Protein AF-0000000073337814 (afdb_homodimer)

Nearest PDB structures (foldseek):
  2okv-assembly1_A  TM=9.736E-01  e=5.238E-22  Homo sapiens
  3ko4-assembly2_C  TM=9.633E-01  e=5.560E-20  Plasmodium falciparum 3D7
  3kod-assembly3_F  TM=9.647E-01  e=2.688E-19  Plasmodium falciparum 3D7
  3lmu-assembly3_E  TM=9.860E-01  e=2.949E-18  Plasmodium falciparum 3D7
  1jke-assembly1_A  TM=9.524E-01  e=3.130E-16  Escherichia coli

InterPro domains:
  IPR003732 D-aminoacyl-tRNA deacylase DTD [MF_00518] (38-185)
  IPR003732 D-aminoacyl-tRNA deacylase DTD [PF02580] (39-184)
  IPR003732 D-aminoacyl-tRNA deacylase DTD [PTHR10472] (38-195)
  IPR003732 D-aminoacyl-tRNA deacylase DTD [TIGR00256] (38-185)
  IPR003732 D-aminoacyl-tRNA deacylase DTD [cd00563] (38-185)
  IPR023509 D-aminoacyl-tRNA deacylase-like superfamily [G3DSA:3.50.80.10] (38-191)
  IPR023509 D-aminoacyl-tRNA deacylase-like superfamily [SSF69500] (37-185)

Organism: Populus trichocarpa (NCBI:txid3694)

Radius of gyration: 31.3 Å; Cα contacts (8 Å, |Δi|>4): 762; chains: 2; bounding box: 116×81×103 Å

Structure (mmCIF, N/CA/C/O backbone):
data_AF-0000000073337814-model_v1
#
loop_
_entity.id
_entity.type
_entity.pdbx_description
1 polymer 'D-aminoacyl-tRNA deacylase'
#
loop_
_atom_site.group_PDB
_atom_site.id
_atom_site.type_symbol
_atom_site.label_atom_id
_atom_site.label_alt_id
_atom_site.label_comp_id
_atom_site.label_asym_id
_atom_site.label_entity_id
_atom_site.label_seq_id
_atom_site.pdbx_PDB_ins_code
_atom_site.Cartn_x
_atom_site.Cartn_y
_atom_site.Cartn_z
_atom_site.occupancy
_atom_site.B_iso_or_equiv
_atom_site.auth_seq_id
_atom_site.auth_comp_id
_atom_site.auth_asym_id
_atom_site.auth_atom_id
_atom_site.pdbx_PDB_model_num
ATOM 1 N N . MET A 1 1 ? -95 40.219 -31.812 1 26.3 1 MET A N 1
ATOM 2 C CA . MET A 1 1 ? -93.75 40.875 -32.062 1 26.3 1 MET A CA 1
ATOM 3 C C . MET A 1 1 ? -92.812 40.781 -30.859 1 26.3 1 MET A C 1
ATOM 5 O O . MET A 1 1 ? -91.812 41.5 -30.781 1 26.3 1 MET A O 1
ATOM 9 N N . HIS A 1 2 ? -93.438 40.344 -29.719 1 26.69 2 HIS A N 1
ATOM 10 C CA . HIS A 1 2 ? -92.688 40.531 -28.484 1 26.69 2 HIS A CA 1
ATOM 11 C C . HIS A 1 2 ? -91.312 39.938 -28.594 1 26.69 2 HIS A C 1
ATOM 13 O O . HIS A 1 2 ? -91.125 38.781 -29.062 1 26.69 2 HIS A O 1
ATOM 19 N N . CYS A 1 3 ? -90.375 40.688 -28.203 1 23.88 3 CYS A N 1
ATOM 20 C CA . CYS A 1 3 ? -88.938 41 -28.141 1 23.88 3 CYS A CA 1
ATOM 21 C C . CYS A 1 3 ? -88.188 39.812 -27.547 1 23.88 3 CYS A C 1
ATOM 23 O O . CYS A 1 3 ? -88.75 38.969 -26.859 1 23.88 3 CYS A O 1
ATOM 25 N N . LEU A 1 4 ? -86.75 40.062 -27.078 1 23.41 4 LEU A N 1
ATOM 26 C CA . LEU A 1 4 ? -85.312 39.938 -27.281 1 23.41 4 LEU A CA 1
ATOM 27 C C . LEU A 1 4 ? -84.688 39.125 -26.172 1 23.41 4 LEU A C 1
ATOM 29 O O . LEU A 1 4 ? -83.938 38.156 -26.438 1 23.41 4 LEU A O 1
ATOM 33 N N . HIS A 1 5 ? -84.062 39.844 -25.047 1 26.45 5 HIS A N 1
ATOM 34 C CA . HIS A 1 5 ? -82.625 39.938 -24.781 1 26.45 5 HIS A CA 1
ATOM 35 C C . HIS A 1 5 ? -82.188 38.781 -23.891 1 26.45 5 HIS A C 1
ATOM 37 O O . HIS A 1 5 ? -82.938 38.281 -23.078 1 26.45 5 HIS A O 1
ATOM 43 N N . HIS A 1 6 ? -80.875 38.281 -24.141 1 27.2 6 HIS A N 1
ATOM 44 C CA . HIS A 1 6 ? -79.75 37.281 -24.078 1 27.2 6 HIS A CA 1
ATOM 45 C C . HIS A 1 6 ? -79.062 37.344 -22.734 1 27.2 6 HIS A C 1
ATOM 47 O O . HIS A 1 6 ? -78.188 38.219 -22.516 1 27.2 6 HIS A O 1
ATOM 53 N N . SER A 1 7 ? -79.75 37.344 -21.531 1 26.16 7 SER A N 1
ATOM 54 C CA . SER A 1 7 ? -78.938 37.594 -20.328 1 26.16 7 SER A CA 1
ATOM 55 C C . SER A 1 7 ? -77.875 36.562 -20.156 1 26.16 7 SER A C 1
ATOM 57 O O . SER A 1 7 ? -78.125 35.375 -19.953 1 26.16 7 SER A O 1
ATOM 59 N N . LEU A 1 8 ? -76.625 36.625 -20.938 1 29.17 8 LEU A N 1
ATOM 60 C CA . LEU A 1 8 ? -75.5 35.719 -20.984 1 29.17 8 LEU A CA 1
ATOM 61 C C . LEU A 1 8 ? -74.812 35.688 -19.641 1 29.17 8 LEU A C 1
ATOM 63 O O . LEU A 1 8 ? -74.062 36.625 -19.281 1 29.17 8 LEU A O 1
ATOM 67 N N . SER A 1 9 ? -75.5 35.531 -18.484 1 27.28 9 SER A N 1
ATOM 68 C CA . SER A 1 9 ? -74.688 35.625 -17.234 1 27.28 9 SER A CA 1
ATOM 69 C C . SER A 1 9 ? -73.5 34.656 -17.266 1 27.28 9 SER A C 1
ATOM 71 O O . SER A 1 9 ? -73.625 33.562 -17.797 1 27.28 9 SER A O 1
ATOM 73 N N . THR A 1 10 ? -72.25 35.219 -17.125 1 29.7 10 THR A N 1
ATOM 74 C CA . THR A 1 10 ? -70.812 34.938 -17.094 1 29.7 10 THR A CA 1
ATOM 75 C C . THR A 1 10 ? -70.5 33.938 -16 1 29.7 10 THR A C 1
ATOM 77 O O . THR A 1 10 ? -70.875 34.094 -14.852 1 29.7 10 THR A O 1
ATOM 80 N N . LEU A 1 11 ? -70.438 32.594 -16.266 1 31.34 11 LEU A N 1
ATOM 81 C CA . LEU A 1 11 ? -70.062 31.484 -15.406 1 31.34 11 LEU A CA 1
ATOM 82 C C . LEU A 1 11 ? -68.688 31.719 -14.797 1 31.34 11 LEU A C 1
ATOM 84 O O . LEU A 1 11 ? -67.812 32.312 -15.422 1 31.34 11 LEU A O 1
ATOM 88 N N . PRO A 1 12 ? -68.562 31.672 -13.414 1 30.05 12 PRO A N 1
ATOM 89 C CA . PRO A 1 12 ? -67.375 31.859 -12.516 1 30.05 12 PRO A CA 1
ATOM 90 C C . PRO A 1 12 ? -66.25 30.953 -12.859 1 30.05 12 PRO A C 1
ATOM 92 O O . PRO A 1 12 ? -66.375 29.922 -13.492 1 30.05 12 PRO A O 1
ATOM 95 N N . SER A 1 13 ? -64.938 31.516 -12.875 1 27.58 13 SER A N 1
ATOM 96 C CA . SER A 1 13 ? -63.531 31.266 -13.125 1 27.58 13 SER A CA 1
ATOM 97 C C . SER A 1 13 ? -62.969 30.203 -12.164 1 27.58 13 SER A C 1
ATOM 99 O O . SER A 1 13 ? -62.969 30.422 -10.953 1 27.58 13 SER A O 1
ATOM 101 N N . PHE A 1 14 ? -63.25 28.812 -12.32 1 26.02 14 PHE A N 1
ATOM 102 C CA . PHE A 1 14 ? -62.812 27.719 -11.453 1 26.02 14 PHE A CA 1
ATOM 103 C C . PHE A 1 14 ? -61.281 27.719 -11.312 1 26.02 14 PHE A C 1
ATOM 105 O O . PHE A 1 14 ? -60.75 27.219 -10.32 1 26.02 14 PHE A O 1
ATOM 112 N N . ALA A 1 15 ? -60.344 27.953 -12.297 1 25.64 15 ALA A N 1
ATOM 113 C CA . ALA A 1 15 ? -59.312 26.938 -12.406 1 25.64 15 ALA A CA 1
ATOM 114 C C . ALA A 1 15 ? -58.188 27.188 -11.398 1 25.64 15 ALA A C 1
ATOM 116 O O . ALA A 1 15 ? -57.375 28.094 -11.578 1 25.64 15 ALA A O 1
ATOM 117 N N . LYS A 1 16 ? -58.375 27.328 -10.039 1 28.52 16 LYS A N 1
ATOM 118 C CA . LYS A 1 16 ? -57.156 27.531 -9.25 1 28.52 16 LYS A CA 1
ATOM 119 C C . LYS A 1 16 ? -56.188 26.375 -9.43 1 28.52 16 LYS A C 1
ATOM 121 O O . LYS A 1 16 ? -56.5 25.219 -9.125 1 28.52 16 LYS A O 1
ATOM 126 N N . SER A 1 17 ? -55.312 26.297 -10.523 1 25.05 17 SER A N 1
ATOM 127 C CA . SER A 1 17 ? -54.219 25.344 -10.711 1 25.05 17 SER A CA 1
ATOM 128 C C . SER A 1 17 ? -53.25 25.344 -9.516 1 25.05 17 SER A C 1
ATOM 130 O O . SER A 1 17 ? -52.75 26.391 -9.117 1 25.05 17 SER A O 1
ATOM 132 N N . ALA A 1 18 ? -53.5 24.469 -8.453 1 28.58 18 ALA A N 1
ATOM 133 C CA . ALA A 1 18 ? -52.625 24.141 -7.324 1 28.58 18 ALA A CA 1
ATOM 134 C C . ALA A 1 18 ? -51.188 23.906 -7.785 1 28.58 18 ALA A C 1
ATOM 136 O O . ALA A 1 18 ? -50.938 23.031 -8.617 1 28.58 18 ALA A O 1
ATOM 137 N N . ASP A 1 19 ? -50.312 24.953 -7.93 1 26.77 19 ASP A N 1
ATOM 138 C CA . ASP A 1 19 ? -48.875 24.891 -8.156 1 26.77 19 ASP A CA 1
ATOM 139 C C . ASP A 1 19 ? -48.188 23.984 -7.137 1 26.77 19 ASP A C 1
ATOM 141 O O . ASP A 1 19 ? -48.25 24.234 -5.93 1 26.77 19 ASP A O 1
ATOM 145 N N . LYS A 1 20 ? -48.312 22.594 -7.277 1 28.75 20 LYS A N 1
ATOM 146 C CA . LYS A 1 20 ? -47.5 21.656 -6.508 1 28.75 20 LYS A CA 1
ATOM 147 C C . LYS A 1 20 ? -46.031 22.078 -6.52 1 28.75 20 LYS A C 1
ATOM 149 O O . LYS A 1 20 ? -45.406 22.094 -7.574 1 28.75 20 LYS A O 1
ATOM 154 N N . THR A 1 21 ? -45.625 23.094 -5.742 1 26.83 21 THR A N 1
ATOM 155 C CA . THR A 1 21 ? -44.188 23.359 -5.5 1 26.83 21 THR A CA 1
ATOM 156 C C . THR A 1 21 ? -43.469 22.094 -5.062 1 26.83 21 THR A C 1
ATOM 158 O O . THR A 1 21 ? -43.781 21.531 -4 1 26.83 21 THR A O 1
ATOM 161 N N . ALA A 1 22 ? -43.188 21.125 -5.965 1 28.58 22 ALA A N 1
ATOM 162 C CA . ALA A 1 22 ? -42.281 20.031 -5.645 1 28.58 22 ALA A CA 1
ATOM 163 C C . ALA A 1 22 ? -41.031 20.547 -4.984 1 28.58 22 ALA A C 1
ATOM 165 O O . ALA A 1 22 ? -40.312 21.406 -5.535 1 28.58 22 ALA A O 1
ATOM 166 N N . LYS A 1 23 ? -41.031 20.609 -3.648 1 30.64 23 LYS A N 1
ATOM 167 C CA . LYS A 1 23 ? -39.812 20.828 -2.898 1 30.64 23 LYS A CA 1
ATOM 168 C C . LYS A 1 23 ? -38.688 19.938 -3.434 1 30.64 23 LYS A C 1
ATOM 170 O O . LYS A 1 23 ? -38.844 18.719 -3.562 1 30.64 23 LYS A O 1
ATOM 175 N N . LYS A 1 24 ? -37.812 20.453 -4.301 1 30.62 24 LYS A N 1
ATOM 176 C CA . LYS A 1 24 ? -36.5 19.922 -4.691 1 30.62 24 LYS A CA 1
ATOM 177 C C . LYS A 1 24 ? -35.719 19.406 -3.477 1 30.62 24 LYS A C 1
ATOM 179 O O . LYS A 1 24 ? -35.469 20.156 -2.541 1 30.62 24 LYS A O 1
ATOM 184 N N . SER A 1 25 ? -36.031 18.203 -3.068 1 27.44 25 SER A N 1
ATOM 185 C CA . SER A 1 25 ? -35.125 17.531 -2.115 1 27.44 25 SER A CA 1
ATOM 186 C C . SER A 1 25 ? -33.656 17.797 -2.459 1 27.44 25 SER A C 1
ATOM 188 O O . SER A 1 25 ? -33.25 17.641 -3.613 1 27.44 25 SER A O 1
ATOM 190 N N . THR A 1 26 ? -33.094 18.828 -1.901 1 28.41 26 THR A N 1
ATOM 191 C CA . THR A 1 26 ? -31.641 19.062 -1.911 1 28.41 26 THR A CA 1
ATOM 192 C C . THR A 1 26 ? -30.875 17.75 -1.703 1 28.41 26 THR A C 1
ATOM 194 O O . THR A 1 26 ? -31.047 17.094 -0.676 1 28.41 26 THR A O 1
ATOM 197 N N . PHE A 1 27 ? -30.844 17 -2.709 1 27.88 27 PHE A N 1
ATOM 198 C CA . PHE A 1 27 ? -29.875 15.906 -2.664 1 27.88 27 PHE A CA 1
ATOM 199 C C . PHE A 1 27 ? -28.578 16.344 -1.999 1 27.88 27 PHE A C 1
ATOM 201 O O . PHE A 1 27 ? -27.969 17.328 -2.422 1 27.88 27 PHE A O 1
ATOM 208 N N . ALA A 1 28 ? -28.578 16.281 -0.718 1 29.09 28 ALA A N 1
ATOM 209 C CA . ALA A 1 28 ? -27.297 16.422 -0.032 1 29.09 28 ALA A CA 1
ATOM 210 C C . ALA A 1 28 ? -26.172 15.812 -0.85 1 29.09 28 ALA A C 1
ATOM 212 O O . ALA A 1 28 ? -26.266 14.672 -1.307 1 29.09 28 ALA A O 1
ATOM 213 N N . SER A 1 29 ? -25.5 16.594 -1.713 1 28.95 29 SER A N 1
ATOM 214 C CA . SER A 1 29 ? -24.25 16.234 -2.379 1 28.95 29 SER A CA 1
ATOM 215 C C . SER A 1 29 ? -23.406 15.312 -1.501 1 28.95 29 SER A C 1
ATOM 217 O O . SER A 1 29 ? -23.156 15.625 -0.336 1 28.95 29 SER A O 1
ATOM 219 N N . CYS A 1 30 ? -23.75 14.133 -1.379 1 30.23 30 CYS A N 1
ATOM 220 C CA . CYS A 1 30 ? -22.766 13.188 -0.85 1 30.23 30 CYS A CA 1
ATOM 221 C C . CYS A 1 30 ? -21.344 13.695 -1.072 1 30.23 30 CYS A C 1
ATOM 223 O O . CYS A 1 30 ? -20.906 13.812 -2.213 1 30.23 30 CYS A O 1
ATOM 225 N N . LYS A 1 31 ? -20.969 14.766 -0.409 1 31.97 31 LYS A N 1
ATOM 226 C CA . LYS A 1 31 ? -19.594 15.25 -0.485 1 31.97 31 LYS A CA 1
ATOM 227 C C . LYS A 1 31 ? -18.609 14.094 -0.613 1 31.97 31 LYS A C 1
ATOM 229 O O . LYS A 1 31 ? -18.609 13.18 0.214 1 31.97 31 LYS A O 1
ATOM 234 N N . THR A 1 32 ? -18.344 13.602 -1.795 1 35.84 32 THR A N 1
ATOM 235 C CA . THR A 1 32 ? -17.188 12.773 -2.078 1 35.84 32 THR A CA 1
ATOM 236 C C . THR A 1 32 ? -16.078 13.031 -1.061 1 35.84 32 THR A C 1
ATOM 238 O O . THR A 1 32 ? -15.719 14.18 -0.807 1 35.84 32 THR A O 1
ATOM 241 N N . LEU A 1 33 ? -15.984 12.289 -0.097 1 42.69 33 LEU A N 1
ATOM 242 C CA . LEU A 1 33 ? -14.875 12.344 0.844 1 42.69 33 LEU A CA 1
ATOM 243 C C . LEU A 1 33 ? -13.609 12.867 0.168 1 42.69 33 LEU A C 1
ATOM 245 O O . LEU A 1 33 ? -13.086 12.242 -0.751 1 42.69 33 LEU A O 1
ATOM 249 N N . GLN A 1 34 ? -13.562 14.125 -0.104 1 45.75 34 GLN A N 1
ATOM 250 C CA . GLN A 1 34 ? -12.375 14.766 -0.666 1 45.75 34 GLN A CA 1
ATOM 251 C C . GLN A 1 34 ? -11.109 14.289 0.027 1 45.75 34 GLN A C 1
ATOM 253 O O . GLN A 1 34 ? -11.031 14.266 1.258 1 45.75 34 GLN A O 1
ATOM 258 N N . ILE A 1 35 ? -10.438 13.438 -0.577 1 55.22 35 ILE A N 1
ATOM 259 C CA . ILE A 1 35 ? -9.055 13.18 -0.171 1 55.22 35 ILE A CA 1
ATOM 260 C C . ILE A 1 35 ? -8.367 14.5 0.162 1 55.22 35 ILE A C 1
ATOM 262 O O . ILE A 1 35 ? -8.148 15.336 -0.72 1 55.22 35 ILE A O 1
ATOM 266 N N . ARG A 1 36 ? -8.398 14.938 1.506 1 61.84 36 ARG A N 1
ATOM 267 C CA . ARG A 1 36 ? -7.891 16.281 1.792 1 61.84 36 ARG A CA 1
ATOM 268 C C . ARG A 1 36 ? -6.586 16.219 2.58 1 61.84 36 ARG A C 1
ATOM 270 O O . ARG A 1 36 ? -6.156 17.219 3.158 1 61.84 36 ARG A O 1
ATOM 277 N N . ALA A 1 37 ? -5.945 14.953 2.5 1 82.31 37 ALA A N 1
ATOM 278 C CA . ALA A 1 37 ? -4.754 15.047 3.34 1 82.31 37 ALA A CA 1
ATOM 279 C C . ALA A 1 37 ? -3.695 14.039 2.908 1 82.31 37 ALA A C 1
ATOM 281 O O . ALA A 1 37 ? -3.967 13.156 2.088 1 82.31 37 ALA A O 1
ATOM 282 N N . MET A 1 38 ? -2.473 14.266 3.385 1 93.19 38 MET A N 1
ATOM 283 C CA . MET A 1 38 ? -1.314 13.422 3.1 1 93.19 38 MET A CA 1
ATOM 284 C C . MET A 1 38 ? -1.628 11.953 3.369 1 93.19 38 MET A C 1
ATOM 286 O O . MET A 1 38 ? -2.273 11.625 4.367 1 93.19 38 MET A O 1
ATOM 290 N N . ARG A 1 39 ? -1.185 11.086 2.412 1 94.69 39 ARG A N 1
ATOM 291 C CA . ARG A 1 39 ? -1.421 9.648 2.516 1 94.69 39 ARG A CA 1
ATOM 292 C C . ARG A 1 39 ? -0.106 8.875 2.541 1 94.69 39 ARG A C 1
ATOM 294 O O . ARG A 1 39 ? 0.839 9.227 1.832 1 94.69 39 ARG A O 1
ATOM 301 N N . ALA A 1 40 ? -0.1 7.852 3.365 1 97.12 40 ALA A N 1
ATOM 302 C CA . ALA A 1 40 ? 1.074 6.98 3.406 1 97.12 40 ALA A CA 1
ATOM 303 C C . ALA A 1 40 ? 0.667 5.512 3.443 1 97.12 40 ALA A C 1
ATOM 305 O O . ALA A 1 40 ? -0.293 5.145 4.125 1 97.12 40 ALA A O 1
ATOM 306 N N . VAL A 1 41 ? 1.255 4.715 2.643 1 98.06 41 VAL A N 1
ATOM 307 C CA . VAL A 1 41 ? 1.204 3.258 2.738 1 98.06 41 VAL A CA 1
ATOM 308 C C . VAL A 1 41 ? 2.479 2.738 3.398 1 98.06 41 VAL A C 1
ATOM 310 O O . VAL A 1 41 ? 3.584 2.979 2.902 1 98.06 41 VAL A O 1
ATOM 313 N N . VAL A 1 42 ? 2.303 2.059 4.516 1 98.69 42 VAL A N 1
ATOM 314 C CA . VAL A 1 42 ? 3.43 1.597 5.32 1 98.69 42 VAL A CA 1
ATOM 315 C C . VAL A 1 42 ? 3.502 0.072 5.281 1 98.69 42 VAL A C 1
ATOM 317 O O . VAL A 1 42 ? 2.545 -0.611 5.652 1 98.69 42 VAL A O 1
ATOM 320 N N . GLN A 1 43 ? 4.652 -0.443 4.891 1 98.88 43 GLN A N 1
ATOM 321 C CA . GLN A 1 43 ? 4.836 -1.888 4.805 1 98.88 43 GLN A CA 1
ATOM 322 C C . GLN A 1 43 ? 5.98 -2.352 5.699 1 98.88 43 GLN A C 1
ATOM 324 O O . GLN A 1 43 ? 7.098 -1.839 5.605 1 98.88 43 GLN A O 1
ATOM 329 N N . ARG A 1 44 ? 5.688 -3.266 6.57 1 98.88 44 ARG A N 1
ATOM 330 C CA . ARG A 1 44 ? 6.734 -3.912 7.355 1 98.88 44 ARG A CA 1
ATOM 331 C C . ARG A 1 44 ? 7.586 -4.828 6.484 1 98.88 44 ARG A C 1
ATOM 333 O O . ARG A 1 44 ? 7.059 -5.695 5.785 1 98.88 44 ARG A O 1
ATOM 340 N N . VAL A 1 45 ? 8.961 -4.652 6.59 1 98.88 45 VAL A N 1
ATOM 341 C CA . VAL A 1 45 ? 9.797 -5.371 5.633 1 98.88 45 VAL A CA 1
ATOM 342 C C . VAL A 1 45 ? 10.953 -6.043 6.363 1 98.88 45 VAL A C 1
ATOM 344 O O . VAL A 1 45 ? 11.414 -5.551 7.395 1 98.88 45 VAL A O 1
ATOM 347 N N . THR A 1 46 ? 11.383 -7.152 5.777 1 98.69 46 THR A N 1
ATOM 348 C CA . THR A 1 46 ? 12.664 -7.707 6.188 1 98.69 46 THR A CA 1
ATOM 349 C C . THR A 1 46 ? 13.812 -6.992 5.48 1 98.69 46 THR A C 1
ATOM 351 O O . THR A 1 46 ? 14.938 -6.949 5.988 1 98.69 46 THR A O 1
ATOM 354 N N . SER A 1 47 ? 13.492 -6.516 4.328 1 98.81 47 SER A N 1
ATOM 355 C CA . SER A 1 47 ? 14.414 -5.676 3.574 1 98.81 47 SER A CA 1
ATOM 356 C C . SER A 1 47 ? 13.695 -4.918 2.463 1 98.81 47 SER A C 1
ATOM 358 O O . SER A 1 47 ? 12.609 -5.32 2.031 1 98.81 47 SER A O 1
ATOM 360 N N . ALA A 1 48 ? 14.258 -3.809 2.027 1 98.81 48 ALA A N 1
ATOM 361 C CA . ALA A 1 48 ? 13.789 -3.021 0.89 1 98.81 48 ALA A CA 1
ATOM 362 C C . ALA A 1 48 ? 14.938 -2.252 0.243 1 98.81 48 ALA A C 1
ATOM 364 O O . ALA A 1 48 ? 15.922 -1.925 0.904 1 98.81 48 ALA A O 1
ATOM 365 N N . SER A 1 49 ? 14.789 -2.006 -1.05 1 98.81 49 SER A N 1
ATOM 366 C CA . SER A 1 49 ? 15.828 -1.24 -1.737 1 98.81 49 SER A CA 1
ATOM 367 C C . SER A 1 49 ? 15.258 -0.517 -2.955 1 98.81 49 SER A C 1
ATOM 369 O O . SER A 1 49 ? 14.203 -0.885 -3.467 1 98.81 49 SER A O 1
ATOM 371 N N . VAL A 1 50 ? 15.945 0.464 -3.371 1 98.75 50 VAL A N 1
ATOM 372 C CA . VAL A 1 50 ? 15.578 1.261 -4.539 1 98.75 50 VAL A CA 1
ATOM 373 C C . VAL A 1 50 ? 16.719 1.225 -5.562 1 98.75 50 VAL A C 1
ATOM 375 O O . VAL A 1 50 ? 17.875 1.469 -5.219 1 98.75 50 VAL A O 1
ATOM 378 N N . GLU A 1 51 ? 16.328 0.895 -6.742 1 98.44 51 GLU A N 1
ATOM 379 C CA . GLU A 1 51 ? 17.266 0.927 -7.867 1 98.44 51 GLU A CA 1
ATOM 380 C C . GLU A 1 51 ? 16.781 1.9 -8.945 1 98.44 51 GLU A C 1
ATOM 382 O O . GLU A 1 51 ? 15.602 1.95 -9.266 1 98.44 51 GLU A O 1
ATOM 387 N N . VAL A 1 52 ? 17.734 2.652 -9.477 1 97.19 52 VAL A N 1
ATOM 388 C CA . VAL A 1 52 ? 17.484 3.537 -10.609 1 97.19 52 VAL A CA 1
ATOM 389 C C . VAL A 1 52 ? 18.5 3.25 -11.719 1 97.19 52 VAL A C 1
ATOM 391 O O . VAL A 1 52 ? 19.703 3.256 -11.484 1 97.19 52 VAL A O 1
ATOM 394 N N . ASP A 1 53 ? 18.016 2.967 -12.875 1 94.5 53 ASP A N 1
ATOM 395 C CA . ASP A 1 53 ? 18.859 2.66 -14.023 1 94.5 53 ASP A CA 1
ATOM 396 C C . ASP A 1 53 ? 19.859 1.559 -13.688 1 94.5 53 ASP A C 1
ATOM 398 O O . ASP A 1 53 ? 21.047 1.676 -14 1 94.5 53 ASP A O 1
ATOM 402 N N . GLY A 1 54 ? 19.406 0.682 -12.93 1 93.62 54 GLY A N 1
ATOM 403 C CA . GLY A 1 54 ? 20.219 -0.481 -12.609 1 93.62 54 GLY A CA 1
ATOM 404 C C . GLY A 1 54 ? 21.203 -0.233 -11.477 1 93.62 54 GLY A C 1
ATOM 405 O O . GLY A 1 54 ? 21.953 -1.129 -11.094 1 93.62 54 GLY A O 1
ATOM 406 N N . HIS A 1 55 ? 21.141 0.921 -10.852 1 96.62 55 HIS A N 1
ATOM 407 C CA . HIS A 1 55 ? 22.047 1.257 -9.758 1 96.62 55 HIS A CA 1
ATOM 408 C C . HIS A 1 55 ? 21.297 1.338 -8.43 1 96.62 55 HIS A C 1
ATOM 410 O O . HIS A 1 55 ? 20.203 1.896 -8.367 1 96.62 55 HIS A O 1
ATOM 416 N N . MET A 1 56 ? 22 0.82 -7.441 1 97.06 56 MET A N 1
ATOM 417 C CA . MET A 1 56 ? 21.438 0.868 -6.094 1 97.06 56 MET A CA 1
ATOM 418 C C . MET A 1 56 ? 21.5 2.281 -5.527 1 97.06 56 MET A C 1
ATOM 420 O O . MET A 1 56 ? 22.562 2.883 -5.465 1 97.06 56 MET A O 1
ATOM 424 N N . VAL A 1 57 ? 20.391 2.793 -5.156 1 97.75 57 VAL A N 1
ATOM 425 C CA . VAL A 1 57 ? 20.297 4.133 -4.586 1 97.75 57 VAL A CA 1
ATOM 426 C C . VAL A 1 57 ? 20.281 4.047 -3.062 1 97.75 57 VAL A C 1
ATOM 428 O O . VAL A 1 57 ? 21 4.789 -2.387 1 97.75 57 VAL A O 1
ATOM 431 N N . SER A 1 58 ? 19.453 3.186 -2.525 1 98.25 58 SER A N 1
ATOM 432 C CA . SER A 1 58 ? 19.359 2.986 -1.083 1 98.25 58 SER A CA 1
ATOM 433 C C . SER A 1 58 ? 18.781 1.615 -0.753 1 98.25 58 SER A C 1
ATOM 435 O O . SER A 1 58 ? 18.188 0.96 -1.615 1 98.25 58 SER A O 1
ATOM 437 N N . GLU A 1 59 ? 19.078 1.213 0.46 1 98.62 59 GLU A N 1
ATOM 438 C CA . GLU A 1 59 ? 18.609 -0.077 0.949 1 98.62 59 GLU A CA 1
ATOM 439 C C . GLU A 1 59 ? 18.469 -0.073 2.469 1 98.62 59 GLU A C 1
ATOM 441 O O . GLU A 1 59 ? 19.188 0.633 3.164 1 98.62 59 GLU A O 1
ATOM 446 N N . ILE A 1 60 ? 17.531 -0.875 2.904 1 98.88 60 ILE A N 1
ATOM 447 C CA . ILE A 1 60 ? 17.391 -1.059 4.344 1 98.88 60 ILE A CA 1
ATOM 448 C C . ILE A 1 60 ? 17.219 -2.543 4.66 1 98.88 60 ILE A C 1
ATOM 450 O O . ILE A 1 60 ? 16.766 -3.316 3.809 1 98.88 60 ILE A O 1
ATOM 454 N N . GLY A 1 61 ? 17.688 -2.893 5.871 1 98.56 61 GLY A N 1
ATOM 455 C CA . GLY A 1 61 ? 17.281 -4.168 6.441 1 98.56 61 GLY A CA 1
ATOM 456 C C . GLY A 1 61 ? 15.867 -4.145 7.012 1 98.56 61 GLY A C 1
ATOM 457 O O . GLY A 1 61 ? 14.977 -3.514 6.449 1 98.56 61 GLY A O 1
ATOM 458 N N . PRO A 1 62 ? 15.68 -4.887 8.148 1 98.81 62 PRO A N 1
ATOM 459 C CA . PRO A 1 62 ? 14.336 -4.902 8.727 1 98.81 62 PRO A CA 1
ATOM 460 C C . PRO A 1 62 ? 13.844 -3.506 9.102 1 98.81 62 PRO A C 1
ATOM 462 O O . PRO A 1 62 ? 14.625 -2.676 9.57 1 98.81 62 PRO A O 1
ATOM 465 N N . GLY A 1 63 ? 12.656 -3.188 8.781 1 98.88 63 GLY A N 1
ATOM 466 C CA . GLY A 1 63 ? 12.086 -1.883 9.078 1 98.88 63 GLY A CA 1
ATOM 467 C C . GLY A 1 63 ? 10.805 -1.604 8.312 1 98.88 63 GLY A C 1
ATOM 468 O O . GLY A 1 63 ? 9.938 -2.471 8.211 1 98.88 63 GLY A O 1
ATOM 469 N N . LEU A 1 64 ? 10.68 -0.353 7.879 1 98.94 64 LEU A N 1
ATOM 470 C CA . LEU A 1 64 ? 9.453 0.077 7.211 1 98.94 64 LEU A CA 1
ATOM 471 C C . LEU A 1 64 ? 9.766 0.701 5.855 1 98.94 64 LEU A C 1
ATOM 473 O O . LEU A 1 64 ? 10.641 1.564 5.75 1 98.94 64 LEU A O 1
ATOM 477 N N . LEU A 1 65 ? 9.125 0.207 4.84 1 98.94 65 LEU A N 1
ATOM 478 C CA . LEU A 1 65 ? 9.008 0.946 3.586 1 98.94 65 LEU A CA 1
ATOM 479 C C . LEU A 1 65 ? 7.75 1.809 3.584 1 98.94 65 LEU A C 1
ATOM 481 O O . LEU A 1 65 ? 6.645 1.307 3.811 1 98.94 65 LEU A O 1
ATOM 485 N N . VAL A 1 66 ? 7.914 3.102 3.348 1 98.88 66 VAL A N 1
ATOM 486 C CA . VAL A 1 66 ? 6.797 4.035 3.412 1 98.88 66 VAL A CA 1
ATOM 487 C C . VAL A 1 66 ? 6.625 4.734 2.064 1 98.88 66 VAL A C 1
ATOM 489 O O . VAL A 1 66 ? 7.508 5.477 1.628 1 98.88 66 VAL A O 1
ATOM 492 N N . LEU A 1 67 ? 5.535 4.438 1.387 1 98.56 67 LEU A N 1
ATOM 493 C CA . LEU A 1 67 ? 5.121 5.188 0.206 1 98.56 67 LEU A CA 1
ATOM 494 C C . LEU A 1 67 ? 4.293 6.406 0.599 1 98.56 67 LEU A C 1
ATOM 496 O O . LEU A 1 67 ? 3.252 6.273 1.243 1 98.56 67 LEU A O 1
ATOM 500 N N . VAL A 1 68 ? 4.727 7.586 0.167 1 97.94 68 VAL A N 1
ATOM 501 C CA . VAL A 1 68 ? 4.09 8.812 0.631 1 97.94 68 VAL A CA 1
ATOM 502 C C . VAL A 1 68 ? 3.482 9.562 -0.555 1 97.94 68 VAL A C 1
ATOM 504 O O . VAL A 1 68 ? 4.184 9.883 -1.517 1 97.94 68 VAL A O 1
ATOM 507 N N . GLY A 1 69 ? 2.199 9.789 -0.435 1 97.12 69 GLY A N 1
ATOM 508 C CA . GLY A 1 69 ? 1.504 10.648 -1.378 1 97.12 69 GLY A CA 1
ATOM 509 C C . GLY A 1 69 ? 1.203 12.031 -0.817 1 97.12 69 GLY A C 1
ATOM 510 O O . GLY A 1 69 ? 0.607 12.148 0.255 1 97.12 69 GLY A O 1
ATOM 511 N N . LEU A 1 70 ? 1.596 13.062 -1.562 1 96.81 70 LEU A N 1
ATOM 512 C CA . LEU A 1 70 ? 1.367 14.438 -1.141 1 96.81 70 LEU A CA 1
ATOM 513 C C . LEU A 1 70 ? 0.178 15.039 -1.88 1 96.81 70 LEU A C 1
ATOM 515 O O . LEU A 1 70 ? 0.098 14.961 -3.107 1 96.81 70 LEU A O 1
ATOM 519 N N . HIS A 1 71 ? -0.67 15.547 -1.12 1 94.19 71 HIS A N 1
ATOM 520 C CA . HIS A 1 71 ? -1.81 16.281 -1.658 1 94.19 71 HIS A CA 1
ATOM 521 C C . HIS A 1 71 ? -1.492 17.766 -1.799 1 94.19 71 HIS A C 1
ATOM 523 O O . HIS A 1 71 ? -0.685 18.312 -1.039 1 94.19 71 HIS A O 1
ATOM 529 N N . GLU A 1 72 ? -2.246 18.391 -2.652 1 91.5 72 GLU A N 1
ATOM 530 C CA . GLU A 1 72 ? -2.004 19.812 -2.916 1 91.5 72 GLU A CA 1
ATOM 531 C C . GLU A 1 72 ? -2.246 20.641 -1.667 1 91.5 72 GLU A C 1
ATOM 533 O O . GLU A 1 72 ? -1.592 21.672 -1.469 1 91.5 72 GLU A O 1
ATOM 538 N N . SER A 1 73 ? -3.057 20.203 -0.757 1 91.19 73 SER A N 1
ATOM 539 C CA . SER A 1 73 ? -3.438 20.984 0.415 1 91.19 73 SER A CA 1
ATOM 540 C C . SER A 1 73 ? -2.605 20.594 1.633 1 91.19 73 SER A C 1
ATOM 542 O O . SER A 1 73 ? -2.822 21.125 2.73 1 91.19 73 SER A O 1
ATOM 544 N N . ASP A 1 74 ? -1.671 19.781 1.439 1 93.94 74 ASP A N 1
ATOM 545 C CA . ASP A 1 74 ? -0.903 19.297 2.58 1 93.94 74 ASP A CA 1
ATOM 546 C C . ASP A 1 74 ? -0.142 20.438 3.256 1 93.94 74 ASP A C 1
ATOM 548 O O . ASP A 1 74 ? 0.368 21.328 2.584 1 93.94 74 ASP A O 1
ATOM 552 N N . THR A 1 75 ? -0.066 20.344 4.559 1 92.94 75 THR A N 1
ATOM 553 C CA . THR A 1 75 ? 0.645 21.312 5.395 1 92.94 75 THR A CA 1
ATOM 554 C C . THR A 1 75 ? 1.727 20.609 6.215 1 92.94 75 THR A C 1
ATOM 556 O O . THR A 1 75 ? 1.841 19.391 6.195 1 92.94 75 THR A O 1
ATOM 559 N N . ASP A 1 76 ? 2.41 21.438 6.945 1 93.81 76 ASP A N 1
ATOM 560 C CA . ASP A 1 76 ? 3.447 20.906 7.828 1 93.81 76 ASP A CA 1
ATOM 561 C C . ASP A 1 76 ? 2.844 20.031 8.922 1 93.81 76 ASP A C 1
ATOM 563 O O . ASP A 1 76 ? 3.465 19.062 9.359 1 93.81 76 ASP A O 1
ATOM 567 N N . SER A 1 77 ? 1.708 20.438 9.312 1 94 77 SER A N 1
ATOM 568 C CA . SER A 1 77 ? 1.038 19.656 10.344 1 94 77 SER A CA 1
ATOM 569 C C . SER A 1 77 ? 0.742 18.234 9.852 1 94 77 SER A C 1
ATOM 571 O O . SER A 1 77 ? 0.855 17.266 10.617 1 94 77 SER A O 1
ATOM 573 N N . ASN A 1 78 ? 0.357 18.094 8.602 1 94.19 78 ASN A N 1
ATOM 574 C CA . ASN A 1 78 ? 0.147 16.766 8.016 1 94.19 78 ASN A CA 1
ATOM 575 C C . ASN A 1 78 ? 1.431 15.945 8.023 1 94.19 78 ASN A C 1
ATOM 577 O O . ASN A 1 78 ? 1.411 14.766 8.375 1 94.19 78 ASN A O 1
ATOM 581 N N . ALA A 1 79 ? 2.482 16.609 7.684 1 96 79 ALA A N 1
ATOM 582 C CA . ALA A 1 79 ? 3.785 15.945 7.648 1 96 79 ALA A CA 1
ATOM 583 C C . ALA A 1 79 ? 4.199 15.469 9.039 1 96 79 ALA A C 1
ATOM 585 O O . ALA A 1 79 ? 4.691 14.352 9.195 1 96 79 ALA A O 1
ATOM 586 N N . ASP A 1 80 ? 3.943 16.359 10 1 96.19 80 ASP A N 1
ATOM 587 C CA . ASP A 1 80 ? 4.27 16 11.383 1 96.19 80 ASP A CA 1
ATOM 588 C C . ASP A 1 80 ? 3.471 14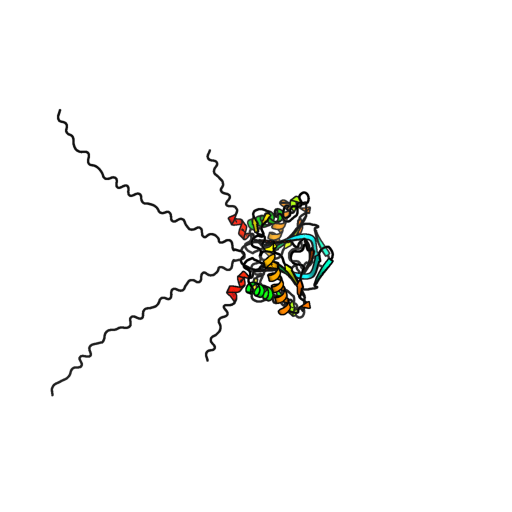.781 11.844 1 96.19 80 ASP A C 1
ATOM 590 O O . ASP A 1 80 ? 4.008 13.898 12.516 1 96.19 80 ASP A O 1
ATOM 594 N N . TYR A 1 81 ? 2.256 14.789 11.492 1 94.25 81 TYR A N 1
ATOM 595 C CA . TYR A 1 81 ? 1.38 13.688 11.875 1 94.25 81 TYR A CA 1
ATOM 596 C C . TYR A 1 81 ? 1.874 12.375 11.289 1 94.25 81 TYR A C 1
ATOM 598 O O . TYR A 1 81 ? 2.027 11.383 12.016 1 94.25 81 TYR A O 1
ATOM 606 N N . ILE A 1 82 ? 2.137 12.32 9.992 1 96.69 82 ILE A N 1
ATOM 607 C CA . ILE A 1 82 ? 2.578 11.109 9.312 1 96.69 82 ILE A CA 1
ATOM 608 C C . ILE A 1 82 ? 3.902 10.641 9.906 1 96.69 82 ILE A C 1
ATOM 610 O O . ILE A 1 82 ? 4.078 9.445 10.188 1 96.69 82 ILE A O 1
ATOM 614 N N . CYS A 1 83 ? 4.812 11.586 10.109 1 98 83 CYS A N 1
ATOM 615 C CA . CYS A 1 83 ? 6.109 11.258 10.688 1 98 83 CYS A CA 1
ATOM 616 C C . CYS A 1 83 ? 5.953 10.594 12.047 1 98 83 CYS A C 1
ATOM 618 O O . CYS A 1 83 ? 6.5 9.516 12.289 1 98 83 CYS A O 1
ATOM 620 N N . ARG A 1 84 ? 5.191 11.219 12.859 1 97.12 84 ARG A N 1
ATOM 621 C CA . ARG A 1 84 ? 4.973 10.711 14.211 1 97.12 84 ARG A CA 1
ATOM 622 C C . ARG A 1 84 ? 4.328 9.328 14.18 1 97.12 84 ARG A C 1
ATOM 624 O O . ARG A 1 84 ? 4.773 8.414 14.867 1 97.12 84 ARG A O 1
ATOM 631 N N . LYS A 1 85 ? 3.328 9.164 13.406 1 96.94 85 LYS A N 1
ATOM 632 C CA . LYS A 1 85 ? 2.594 7.906 13.359 1 96.94 85 LYS A CA 1
ATOM 633 C C . LYS A 1 85 ? 3.465 6.781 12.805 1 96.94 85 LYS A C 1
ATOM 635 O O . LYS A 1 85 ? 3.482 5.68 13.352 1 96.94 85 LYS A O 1
ATOM 640 N N . VAL A 1 86 ? 4.168 7.043 11.773 1 98.31 86 VAL A N 1
ATOM 641 C CA . VAL A 1 86 ? 4.996 6.02 11.141 1 98.31 86 VAL A CA 1
ATOM 642 C C . VAL A 1 86 ? 6.062 5.539 12.125 1 98.31 86 VAL A C 1
ATOM 644 O O . VAL A 1 86 ? 6.277 4.336 12.273 1 98.31 86 VAL A O 1
ATOM 647 N N . LEU A 1 87 ? 6.664 6.441 12.82 1 98.69 87 LEU A N 1
ATOM 648 C CA . LEU A 1 87 ? 7.793 6.098 13.68 1 98.69 87 LEU A CA 1
ATOM 649 C C . LEU A 1 87 ? 7.309 5.418 14.961 1 98.69 87 LEU A C 1
ATOM 651 O O . LEU A 1 87 ? 8.031 4.602 15.539 1 98.69 87 LEU A O 1
ATOM 655 N N . ASN A 1 88 ? 6.07 5.711 15.352 1 98.19 88 ASN A N 1
ATOM 656 C CA . ASN A 1 88 ? 5.633 5.258 16.672 1 98.19 88 ASN A CA 1
ATOM 657 C C . ASN A 1 88 ? 4.695 4.059 16.562 1 98.19 88 ASN A C 1
ATOM 659 O O . ASN A 1 88 ? 4.43 3.389 17.562 1 98.19 88 ASN A O 1
ATOM 663 N N . MET A 1 89 ? 4.148 3.764 15.43 1 97.81 89 MET A N 1
ATOM 664 C CA . MET A 1 89 ? 3.219 2.648 15.281 1 97.81 89 MET A CA 1
ATOM 665 C C . MET A 1 89 ? 3.885 1.331 15.664 1 97.81 89 MET A C 1
ATOM 667 O O . MET A 1 89 ? 5.02 1.065 15.266 1 97.81 89 MET A O 1
ATOM 671 N N . ARG A 1 90 ? 3.146 0.515 16.406 1 98.31 90 ARG A N 1
ATOM 672 C CA . ARG A 1 90 ? 3.686 -0.733 16.938 1 98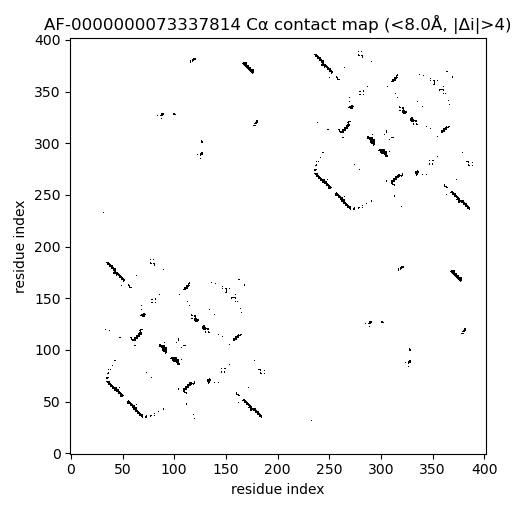.31 90 ARG A CA 1
ATOM 673 C C . ARG A 1 90 ? 3.371 -1.903 16.016 1 98.31 90 ARG A C 1
ATOM 675 O O . ARG A 1 90 ? 2.379 -2.607 16.203 1 98.31 90 ARG A O 1
ATOM 682 N N . LEU A 1 91 ? 4.305 -2.141 15.141 1 98.19 91 LEU A N 1
ATOM 683 C CA . LEU A 1 91 ? 4.047 -3.145 14.117 1 98.19 91 LEU A CA 1
ATOM 684 C C . LEU A 1 91 ? 4.938 -4.367 14.312 1 98.19 91 LEU A C 1
ATOM 686 O O . LEU A 1 91 ? 4.867 -5.324 13.531 1 98.19 91 LEU A O 1
ATOM 690 N N . PHE A 1 92 ? 5.742 -4.391 15.336 1 98.38 92 PHE A N 1
ATOM 691 C CA . PHE A 1 92 ? 6.727 -5.457 15.484 1 98.38 92 PHE A CA 1
ATOM 692 C C . PHE A 1 92 ? 6.477 -6.246 16.766 1 98.38 92 PHE A C 1
ATOM 694 O O . PHE A 1 92 ? 5.934 -5.715 17.734 1 98.38 92 PHE A O 1
ATOM 701 N N . THR A 1 93 ? 6.898 -7.457 16.672 1 96.88 93 THR A N 1
ATOM 702 C CA . THR A 1 93 ? 6.816 -8.344 17.828 1 96.88 93 THR A CA 1
ATOM 703 C C . THR A 1 93 ? 7.891 -7.992 18.859 1 96.88 93 THR A C 1
ATOM 705 O O . THR A 1 93 ? 9.031 -7.703 18.484 1 96.88 93 THR A O 1
ATOM 708 N N . ASN A 1 94 ? 7.426 -7.977 20.109 1 96.75 94 ASN A N 1
ATOM 709 C CA . ASN A 1 94 ? 8.391 -7.91 21.203 1 96.75 94 ASN A CA 1
ATOM 710 C C . ASN A 1 94 ? 9.133 -9.234 21.375 1 96.75 94 ASN A C 1
ATOM 712 O O . ASN A 1 94 ? 8.547 -10.219 21.828 1 96.75 94 ASN A O 1
ATOM 716 N N . GLU A 1 95 ? 10.344 -9.211 21.094 1 92.62 95 GLU A N 1
ATOM 717 C CA . GLU A 1 95 ? 11.109 -10.445 21.078 1 92.62 95 GLU A CA 1
ATOM 718 C C . GLU A 1 95 ? 11.25 -11.016 22.5 1 92.62 95 GLU A C 1
ATOM 720 O O . GLU A 1 95 ? 11.391 -12.227 22.672 1 92.62 95 GLU A O 1
ATOM 725 N N . SER A 1 96 ? 11.25 -10.148 23.484 1 94.69 96 SER A N 1
ATOM 726 C CA . SER A 1 96 ? 11.414 -10.594 24.875 1 94.69 96 SER A CA 1
ATOM 727 C C . SER A 1 96 ? 10.141 -11.258 25.391 1 94.69 96 SER A C 1
ATOM 729 O O . SER A 1 96 ? 10.203 -12.258 26.094 1 94.69 96 SER A O 1
ATOM 731 N N . THR A 1 97 ? 8.969 -10.844 25 1 95 97 THR A N 1
ATOM 732 C CA . THR A 1 97 ? 7.711 -11.336 25.531 1 95 97 THR A CA 1
ATOM 733 C C . THR A 1 97 ? 6.969 -12.18 24.5 1 95 97 THR A C 1
ATOM 735 O O . THR A 1 97 ? 6.051 -12.93 24.844 1 95 97 THR A O 1
ATOM 738 N N . GLY A 1 98 ? 7.289 -12 23.281 1 94.06 98 GLY A N 1
ATOM 739 C CA . GLY A 1 98 ? 6.594 -12.703 22.203 1 94.06 98 GLY A CA 1
ATOM 740 C C . GLY A 1 98 ? 5.312 -12.023 21.781 1 94.06 98 GLY A C 1
ATOM 741 O O . GLY A 1 98 ? 4.633 -12.484 20.859 1 94.06 98 GLY A O 1
ATOM 742 N N . ARG A 1 99 ? 5.008 -10.891 22.375 1 95.12 99 ARG A N 1
ATOM 743 C CA . ARG A 1 99 ? 3.77 -10.18 22.094 1 95.12 99 ARG A CA 1
ATOM 744 C C . ARG A 1 99 ? 3.852 -9.461 20.75 1 95.12 99 ARG A C 1
ATOM 746 O O . ARG A 1 99 ? 4.793 -8.711 20.5 1 95.12 99 ARG A O 1
ATOM 753 N N . GLY A 1 100 ? 2.867 -9.75 19.891 1 95.31 100 GLY A N 1
ATOM 754 C CA . GLY A 1 100 ? 2.787 -9.055 18.625 1 95.31 100 GLY A CA 1
ATOM 755 C C . GLY A 1 100 ? 2.262 -7.637 18.75 1 95.31 100 GLY A C 1
ATOM 756 O O . GLY A 1 100 ? 1.677 -7.273 19.766 1 95.31 100 GLY A O 1
ATOM 757 N N . TRP A 1 101 ? 2.586 -6.832 17.703 1 96.62 101 TRP A N 1
ATOM 758 C CA . TRP A 1 101 ? 2.104 -5.457 17.672 1 96.62 101 TRP A CA 1
ATOM 759 C C . TRP A 1 101 ? 2.51 -4.715 18.938 1 96.62 101 TRP A C 1
ATOM 761 O O . TRP A 1 101 ? 1.678 -4.062 19.578 1 96.62 101 TRP A O 1
ATOM 771 N N . ASP A 1 102 ? 3.719 -4.82 19.266 1 97.44 102 ASP A N 1
ATOM 772 C CA . ASP A 1 102 ? 4.121 -4.332 20.578 1 97.44 102 ASP A CA 1
ATOM 773 C C . ASP A 1 102 ? 5.234 -3.293 20.469 1 97.44 102 ASP A C 1
ATOM 775 O O . ASP A 1 102 ? 5.355 -2.41 21.312 1 97.44 102 ASP A O 1
ATOM 779 N N . GLN A 1 103 ? 6.027 -3.375 19.484 1 98.31 103 GLN A N 1
ATOM 780 C CA . GLN A 1 103 ? 7.16 -2.465 19.359 1 98.31 103 GLN A CA 1
ATOM 781 C C . GLN A 1 103 ? 7.102 -1.688 18.047 1 98.31 103 GLN A C 1
ATOM 783 O O . GLN A 1 103 ? 6.539 -2.166 17.062 1 98.31 103 GLN A O 1
ATOM 788 N N . ASN A 1 104 ? 7.66 -0.496 18.141 1 98.5 104 ASN A N 1
ATOM 789 C CA . ASN A 1 104 ? 7.773 0.311 16.938 1 98.5 104 ASN A CA 1
ATOM 790 C C . ASN A 1 104 ? 9.172 0.227 16.328 1 98.5 104 ASN A C 1
ATOM 792 O O . ASN A 1 104 ? 10.031 -0.499 16.844 1 98.5 104 ASN A O 1
ATOM 796 N N . VAL A 1 105 ? 9.367 0.9 15.234 1 98.81 105 VAL A N 1
ATOM 797 C CA . VAL A 1 105 ? 10.594 0.78 14.453 1 98.81 105 VAL A CA 1
ATOM 798 C C . VAL A 1 105 ? 11.773 1.32 15.258 1 98.81 105 VAL A C 1
ATOM 800 O O . VAL A 1 105 ? 12.883 0.8 15.156 1 98.81 105 VAL A O 1
ATOM 803 N N . MET A 1 106 ? 11.547 2.342 16.031 1 98.62 106 MET A N 1
ATOM 804 C CA . MET A 1 106 ? 12.617 2.951 16.828 1 98.62 106 MET A CA 1
ATOM 805 C C . MET A 1 106 ? 13.023 2.041 17.984 1 98.62 106 MET A C 1
ATOM 807 O O . MET A 1 106 ? 14.211 1.854 18.234 1 98.62 106 MET A O 1
ATOM 811 N N . GLN A 1 107 ? 12.086 1.466 18.641 1 97.69 107 GLN A N 1
ATOM 812 C CA . GLN A 1 107 ? 12.367 0.553 19.75 1 97.69 107 GLN A CA 1
ATOM 813 C C . GLN A 1 107 ? 13.141 -0.669 19.266 1 97.69 107 GLN A C 1
ATOM 815 O O . GLN A 1 107 ? 13.953 -1.226 20.016 1 97.69 107 GLN A O 1
ATOM 820 N N . ARG A 1 108 ? 12.953 -1.075 18.016 1 98.06 108 ARG A N 1
ATOM 821 C CA . ARG A 1 108 ? 13.648 -2.219 17.422 1 98.06 108 ARG A CA 1
ATOM 822 C C . ARG A 1 108 ? 14.984 -1.799 16.828 1 98.06 108 ARG A C 1
ATOM 824 O O . ARG A 1 108 ? 15.781 -2.646 16.422 1 98.06 108 ARG A O 1
ATOM 831 N N . ASN A 1 109 ? 15.242 -0.526 16.75 1 98.31 109 ASN A N 1
ATOM 832 C CA . ASN A 1 109 ? 16.422 0.035 16.094 1 98.31 109 ASN A CA 1
ATOM 833 C C . ASN A 1 109 ? 16.484 -0.389 14.625 1 98.31 109 ASN A C 1
ATOM 835 O O . ASN A 1 109 ? 17.547 -0.792 14.141 1 98.31 109 ASN A O 1
ATOM 839 N N . TYR A 1 110 ? 15.367 -0.404 13.984 1 98.75 110 TYR A N 1
ATOM 840 C CA . TYR A 1 110 ? 15.25 -0.742 12.57 1 98.75 110 TYR A CA 1
ATOM 841 C C . TYR A 1 110 ? 15.289 0.512 11.703 1 98.75 110 TYR A C 1
ATOM 843 O O . TYR A 1 110 ? 15.508 1.615 12.211 1 98.75 110 TYR A O 1
ATOM 851 N N . GLU A 1 111 ? 15.203 0.322 10.375 1 98.88 111 GLU A N 1
ATOM 852 C CA . GLU A 1 111 ? 15.383 1.434 9.453 1 98.88 111 GLU A CA 1
ATOM 853 C C . GLU A 1 111 ? 14.086 1.753 8.711 1 98.88 111 GLU A C 1
ATOM 855 O O . GLU A 1 111 ? 13.141 0.961 8.734 1 98.88 111 GLU A O 1
ATOM 860 N N . VAL A 1 112 ? 14.008 2.973 8.102 1 98.94 112 VAL A N 1
ATOM 861 C CA . VAL A 1 112 ? 12.852 3.428 7.34 1 98.94 112 VAL A CA 1
ATOM 862 C C . VAL A 1 112 ? 13.297 3.877 5.949 1 98.94 112 VAL A C 1
ATOM 864 O O . VAL A 1 112 ? 14.25 4.641 5.812 1 98.94 112 VAL A O 1
ATOM 867 N N . LEU A 1 113 ? 12.703 3.35 4.965 1 98.94 113 LEU A N 1
ATOM 868 C CA . LEU A 1 113 ? 12.883 3.801 3.59 1 98.94 113 LEU A CA 1
ATOM 869 C C . LEU A 1 113 ? 11.656 4.57 3.102 1 98.94 113 LEU A C 1
ATOM 871 O O . LEU A 1 113 ? 10.57 4.004 2.998 1 98.94 113 LEU A O 1
ATOM 875 N N . LEU A 1 114 ? 11.805 5.863 2.816 1 98.81 114 LEU A N 1
ATOM 876 C CA . LEU A 1 114 ? 10.742 6.723 2.307 1 98.81 114 LEU A CA 1
ATOM 877 C C . LEU A 1 114 ? 10.805 6.82 0.787 1 98.81 114 LEU A C 1
ATOM 879 O O . LEU A 1 114 ? 11.883 7.008 0.216 1 98.81 114 LEU A O 1
ATOM 883 N N . VAL A 1 115 ? 9.68 6.676 0.174 1 98.5 115 VAL A N 1
ATOM 884 C CA . VAL A 1 115 ? 9.586 6.824 -1.274 1 98.5 115 VAL A CA 1
ATOM 885 C C . VAL A 1 115 ? 8.383 7.703 -1.623 1 98.5 115 VAL A C 1
ATOM 887 O O . VAL A 1 115 ? 7.258 7.414 -1.211 1 98.5 115 VAL A O 1
ATOM 890 N N . SER A 1 116 ? 8.617 8.797 -2.373 1 97.75 116 SER A N 1
ATOM 891 C CA . SER A 1 116 ? 7.52 9.625 -2.859 1 97.75 116 SER A CA 1
ATOM 892 C C . SER A 1 116 ? 6.637 8.859 -3.84 1 97.75 116 SER A C 1
ATOM 894 O O . SER A 1 116 ? 7.141 8.18 -4.738 1 97.75 116 SER A O 1
ATOM 896 N N . GLN A 1 117 ? 5.336 8.977 -3.645 1 97.38 117 GLN A N 1
ATOM 897 C CA . GLN A 1 117 ? 4.402 8.195 -4.453 1 97.38 117 GLN A CA 1
ATOM 898 C C . GLN A 1 117 ? 3.129 8.992 -4.738 1 97.38 117 GLN A C 1
ATOM 900 O O . GLN A 1 117 ? 2.107 8.789 -4.078 1 97.38 117 GLN A O 1
ATOM 905 N N . PHE A 1 118 ? 3.08 9.727 -5.812 1 96.25 118 PHE A N 1
ATOM 906 C CA . PHE A 1 118 ? 1.942 10.578 -6.145 1 96.25 118 PHE A CA 1
ATOM 907 C C . PHE A 1 118 ? 0.769 9.734 -6.637 1 96.25 118 PHE A C 1
ATOM 909 O O . PHE A 1 118 ? -0.384 10.164 -6.559 1 96.25 118 PHE A O 1
ATOM 916 N N . THR A 1 119 ? 1.092 8.5 -7.07 1 96.81 119 THR A N 1
ATOM 917 C CA . THR A 1 119 ? 0.027 7.676 -7.633 1 96.81 119 THR A CA 1
ATOM 918 C C . THR A 1 119 ? -0.957 7.246 -6.547 1 96.81 119 THR A C 1
ATOM 920 O O . THR A 1 119 ? -2.055 6.773 -6.848 1 96.81 119 THR A O 1
ATOM 923 N N . LEU A 1 120 ? -0.613 7.422 -5.289 1 95.94 120 LEU A N 1
ATOM 924 C CA . LEU A 1 120 ? -1.552 7.16 -4.203 1 95.94 120 LEU A CA 1
ATOM 925 C C . LEU A 1 120 ? -2.768 8.07 -4.301 1 95.94 120 LEU A C 1
ATOM 927 O O . LEU A 1 120 ? -3.805 7.801 -3.691 1 95.94 120 LEU A O 1
ATOM 931 N N . TYR A 1 121 ? -2.691 9.125 -5.098 1 92.25 121 TYR A N 1
ATOM 932 C CA . TYR A 1 121 ? -3.805 10.047 -5.293 1 92.25 121 TYR A CA 1
ATOM 933 C C . TYR A 1 121 ? -4.422 9.875 -6.676 1 92.25 121 TYR A C 1
ATOM 935 O O . TYR A 1 121 ? -5.062 10.789 -7.195 1 92.25 121 TYR A O 1
ATOM 943 N N . GLY A 1 122 ? -4.16 8.781 -7.195 1 90.94 122 GLY A N 1
ATOM 944 C CA . GLY A 1 122 ? -4.82 8.5 -8.461 1 90.94 122 GLY A CA 1
ATOM 945 C C . GLY A 1 122 ? -6.32 8.328 -8.328 1 90.94 122 GLY A C 1
ATOM 946 O O . GLY A 1 122 ? -6.789 7.469 -7.578 1 90.94 122 GLY A O 1
ATOM 947 N N . VAL A 1 123 ? -7.035 9.195 -8.977 1 85.81 123 VAL A N 1
ATOM 948 C CA . VAL A 1 123 ? -8.484 9.07 -9.07 1 85.81 123 VAL A CA 1
ATOM 949 C C . VAL A 1 123 ? -8.859 8.414 -10.391 1 85.81 123 VAL A C 1
ATOM 951 O O . VAL A 1 123 ? -8.328 8.781 -11.445 1 85.81 123 VAL A O 1
ATOM 954 N N . LEU A 1 124 ? -9.734 7.473 -10.266 1 85.75 124 LEU A N 1
ATOM 955 C CA . LEU A 1 124 ? -10.07 6.75 -11.484 1 85.75 124 LEU A CA 1
ATOM 956 C C . LEU A 1 124 ? -11.266 7.391 -12.188 1 85.75 124 LEU A C 1
ATOM 958 O O . LEU A 1 124 ? -12.375 7.395 -11.648 1 85.75 124 LEU A O 1
ATOM 962 N N . LYS A 1 125 ? -11.008 8.172 -13.188 1 80.12 125 LYS A N 1
ATOM 963 C CA . LYS A 1 125 ? -12.008 8.586 -14.156 1 80.12 125 LYS A CA 1
ATOM 964 C C . LYS A 1 125 ? -12.188 7.535 -15.25 1 80.12 125 LYS A C 1
ATOM 966 O O . LYS A 1 125 ? -11.414 7.496 -16.219 1 80.12 125 LYS A O 1
ATOM 971 N N . GLY A 1 126 ? -13.188 6.59 -15 1 89.19 126 GLY A N 1
ATOM 972 C CA . GLY A 1 126 ? -13.188 5.406 -15.844 1 89.19 126 GLY A CA 1
ATOM 973 C C . GLY A 1 126 ? -12.086 4.422 -15.492 1 89.19 126 GLY A C 1
ATOM 974 O O . GLY A 1 126 ? -11.992 3.977 -14.352 1 89.19 126 GLY A O 1
ATOM 975 N N . ASN A 1 127 ? -11.211 4.156 -16.594 1 94.5 127 ASN A N 1
ATOM 976 C CA . ASN A 1 127 ? -10.148 3.18 -16.359 1 94.5 127 ASN A CA 1
ATOM 977 C C . ASN A 1 127 ? -8.781 3.848 -16.297 1 94.5 127 ASN A C 1
ATOM 979 O O . ASN A 1 127 ? -7.801 3.223 -15.891 1 94.5 127 ASN A O 1
ATOM 983 N N . LYS A 1 128 ? -8.711 5.051 -16.672 1 95.06 128 LYS A N 1
ATOM 984 C CA . LYS A 1 128 ? -7.449 5.781 -16.641 1 95.06 128 LYS A CA 1
ATOM 985 C C . LYS A 1 128 ? -7.301 6.562 -15.336 1 95.06 128 LYS A C 1
ATOM 987 O O . LYS A 1 128 ? -8.203 7.312 -14.953 1 95.06 128 LYS A O 1
ATOM 992 N N . PRO A 1 129 ? -6.191 6.398 -14.727 1 95.56 129 PRO A N 1
ATOM 993 C CA . PRO A 1 129 ? -6.012 7.195 -13.508 1 95.56 129 PRO A CA 1
ATOM 994 C C . PRO A 1 129 ? -5.73 8.664 -13.797 1 95.56 129 PRO A C 1
ATOM 996 O O . PRO A 1 129 ? -5.102 8.992 -14.812 1 95.56 129 PRO A O 1
ATOM 999 N N . ASP A 1 130 ? -6.254 9.492 -12.961 1 93.5 130 ASP A N 1
ATOM 1000 C CA . ASP A 1 130 ? -5.996 10.93 -12.93 1 93.5 130 ASP A CA 1
ATOM 1001 C C . ASP A 1 130 ? -5.293 11.336 -11.641 1 93.5 130 ASP A C 1
ATOM 1003 O O . ASP A 1 130 ? -5.688 10.906 -10.547 1 93.5 130 ASP A O 1
ATOM 1007 N N . PHE A 1 131 ? -4.23 12.195 -11.773 1 94.12 131 PHE A N 1
ATOM 1008 C CA . PHE A 1 131 ? -3.42 12.523 -10.602 1 94.12 131 PHE A CA 1
ATOM 1009 C C . PHE A 1 131 ? -3.496 14.008 -10.289 1 94.12 131 PHE A C 1
ATOM 1011 O O . PHE A 1 131 ? -2.572 14.57 -9.695 1 94.12 131 PHE A O 1
ATOM 1018 N N . HIS A 1 132 ? -4.523 14.633 -10.602 1 91.88 132 HIS A N 1
ATOM 1019 C CA . HIS A 1 132 ? -4.613 16.094 -10.531 1 91.88 132 HIS A CA 1
ATOM 1020 C C . HIS A 1 132 ? -4.668 16.562 -9.086 1 91.88 132 HIS A C 1
ATOM 1022 O O . HIS A 1 132 ? -4.391 17.734 -8.805 1 91.88 132 HIS A O 1
ATOM 1028 N N . VAL A 1 133 ? -5.027 15.742 -8.195 1 91.38 133 VAL A N 1
ATOM 1029 C CA . VAL A 1 133 ? -5.18 16.172 -6.809 1 91.38 133 VAL A CA 1
ATOM 1030 C C . VAL A 1 133 ? -3.832 16.078 -6.094 1 91.38 133 VAL A C 1
ATOM 1032 O O . VAL A 1 133 ? -3.674 16.609 -4.992 1 91.38 133 VAL A O 1
ATOM 1035 N N . ALA A 1 134 ? -2.902 15.398 -6.656 1 94.88 134 ALA A N 1
ATOM 1036 C CA . ALA A 1 134 ? -1.559 15.328 -6.09 1 94.88 134 ALA A CA 1
ATOM 1037 C C . ALA A 1 134 ? -0.863 16.688 -6.141 1 94.88 134 ALA A C 1
ATOM 1039 O O . ALA A 1 134 ? -1.104 17.469 -7.055 1 94.88 134 ALA A O 1
ATOM 1040 N N . MET A 1 135 ? -0.078 16.922 -5.203 1 95.88 135 MET A N 1
ATOM 1041 C CA . MET A 1 135 ? 0.737 18.141 -5.215 1 95.88 135 MET A CA 1
ATOM 1042 C C . MET A 1 135 ? 1.631 18.188 -6.449 1 95.88 135 MET A C 1
ATOM 1044 O O . MET A 1 135 ? 2.293 17.203 -6.777 1 95.88 135 MET A O 1
ATOM 1048 N N . PRO A 1 136 ? 1.68 19.281 -7.094 1 96.06 136 PRO A N 1
ATOM 1049 C CA . PRO A 1 136 ? 2.52 19.375 -8.289 1 96.06 136 PRO A CA 1
ATOM 1050 C C . PRO A 1 136 ? 4.004 19.203 -7.984 1 96.06 136 PRO A C 1
ATOM 1052 O O . PRO A 1 136 ? 4.473 19.625 -6.918 1 96.06 136 PRO A O 1
ATOM 1055 N N . PRO A 1 137 ? 4.742 18.719 -8.914 1 95.25 137 PRO A N 1
ATOM 1056 C CA . PRO A 1 137 ? 6.137 18.344 -8.688 1 95.25 137 PRO A CA 1
ATOM 1057 C C . PRO A 1 137 ? 6.996 19.5 -8.188 1 95.25 137 PRO A C 1
ATOM 1059 O O . PRO A 1 137 ? 7.844 19.312 -7.309 1 95.25 137 PRO A O 1
ATOM 1062 N N . GLN A 1 138 ? 6.809 20.641 -8.695 1 95.62 138 GLN A N 1
ATOM 1063 C CA . GLN A 1 138 ? 7.633 21.781 -8.305 1 95.62 138 GLN A CA 1
ATOM 1064 C C . GLN A 1 138 ? 7.48 22.094 -6.824 1 95.62 138 GLN A C 1
ATOM 1066 O O . GLN A 1 138 ? 8.445 22.469 -6.156 1 95.62 138 GLN A O 1
ATOM 1071 N N . LYS A 1 139 ? 6.285 21.906 -6.367 1 96.5 139 LYS A N 1
ATOM 1072 C CA . LYS A 1 139 ? 6.02 22.125 -4.949 1 96.5 139 LYS A CA 1
ATOM 1073 C C . LYS A 1 139 ? 6.258 20.859 -4.137 1 96.5 139 LYS A C 1
ATOM 1075 O O . LYS A 1 139 ? 6.652 20.938 -2.971 1 96.5 139 LYS A O 1
ATOM 1080 N N . ALA A 1 140 ? 6.047 19.797 -4.758 1 97.62 140 ALA A N 1
ATOM 1081 C CA . ALA A 1 140 ? 6.098 18.516 -4.07 1 97.62 140 ALA A CA 1
ATOM 1082 C C . ALA A 1 140 ? 7.527 18.156 -3.668 1 97.62 140 ALA A C 1
ATOM 1084 O O . ALA A 1 140 ? 7.758 17.609 -2.59 1 97.62 140 ALA A O 1
ATOM 1085 N N . LYS A 1 141 ? 8.453 18.438 -4.496 1 97.44 141 LYS A N 1
ATOM 1086 C CA . LYS A 1 141 ? 9.836 18.047 -4.238 1 97.44 141 LYS A CA 1
ATOM 1087 C C . LYS A 1 141 ? 10.359 18.672 -2.947 1 97.44 141 LYS A C 1
ATOM 1089 O O . LYS A 1 141 ? 10.773 17.953 -2.031 1 97.44 141 LYS A O 1
ATOM 1094 N N . PRO A 1 142 ? 10.289 20.016 -2.846 1 97.81 142 PRO A N 1
ATOM 1095 C CA . PRO A 1 142 ? 10.781 20.594 -1.589 1 97.81 142 PRO A CA 1
ATOM 1096 C C . PRO A 1 142 ? 9.961 20.141 -0.379 1 97.81 142 PRO A C 1
ATOM 1098 O O . PRO A 1 142 ? 10.508 20 0.717 1 97.81 142 PRO A O 1
ATOM 1101 N N . PHE A 1 143 ? 8.672 20 -0.521 1 97.69 143 PHE A N 1
ATOM 1102 C CA . PHE A 1 143 ? 7.84 19.516 0.577 1 97.69 143 PHE A CA 1
ATOM 1103 C C . PHE A 1 143 ? 8.266 18.125 1.013 1 97.69 143 PHE A C 1
ATOM 1105 O O . PHE A 1 143 ? 8.383 17.844 2.209 1 97.69 143 PHE A O 1
ATOM 1112 N N . TYR A 1 144 ? 8.523 17.312 0.081 1 98.19 144 TYR A N 1
ATOM 1113 C CA . TYR A 1 144 ? 8.969 15.953 0.356 1 98.19 144 TYR A CA 1
ATOM 1114 C C . TYR A 1 144 ? 10.312 15.953 1.068 1 98.19 144 TYR A C 1
ATOM 1116 O O . TYR A 1 144 ? 10.516 15.188 2.016 1 98.19 144 TYR A O 1
ATOM 1124 N N . GLU A 1 145 ? 11.133 16.719 0.614 1 98 145 GLU A N 1
ATOM 1125 C CA . GLU A 1 145 ? 12.438 16.844 1.259 1 98 145 GLU A CA 1
ATOM 1126 C C . GLU A 1 145 ? 12.297 17.25 2.723 1 98 145 GLU A C 1
ATOM 1128 O O . GLU A 1 145 ? 13 16.734 3.59 1 98 145 GLU A O 1
ATOM 1133 N N . SER A 1 146 ? 11.422 18.203 2.914 1 97.94 146 SER A N 1
ATOM 1134 C CA . SER A 1 146 ? 11.18 18.641 4.285 1 97.94 146 SER A CA 1
ATOM 1135 C C . SER A 1 146 ? 10.625 17.5 5.137 1 97.94 146 SER A C 1
ATOM 1137 O O . SER A 1 146 ? 10.938 17.391 6.32 1 97.94 146 SER A O 1
ATOM 1139 N N . LEU A 1 147 ? 9.781 16.688 4.598 1 98 147 LEU A N 1
ATOM 1140 C CA . LEU A 1 147 ? 9.25 15.516 5.293 1 98 147 LEU A CA 1
ATOM 1141 C C . LEU A 1 147 ? 10.375 14.547 5.668 1 98 147 LEU A C 1
ATOM 1143 O O . LEU A 1 147 ? 10.43 14.062 6.801 1 98 147 LEU A O 1
ATOM 1147 N N . VAL A 1 148 ? 11.242 14.297 4.723 1 98.5 148 VAL A N 1
ATOM 1148 C CA . VAL A 1 148 ? 12.375 13.406 4.973 1 98.5 148 VAL A CA 1
ATOM 1149 C C . VAL A 1 148 ? 13.219 13.953 6.121 1 98.5 148 VAL A C 1
ATOM 1151 O O . VAL A 1 148 ? 13.625 13.203 7.012 1 98.5 148 VAL A O 1
ATOM 1154 N N . ASP A 1 149 ? 13.445 15.234 6.109 1 98.31 149 ASP A N 1
ATOM 1155 C CA . ASP A 1 149 ? 14.219 15.875 7.172 1 98.31 149 ASP A CA 1
ATOM 1156 C C . ASP A 1 149 ? 13.531 15.711 8.523 1 98.31 149 ASP A C 1
ATOM 1158 O O . ASP A 1 149 ? 14.195 15.547 9.547 1 98.31 149 ASP A O 1
ATOM 1162 N N . LYS A 1 150 ? 12.227 15.828 8.523 1 98.31 150 LYS A N 1
ATOM 1163 C CA . LYS A 1 150 ? 11.469 15.625 9.758 1 98.31 150 LYS A CA 1
ATOM 1164 C C . LYS A 1 150 ? 11.719 14.227 10.328 1 98.31 150 LYS A C 1
ATOM 1166 O O . LYS A 1 150 ? 11.891 14.07 11.539 1 98.31 150 LYS A O 1
ATOM 1171 N N . PHE A 1 151 ? 11.711 13.242 9.484 1 98.75 151 PHE A N 1
ATOM 1172 C CA . PHE A 1 151 ? 12 11.883 9.914 1 98.75 151 PHE A CA 1
ATOM 1173 C C . PHE A 1 151 ? 13.406 11.781 10.484 1 98.75 151 PHE A C 1
ATOM 1175 O O . PHE A 1 151 ? 13.617 11.148 11.523 1 98.75 151 PHE A O 1
ATOM 1182 N N . ARG A 1 152 ? 14.359 12.359 9.797 1 98.69 152 ARG A N 1
ATOM 1183 C CA . ARG A 1 152 ? 15.758 12.297 10.219 1 98.69 152 ARG A CA 1
ATOM 1184 C C . ARG A 1 152 ? 15.945 12.953 11.586 1 98.69 152 ARG A C 1
ATOM 1186 O O . ARG A 1 152 ? 16.703 12.445 12.422 1 98.69 152 ARG A O 1
ATOM 1193 N N . LYS A 1 153 ? 15.289 14.016 11.82 1 98.31 153 LYS A N 1
ATOM 1194 C CA . LYS A 1 153 ? 15.391 14.734 13.086 1 98.31 153 LYS A CA 1
ATOM 1195 C C . LYS A 1 153 ? 14.695 13.969 14.211 1 98.31 153 LYS A C 1
ATOM 1197 O O . LYS A 1 153 ? 15.164 13.969 15.352 1 98.31 153 LYS A O 1
ATOM 1202 N N . ALA A 1 154 ? 13.602 13.352 13.883 1 98.5 154 ALA A N 1
ATOM 1203 C CA . ALA A 1 154 ? 12.781 12.688 14.891 1 98.5 154 ALA A CA 1
ATOM 1204 C C . ALA A 1 154 ? 13.367 11.336 15.281 1 98.5 154 ALA A C 1
ATOM 1206 O O . ALA A 1 154 ? 13.023 10.781 16.328 1 98.5 154 ALA A O 1
ATOM 1207 N N . TYR A 1 155 ? 14.195 10.773 14.461 1 98.25 155 TYR A N 1
ATOM 1208 C CA . TYR A 1 155 ? 14.812 9.477 14.688 1 98.25 155 TYR A CA 1
ATOM 1209 C C . TYR A 1 155 ? 16.328 9.562 14.57 1 98.25 155 TYR A C 1
ATOM 1211 O O . TYR A 1 155 ? 16.953 10.492 15.094 1 98.25 155 TYR A O 1
ATOM 1219 N N . ARG A 1 156 ? 17.078 8.695 14.031 1 96.56 156 ARG A N 1
ATOM 1220 C CA . ARG A 1 156 ? 18.5 8.758 13.688 1 96.56 156 ARG A CA 1
ATOM 1221 C C . ARG A 1 156 ? 18.688 8.922 12.18 1 96.56 156 ARG A C 1
ATOM 1223 O O . ARG A 1 156 ? 18.141 8.141 11.391 1 96.56 156 ARG A O 1
ATOM 1230 N N . PRO A 1 157 ? 19.391 9.883 11.828 1 97.5 157 PRO A N 1
ATOM 1231 C CA . PRO A 1 157 ? 19.516 10.219 10.406 1 97.5 157 PRO A CA 1
ATOM 1232 C C . PRO A 1 157 ? 19.984 9.047 9.555 1 97.5 157 PRO A C 1
ATOM 1234 O O . PRO A 1 157 ? 19.547 8.883 8.414 1 97.5 157 PRO A O 1
ATOM 1237 N N . ASP A 1 158 ? 20.844 8.211 10.07 1 97.62 158 ASP A N 1
ATOM 1238 C CA . ASP A 1 158 ? 21.438 7.129 9.289 1 97.62 158 ASP A CA 1
ATOM 1239 C C . ASP A 1 158 ? 20.438 5.996 9.086 1 97.62 158 ASP A C 1
ATOM 1241 O O . ASP A 1 158 ? 20.641 5.125 8.234 1 97.62 158 ASP A O 1
ATOM 1245 N N . ALA A 1 159 ? 19.328 6.004 9.82 1 98.56 159 ALA A N 1
ATOM 1246 C CA . ALA A 1 159 ? 18.297 4.969 9.727 1 98.56 159 ALA A CA 1
ATOM 1247 C C . ALA A 1 159 ? 17.219 5.359 8.727 1 98.56 159 ALA A C 1
ATOM 1249 O O . ALA A 1 159 ? 16.359 4.543 8.375 1 98.56 159 ALA A O 1
ATOM 1250 N N . ILE A 1 160 ? 17.25 6.609 8.273 1 98.88 160 ILE A N 1
ATOM 1251 C CA . ILE A 1 160 ? 16.266 7.113 7.32 1 98.88 160 ILE A CA 1
ATOM 1252 C C . ILE A 1 160 ? 16.875 7.152 5.922 1 98.88 160 ILE A C 1
ATOM 1254 O O . ILE A 1 160 ? 17.859 7.859 5.688 1 98.88 160 ILE A O 1
ATOM 1258 N N . LYS A 1 161 ? 16.344 6.305 5.07 1 98.75 161 LYS A N 1
ATOM 1259 C CA . LYS A 1 161 ? 16.75 6.266 3.672 1 98.75 161 LYS A CA 1
ATOM 1260 C C . LYS A 1 161 ? 15.641 6.758 2.754 1 98.75 161 LYS A C 1
ATOM 1262 O O . LYS A 1 161 ? 14.484 6.832 3.162 1 98.75 161 LYS A O 1
ATOM 1267 N N . ASP A 1 162 ? 15.961 7.152 1.571 1 97.38 162 ASP A N 1
ATOM 1268 C CA . ASP A 1 162 ? 14.945 7.602 0.625 1 97.38 162 ASP A CA 1
ATOM 1269 C C . ASP A 1 162 ? 15.336 7.25 -0.809 1 97.38 162 ASP A C 1
ATOM 1271 O O . ASP A 1 162 ? 16.438 6.738 -1.052 1 97.38 162 ASP A O 1
ATOM 1275 N N . GLY A 1 163 ? 14.422 7.348 -1.708 1 96.44 163 GLY A N 1
ATOM 1276 C CA . GLY A 1 163 ? 14.672 7.148 -3.127 1 96.44 163 GLY A CA 1
ATOM 1277 C C . GLY A 1 163 ? 15.109 8.414 -3.842 1 96.44 163 GLY A C 1
ATOM 1278 O O . GLY A 1 163 ? 15.875 9.211 -3.293 1 96.44 163 GLY A O 1
ATOM 1279 N N . VAL A 1 164 ? 14.758 8.445 -5.098 1 96.31 164 VAL A N 1
ATOM 1280 C CA . VAL A 1 164 ? 15.023 9.625 -5.914 1 96.31 164 VAL A CA 1
ATOM 1281 C C . VAL A 1 164 ? 13.703 10.219 -6.402 1 96.31 164 VAL A C 1
ATOM 1283 O O . VAL A 1 164 ? 12.992 9.602 -7.199 1 96.31 164 VAL A O 1
ATOM 1286 N N . PHE A 1 165 ? 13.422 11.438 -5.973 1 96.19 165 PHE A N 1
ATOM 1287 C CA . PHE A 1 165 ? 12.141 12.07 -6.273 1 96.19 165 PHE A CA 1
ATOM 1288 C C . PHE A 1 165 ? 11.953 12.211 -7.777 1 96.19 165 PHE A C 1
ATOM 1290 O O . PHE A 1 165 ? 12.836 12.711 -8.477 1 96.19 165 PHE A O 1
ATOM 1297 N N . GLY A 1 166 ? 10.828 11.711 -8.25 1 92.19 166 GLY A N 1
ATOM 1298 C CA . GLY A 1 166 ? 10.438 11.914 -9.633 1 92.19 166 GLY A CA 1
ATOM 1299 C C . GLY A 1 166 ? 11.086 10.922 -10.586 1 92.19 166 GLY A C 1
ATOM 1300 O O . GLY A 1 166 ? 10.773 10.906 -11.781 1 92.19 166 GLY A O 1
ATOM 1301 N N . ALA A 1 167 ? 11.938 10.055 -10.148 1 94.38 167 ALA A N 1
ATOM 1302 C CA . ALA A 1 167 ? 12.656 9.117 -11.008 1 94.38 167 ALA A CA 1
ATOM 1303 C C . ALA A 1 167 ? 11.875 7.82 -11.18 1 94.38 167 ALA A C 1
ATOM 1305 O O . ALA A 1 167 ? 11.078 7.449 -10.312 1 94.38 167 ALA A O 1
ATOM 1306 N N . MET A 1 168 ? 12.125 7.207 -12.328 1 95.25 168 MET A N 1
ATOM 1307 C CA . MET A 1 168 ? 11.695 5.82 -12.484 1 95.25 168 MET A CA 1
ATOM 1308 C C . MET A 1 168 ? 12.531 4.891 -11.617 1 95.25 168 MET A C 1
ATOM 1310 O O . MET A 1 168 ? 13.758 4.812 -11.773 1 95.25 168 MET A O 1
ATOM 1314 N N . MET A 1 169 ? 11.836 4.18 -10.742 1 97.56 169 MET A N 1
ATOM 1315 C CA . MET A 1 169 ? 12.539 3.359 -9.758 1 97.56 169 MET A CA 1
ATOM 1316 C C . MET A 1 169 ? 11.992 1.935 -9.75 1 97.56 169 MET A C 1
ATOM 1318 O O . MET A 1 169 ? 10.805 1.72 -9.961 1 97.56 169 MET A O 1
ATOM 1322 N N . LYS A 1 170 ? 12.891 1.088 -9.586 1 98.38 170 LYS A N 1
ATOM 1323 C CA . LYS A 1 170 ? 12.547 -0.261 -9.141 1 98.38 170 LYS A CA 1
ATOM 1324 C C . LYS A 1 170 ? 12.672 -0.391 -7.625 1 98.38 170 LYS A C 1
ATOM 1326 O O . LYS A 1 170 ? 13.758 -0.22 -7.07 1 98.38 170 LYS A O 1
ATOM 1331 N N . VAL A 1 171 ? 11.578 -0.622 -6.992 1 98.81 171 VAL A N 1
ATOM 1332 C CA . VAL A 1 171 ? 11.586 -0.74 -5.535 1 98.81 171 VAL A CA 1
ATOM 1333 C C . VAL A 1 171 ? 11.391 -2.201 -5.137 1 98.81 171 VAL A C 1
ATOM 1335 O O . VAL A 1 171 ? 10.312 -2.768 -5.336 1 98.81 171 VAL A O 1
ATOM 1338 N N . ASN A 1 172 ? 12.445 -2.795 -4.605 1 98.75 172 ASN A N 1
ATOM 1339 C CA . ASN A 1 172 ? 12.375 -4.156 -4.082 1 98.75 172 ASN A CA 1
ATOM 1340 C C . ASN A 1 172 ? 11.844 -4.184 -2.652 1 98.75 172 ASN A C 1
ATOM 1342 O O . ASN A 1 172 ? 12.391 -3.512 -1.771 1 98.75 172 ASN A O 1
ATOM 1346 N N . ILE A 1 173 ? 10.797 -4.898 -2.473 1 98.81 173 ILE A N 1
ATOM 1347 C CA . ILE A 1 173 ? 10.133 -4.965 -1.175 1 98.81 173 ILE A CA 1
ATOM 1348 C C . ILE A 1 173 ? 9.992 -6.422 -0.74 1 98.81 173 ILE A C 1
ATOM 1350 O O . ILE A 1 173 ? 9.43 -7.238 -1.468 1 98.81 173 ILE A O 1
ATOM 1354 N N . VAL A 1 174 ? 10.539 -6.766 0.361 1 98.75 174 VAL A N 1
ATOM 1355 C CA . VAL A 1 174 ? 10.219 -8.047 0.979 1 98.75 174 VAL A CA 1
ATOM 1356 C C . VAL A 1 174 ? 9.312 -7.832 2.186 1 98.75 174 VAL A C 1
ATOM 1358 O O . VAL A 1 174 ? 9.789 -7.633 3.305 1 98.75 174 VAL A O 1
ATOM 1361 N N . ASN A 1 175 ? 8.016 -7.875 1.93 1 98.88 175 ASN A N 1
ATOM 1362 C CA . ASN A 1 175 ? 6.988 -7.617 2.932 1 98.88 175 ASN A CA 1
ATOM 1363 C C . ASN A 1 175 ? 6.875 -8.766 3.928 1 98.88 175 ASN A C 1
ATOM 1365 O O . ASN A 1 175 ? 6.637 -9.914 3.537 1 98.88 175 ASN A O 1
ATOM 1369 N N . ASP A 1 176 ? 7.047 -8.422 5.211 1 98.38 176 ASP A N 1
ATOM 1370 C CA . ASP A 1 176 ? 7.062 -9.398 6.297 1 98.38 176 ASP A CA 1
ATOM 1371 C C . ASP A 1 176 ? 5.688 -9.516 6.949 1 98.38 176 ASP A C 1
ATOM 1373 O O . ASP A 1 176 ? 5.23 -8.586 7.617 1 98.38 176 ASP A O 1
ATOM 1377 N N . GLY A 1 177 ? 5.023 -10.734 6.672 1 96.38 177 GLY A N 1
ATOM 1378 C CA . GLY A 1 177 ? 3.688 -10.93 7.215 1 96.38 177 GLY A CA 1
ATOM 1379 C C . GLY A 1 177 ? 2.734 -11.578 6.23 1 96.38 177 GLY A C 1
ATOM 1380 O O . GLY A 1 177 ? 2.473 -12.781 6.312 1 96.38 177 GLY A O 1
ATOM 1381 N N . PRO A 1 178 ? 2.322 -10.672 5.285 1 97.81 178 PRO A N 1
ATOM 1382 C CA . PRO A 1 178 ? 2.646 -9.258 5.105 1 97.81 178 PRO A CA 1
ATOM 1383 C C . PRO A 1 178 ? 1.865 -8.352 6.055 1 97.81 178 PRO A C 1
ATOM 1385 O O . PRO A 1 178 ? 0.785 -8.719 6.52 1 97.81 178 PRO A O 1
ATOM 1388 N N . VAL A 1 179 ? 2.434 -7.281 6.418 1 98.38 179 VAL A N 1
ATOM 1389 C CA . VAL A 1 179 ? 1.802 -6.207 7.18 1 98.38 179 VAL A CA 1
ATOM 1390 C C . VAL A 1 179 ? 1.862 -4.902 6.391 1 98.38 179 VAL A C 1
ATOM 1392 O O . VAL A 1 179 ? 2.949 -4.406 6.086 1 98.38 179 VAL A O 1
ATOM 1395 N N . THR A 1 180 ? 0.746 -4.391 6 1 98.44 180 THR A N 1
ATOM 1396 C CA . THR A 1 180 ? 0.619 -3.119 5.293 1 98.44 180 THR A CA 1
ATOM 1397 C C . THR A 1 180 ? -0.456 -2.248 5.934 1 98.44 180 THR A C 1
ATOM 1399 O O . THR A 1 180 ? -1.593 -2.689 6.117 1 98.44 180 THR A O 1
ATOM 1402 N N . MET A 1 181 ? -0.071 -1.062 6.27 1 97.38 181 MET A N 1
ATOM 1403 C CA . MET A 1 181 ? -0.968 -0.088 6.883 1 97.38 181 MET A CA 1
ATOM 1404 C C . MET A 1 181 ? -1.218 1.089 5.949 1 97.38 181 MET A C 1
ATOM 1406 O O . MET A 1 181 ? -0.368 1.419 5.117 1 97.38 181 MET A O 1
ATOM 1410 N N . GLN A 1 182 ? -2.365 1.643 6.109 1 93.62 182 GLN A N 1
ATOM 1411 C CA . GLN A 1 182 ? -2.68 2.893 5.422 1 93.62 182 GLN A CA 1
ATOM 1412 C C . GLN A 1 182 ? -2.926 4.02 6.422 1 93.62 182 GLN A C 1
ATOM 1414 O O . GLN A 1 182 ? -3.688 3.855 7.379 1 93.62 182 GLN A O 1
ATOM 1419 N N . LEU A 1 183 ? -2.273 5.172 6.191 1 92.81 183 LEU A N 1
ATOM 1420 C CA . LEU A 1 183 ? -2.422 6.355 7.035 1 92.81 183 LEU A CA 1
ATOM 1421 C C . LEU A 1 183 ? -2.92 7.543 6.219 1 92.81 183 LEU A C 1
ATOM 1423 O O . LEU A 1 183 ? -2.484 7.75 5.082 1 92.81 183 LEU A O 1
ATOM 1427 N N . ASP A 1 184 ? -3.877 8.234 6.785 1 88 184 ASP A N 1
ATOM 1428 C CA . ASP A 1 184 ? -4.352 9.508 6.25 1 88 184 ASP A CA 1
ATOM 1429 C C . ASP A 1 184 ? -4.297 10.609 7.309 1 88 184 ASP A C 1
ATOM 1431 O O . ASP A 1 184 ? -4.824 10.445 8.406 1 88 184 ASP A O 1
ATOM 1435 N N . SER A 1 185 ? -3.65 11.656 7.031 1 83.06 185 SER A N 1
ATOM 1436 C CA . SER A 1 185 ? -3.422 12.695 8.031 1 83.06 185 SER A CA 1
ATOM 1437 C C . SER A 1 185 ? -4.688 13.516 8.273 1 83.06 185 SER A C 1
ATOM 1439 O O . SER A 1 185 ? -4.715 14.375 9.156 1 83.06 185 SER A O 1
ATOM 1441 N N . SER A 1 186 ? -5.75 13.422 7.449 1 67.75 186 SER A N 1
ATOM 1442 C CA . SER A 1 186 ? -6.973 14.156 7.758 1 67.75 186 SER A CA 1
ATOM 1443 C C . SER A 1 186 ? -7.512 13.781 9.133 1 67.75 186 SER A C 1
ATOM 1445 O O . SER A 1 186 ? -8.266 14.547 9.742 1 67.75 186 SER A O 1
ATOM 1447 N N . GLN A 1 187 ? -7.113 12.789 9.742 1 55.69 187 GLN A N 1
ATOM 1448 C CA . GLN A 1 187 ? -7.602 12.312 11.031 1 55.69 187 GLN A CA 1
ATOM 1449 C C . GLN A 1 187 ? -6.965 13.094 12.18 1 55.69 187 GLN A C 1
ATOM 1451 O O . GLN A 1 187 ? -7.406 12.992 13.32 1 55.69 187 GLN A O 1
ATOM 1456 N N . SER A 1 188 ? -5.793 13.805 12.039 1 52.09 188 SER A N 1
ATOM 1457 C CA . SER A 1 188 ? -5.086 14.523 13.094 1 52.09 188 SER A CA 1
ATOM 1458 C C . SER A 1 188 ? -6.027 15.453 13.852 1 52.09 188 SER A C 1
ATOM 1460 O O . SER A 1 188 ? -5.855 15.672 15.055 1 52.09 188 SER A O 1
ATOM 1462 N N . SER A 1 189 ? -6.926 16.172 13.266 1 44.56 189 SER A N 1
ATOM 1463 C CA . SER A 1 189 ? -7.621 17.234 13.969 1 44.56 189 SER A CA 1
ATOM 1464 C C . SER A 1 189 ? -8.383 16.703 15.18 1 44.56 189 SER A C 1
ATOM 1466 O O . SER A 1 189 ? -8.602 17.438 16.156 1 44.56 189 SER A O 1
ATOM 1468 N N . LYS A 1 190 ? -8.961 15.531 15.109 1 42.31 190 LYS A N 1
ATOM 1469 C CA . LYS A 1 190 ? -9.898 15.312 16.219 1 42.31 190 LYS A CA 1
ATOM 1470 C C . LYS A 1 190 ? -9.156 14.922 17.484 1 42.31 190 LYS A C 1
ATOM 1472 O O . LYS A 1 190 ? -9.727 14.969 18.578 1 42.31 190 LYS A O 1
ATOM 1477 N N . SER A 1 191 ? -7.996 14.289 17.391 1 39.88 191 SER A N 1
ATOM 1478 C CA . SER A 1 191 ? -7.566 13.703 18.656 1 39.88 191 SER A CA 1
ATOM 1479 C C . SER A 1 191 ? -6.973 14.766 19.578 1 39.88 191 SER A C 1
ATOM 1481 O O . SER A 1 191 ? -6.652 14.477 20.734 1 39.88 191 SER A O 1
ATOM 1483 N N . THR A 1 192 ? -6.508 15.875 19.109 1 34.97 192 THR A N 1
ATOM 1484 C CA . THR A 1 192 ? -5.848 16.734 20.094 1 34.97 192 THR A CA 1
ATOM 1485 C C . THR A 1 192 ? -6.867 17.391 21.016 1 34.97 192 THR A C 1
ATOM 1487 O O . THR A 1 192 ? -6.539 18.312 21.766 1 34.97 192 THR A O 1
ATOM 1490 N N . ASN A 1 193 ? -8.109 17.141 20.969 1 32.84 193 ASN A N 1
ATOM 1491 C CA . ASN A 1 193 ? -8.844 17.844 22.016 1 32.84 193 ASN A CA 1
ATOM 1492 C C . ASN A 1 193 ? -8.484 17.328 23.406 1 32.84 193 ASN A C 1
ATOM 1494 O O . ASN A 1 193 ? -9.102 16.375 23.891 1 32.84 193 ASN A O 1
ATOM 1498 N N . GLU A 1 194 ? -7.227 16.969 23.719 1 31.42 194 GLU A N 1
ATOM 1499 C CA . GLU A 1 194 ? -6.938 16.828 25.141 1 31.42 194 GLU A CA 1
ATOM 1500 C C . GLU A 1 194 ? -7.414 18.047 25.922 1 31.42 194 GLU A C 1
ATOM 1502 O O . GLU A 1 194 ? -7.09 19.188 25.562 1 31.42 194 GLU A O 1
ATOM 1507 N N . GLU A 1 195 ? -8.492 17.953 26.641 1 31.59 195 GLU A N 1
ATOM 1508 C CA . GLU A 1 195 ? -9.031 18.797 27.688 1 31.59 195 GLU A CA 1
ATOM 1509 C C . GLU A 1 195 ? -7.941 19.234 28.672 1 31.59 195 GLU A C 1
ATOM 1511 O O . GLU A 1 195 ? -7.234 18.406 29.234 1 31.59 195 GLU A O 1
ATOM 1516 N N . THR A 1 196 ? -7.133 20.266 28.5 1 28.73 196 THR A N 1
ATOM 1517 C CA . THR A 1 196 ? -6.359 21 29.5 1 28.73 196 THR A CA 1
ATOM 1518 C C . THR A 1 196 ? -7.152 21.156 30.797 1 28.73 196 THR A C 1
ATOM 1520 O O . THR A 1 196 ? -8.195 21.828 30.812 1 28.73 196 THR A O 1
ATOM 1523 N N . GLY A 1 197 ? -7.352 20.109 31.594 1 29.36 197 GLY A N 1
ATOM 1524 C CA . GLY A 1 197 ? -7.852 20.219 32.969 1 29.36 197 GLY A CA 1
ATOM 1525 C C . GLY A 1 197 ? -7.203 21.328 33.75 1 29.36 197 GLY A C 1
ATOM 1526 O O . GLY A 1 197 ? -5.977 21.453 33.781 1 29.36 197 GLY A O 1
ATOM 1527 N N . LYS A 1 198 ? -7.809 22.516 33.875 1 35.12 198 LYS A N 1
ATOM 1528 C CA . LYS A 1 198 ? -7.602 23.609 34.812 1 35.12 198 LYS A CA 1
ATOM 1529 C C . LYS A 1 198 ? -7.434 23.094 36.25 1 35.12 198 LYS A C 1
ATOM 1531 O O . LYS A 1 198 ? -8.305 22.375 36.75 1 35.12 198 LYS A O 1
ATOM 1536 N N . THR A 1 199 ? -6.156 22.859 36.688 1 26.38 199 THR A N 1
ATOM 1537 C CA . THR A 1 199 ? -5.801 22.781 38.094 1 26.38 199 THR A CA 1
ATOM 1538 C C . THR A 1 199 ? -6.43 23.922 38.875 1 26.38 199 THR A C 1
ATOM 1540 O O . THR A 1 199 ? -6.16 25.094 38.594 1 26.38 199 THR A O 1
ATOM 1543 N N . ILE A 1 200 ? -7.621 23.766 39.312 1 27.56 200 ILE A N 1
ATOM 1544 C CA . ILE A 1 200 ? -8.18 24.531 40.438 1 27.56 200 ILE A CA 1
ATOM 1545 C C . ILE A 1 200 ? -7.223 24.484 41.625 1 27.56 200 ILE A C 1
ATOM 1547 O O . ILE A 1 200 ? -6.898 23.406 42.125 1 27.56 200 ILE A O 1
ATOM 1551 N N . ASN A 1 201 ? -6.23 25.453 41.594 1 22.7 201 ASN A N 1
ATOM 1552 C CA . ASN A 1 201 ? -5.809 25.938 42.906 1 22.7 201 ASN A CA 1
ATOM 1553 C C . ASN A 1 201 ? -6.922 26.703 43.625 1 22.7 201 ASN A C 1
ATOM 1555 O O . ASN A 1 201 ? -7.609 27.516 43 1 22.7 201 ASN A O 1
ATOM 1559 N N . MET B 1 1 ? -49.562 59.531 71.312 1 25.91 1 MET B N 1
ATOM 1560 C CA . MET B 1 1 ? -49.312 58.125 71.25 1 25.91 1 MET B CA 1
ATOM 1561 C C . MET B 1 1 ? -49.812 57.562 69.875 1 25.91 1 MET B C 1
ATOM 1563 O O . MET B 1 1 ? -49.875 56.344 69.688 1 25.91 1 MET B O 1
ATOM 1567 N N . HIS B 1 2 ? -50.344 58.5 69 1 26.86 2 HIS B N 1
ATOM 1568 C CA . HIS B 1 2 ? -51.094 58.062 67.812 1 26.86 2 HIS B CA 1
ATOM 1569 C C . HIS B 1 2 ? -50.156 57.406 66.812 1 26.86 2 HIS B C 1
ATOM 1571 O O . HIS B 1 2 ? -49.125 57.969 66.5 1 26.86 2 HIS B O 1
ATOM 1577 N N . CYS B 1 3 ? -50.281 56.031 66.688 1 26.98 3 CYS B N 1
ATOM 1578 C CA . CYS B 1 3 ? -49.875 54.75 66.062 1 26.98 3 CYS B CA 1
ATOM 1579 C C . CYS B 1 3 ? -50.062 54.75 64.562 1 26.98 3 CYS B C 1
ATOM 1581 O O . CYS B 1 3 ? -51.125 54.344 64.125 1 26.98 3 CYS B O 1
ATOM 1583 N N . LEU B 1 4 ? -49.812 55.844 63.781 1 28.05 4 LEU B N 1
ATOM 1584 C CA . LEU B 1 4 ? -50.188 55.844 62.375 1 28.05 4 LEU B CA 1
ATOM 1585 C C . LEU B 1 4 ? -49.5 54.719 61.625 1 28.05 4 LEU B C 1
ATOM 1587 O O . LEU B 1 4 ? -48.281 54.688 61.5 1 28.05 4 LEU B O 1
ATOM 1591 N N . HIS B 1 5 ? -50.125 53.469 61.5 1 27.44 5 HIS B N 1
ATOM 1592 C CA . HIS B 1 5 ? -49.844 52.125 61.031 1 27.44 5 HIS B CA 1
ATOM 1593 C C . HIS B 1 5 ? -49.781 52.094 59.5 1 27.44 5 HIS B C 1
ATOM 1595 O O . HIS B 1 5 ? -49.781 51.031 58.906 1 27.44 5 HIS B O 1
ATOM 1601 N N . HIS B 1 6 ? -49.5 53.25 58.75 1 29.91 6 HIS B N 1
ATOM 1602 C CA . HIS B 1 6 ? -49.906 53.094 57.375 1 29.91 6 HIS B CA 1
ATOM 1603 C C . HIS B 1 6 ? -49.219 51.875 56.75 1 29.91 6 HIS B C 1
ATOM 1605 O O . HIS B 1 6 ? -48.125 51.5 57.125 1 29.91 6 HIS B O 1
ATOM 1611 N N . SER B 1 7 ? -50 50.969 56.062 1 29.12 7 SER B N 1
ATOM 1612 C CA . SER B 1 7 ? -50.094 49.688 55.375 1 29.12 7 SER B CA 1
ATOM 1613 C C . SER B 1 7 ? -49.156 49.656 54.188 1 29.12 7 SER B C 1
ATOM 1615 O O . SER B 1 7 ? -49.219 50.531 53.312 1 29.12 7 SER B O 1
ATOM 1617 N N . LEU B 1 8 ? -47.844 49.219 54.312 1 30.14 8 LEU B N 1
ATOM 1618 C CA . LEU B 1 8 ? -46.719 49 53.406 1 30.14 8 LEU B CA 1
ATOM 1619 C C . LEU B 1 8 ? -47.125 48.062 52.281 1 30.14 8 LEU B C 1
ATOM 1621 O O . LEU B 1 8 ? -47.5 46.906 52.531 1 30.14 8 LEU B O 1
ATOM 1625 N N . SER B 1 9 ? -47.719 48.656 51.156 1 27.88 9 SER B N 1
ATOM 1626 C CA . SER B 1 9 ? -48.188 48 49.938 1 27.88 9 SER B CA 1
ATOM 1627 C C . SER B 1 9 ? -47.094 47.094 49.344 1 27.88 9 SER B C 1
ATOM 1629 O O . SER B 1 9 ? -45.906 47.344 49.531 1 27.88 9 SER B O 1
ATOM 1631 N N . THR B 1 10 ? -47.406 45.812 49.062 1 29.64 10 THR B N 1
ATOM 1632 C CA . THR B 1 10 ? -46.938 44.5 48.625 1 29.64 10 THR B CA 1
ATOM 1633 C C . THR B 1 10 ? -46.438 44.562 47.188 1 29.64 10 THR B C 1
ATOM 1635 O O . THR B 1 10 ? -47.219 44.812 46.281 1 29.64 10 THR B O 1
ATOM 1638 N N . LEU B 1 11 ? -45.375 45.375 46.812 1 31.92 11 LEU B N 1
ATOM 1639 C CA . LEU B 1 11 ? -45 45.438 45.406 1 31.92 11 LEU B CA 1
ATOM 1640 C C . LEU B 1 11 ? -44.688 44.062 44.875 1 31.92 11 LEU B C 1
ATOM 1642 O O . LEU B 1 11 ? -44.062 43.25 45.562 1 31.92 11 LEU B O 1
ATOM 1646 N N . PRO B 1 12 ? -45.531 43.469 43.906 1 29.84 12 PRO B N 1
ATOM 1647 C CA . PRO B 1 12 ? -45.469 42.156 43.25 1 29.84 12 PRO B CA 1
ATOM 1648 C C . PRO B 1 12 ? -44.125 41.906 42.562 1 29.84 12 PRO B C 1
ATOM 1650 O O . PRO B 1 12 ? -43.438 42.875 42.156 1 29.84 12 PRO B O 1
ATOM 1653 N N . SER B 1 13 ? -43.344 40.781 42.844 1 27.3 13 SER B N 1
ATOM 1654 C CA . SER B 1 13 ? -42.094 40.094 42.531 1 27.3 13 SER B CA 1
ATOM 1655 C C . SER B 1 13 ? -42.094 39.625 41.062 1 27.3 13 SER B C 1
ATOM 1657 O O . SER B 1 13 ? -41.344 38.75 40.688 1 27.3 13 SER B O 1
ATOM 1659 N N . PHE B 1 14 ? -42.406 40.5 40 1 27.91 14 PHE B N 1
ATOM 1660 C CA . PHE B 1 14 ? -42.531 39.875 38.688 1 27.91 14 PHE B CA 1
ATOM 1661 C C . PHE B 1 14 ? -41.188 39.344 38.219 1 27.91 14 PHE B C 1
ATOM 1663 O O . PHE B 1 14 ? -40.344 40.094 37.688 1 27.91 14 PHE B O 1
ATOM 1670 N N . ALA B 1 15 ? -40.219 38.688 38.938 1 27.33 15 ALA B N 1
ATOM 1671 C CA . ALA B 1 15 ? -38.969 38.406 38.25 1 27.33 15 ALA B CA 1
ATOM 1672 C C . ALA B 1 15 ? -39.156 37.375 37.156 1 27.33 15 ALA B C 1
ATOM 1674 O O . ALA B 1 15 ? -39.469 36.188 37.438 1 27.33 15 ALA B O 1
ATOM 1675 N N . LYS B 1 16 ? -39.812 37.719 35.969 1 28.7 16 LYS B N 1
ATOM 1676 C CA . LYS B 1 16 ? -39.875 36.75 34.875 1 28.7 16 LYS B CA 1
ATOM 1677 C C . LYS B 1 16 ? -38.469 36.312 34.469 1 28.7 16 LYS B C 1
ATOM 1679 O O . LYS B 1 16 ? -37.625 37.125 34.156 1 28.7 16 LYS B O 1
ATOM 1684 N N . SER B 1 17 ? -37.906 35.125 35.031 1 26.98 17 SER B N 1
ATOM 1685 C CA . SER B 1 17 ? -36.719 34.375 34.719 1 26.98 17 SER B CA 1
ATOM 1686 C C . SER B 1 17 ? -36.656 34 33.25 1 26.98 17 SER B C 1
ATOM 1688 O O . SER B 1 17 ? -37.594 33.344 32.75 1 26.98 17 SER B O 1
ATOM 1690 N N . ALA B 1 18 ? -36.312 34.906 32.25 1 28.17 18 ALA B N 1
ATOM 1691 C CA . ALA B 1 18 ? -36.125 34.594 30.859 1 28.17 18 ALA B CA 1
ATOM 1692 C C . ALA B 1 18 ? -35.188 33.406 30.703 1 28.17 18 ALA B C 1
ATOM 1694 O O . ALA B 1 18 ? -34.062 33.375 31.25 1 28.17 18 ALA B O 1
ATOM 1695 N N . ASP B 1 19 ? -35.688 32.094 30.672 1 28.7 19 ASP B N 1
ATOM 1696 C CA . ASP B 1 19 ? -35.031 30.828 30.344 1 28.7 19 ASP B CA 1
ATOM 1697 C C . ASP B 1 19 ? -34.281 30.922 29 1 28.7 19 ASP B C 1
ATOM 1699 O O . ASP B 1 19 ? -34.906 31.109 27.953 1 28.7 19 ASP B O 1
ATOM 1703 N N . LYS B 1 20 ? -33.156 31.688 28.875 1 28.22 20 LYS B N 1
ATOM 1704 C CA . LYS B 1 20 ? -32.312 31.594 27.672 1 28.22 20 LYS B CA 1
ATOM 1705 C C . LYS B 1 20 ? -32.031 30.125 27.344 1 28.22 20 LYS B C 1
ATOM 1707 O O . LYS B 1 20 ? -31.359 29.438 28.109 1 28.22 20 LYS B O 1
ATOM 1712 N N . THR B 1 21 ? -32.969 29.312 26.734 1 28.59 21 THR B N 1
ATOM 1713 C CA . THR B 1 21 ? -32.656 28.016 26.125 1 28.59 21 THR B CA 1
ATOM 1714 C C . THR B 1 21 ? -31.484 28.141 25.156 1 28.59 21 THR B C 1
ATOM 1716 O O . THR B 1 21 ? -31.594 28.812 24.125 1 28.59 21 THR B O 1
ATOM 1719 N N . ALA B 1 22 ? -30.234 28.266 25.609 1 30.59 22 ALA B N 1
ATOM 1720 C CA . ALA B 1 22 ? -29.047 28.109 24.781 1 30.59 22 ALA B CA 1
ATOM 1721 C C . ALA B 1 22 ? -29.172 26.891 23.875 1 30.59 22 ALA B C 1
ATOM 1723 O O . ALA B 1 22 ? -29.359 25.766 24.344 1 30.59 22 ALA B O 1
ATOM 1724 N N . LYS B 1 23 ? -29.703 27.047 22.672 1 29.44 23 LYS B N 1
ATOM 1725 C CA . LYS B 1 23 ? -29.625 26 21.656 1 29.44 23 LYS B CA 1
ATOM 1726 C C . LYS B 1 23 ? -28.203 25.469 21.516 1 29.44 23 LYS B C 1
ATOM 1728 O O . LYS B 1 23 ? -27.266 26.219 21.25 1 29.44 23 LYS B O 1
ATOM 1733 N N . LYS B 1 24 ? -27.875 24.375 22.203 1 31.61 24 LYS B N 1
ATOM 1734 C CA . LYS B 1 24 ? -26.719 23.531 21.984 1 31.61 24 LYS B CA 1
ATOM 1735 C C . LYS B 1 24 ? -26.531 23.203 20.5 1 31.61 24 LYS B C 1
ATOM 1737 O O . LYS B 1 24 ? -27.438 22.672 19.859 1 31.61 24 LYS B O 1
ATOM 1742 N N . SER B 1 25 ? -25.781 24.047 19.797 1 27.64 25 SER B N 1
ATOM 1743 C CA . SER B 1 25 ? -25.359 23.688 18.453 1 27.64 25 SER B CA 1
ATOM 1744 C C . SER B 1 25 ? -24.891 22.234 18.391 1 27.64 25 SER B C 1
ATOM 1746 O O . SER B 1 25 ? -24.141 21.781 19.25 1 27.64 25 SER B O 1
ATOM 1748 N N . THR B 1 26 ? -25.75 21.297 17.969 1 29.38 26 THR B N 1
ATOM 1749 C CA . THR B 1 26 ? -25.406 19.938 17.578 1 29.38 26 THR B CA 1
ATOM 1750 C C . THR B 1 26 ? -24.094 19.906 16.797 1 29.38 26 THR B C 1
ATOM 1752 O O . THR B 1 26 ? -23.953 20.531 15.758 1 29.38 26 THR B O 1
ATOM 1755 N N . PHE B 1 27 ? -23.047 20 17.516 1 28.64 27 PHE B N 1
ATOM 1756 C CA . PHE B 1 27 ? -21.781 19.656 16.875 1 28.64 27 PHE B CA 1
ATOM 1757 C C . PHE B 1 27 ? -21.969 18.484 15.914 1 28.64 27 PHE B C 1
ATOM 1759 O O . PHE B 1 27 ? -22.5 17.438 16.281 1 28.64 27 PHE B O 1
ATOM 1766 N N . ALA B 1 28 ? -22.312 18.766 14.734 1 29.88 28 ALA B N 1
ATOM 1767 C CA . ALA B 1 28 ? -22.266 17.766 13.68 1 29.88 28 ALA B CA 1
ATOM 1768 C C . ALA B 1 28 ? -21.094 16.812 13.891 1 29.88 28 ALA B C 1
ATOM 1770 O O . ALA B 1 28 ? -19.953 17.234 14.102 1 29.88 28 ALA B O 1
ATOM 1771 N N . SER B 1 29 ? -21.297 15.734 14.648 1 30.22 29 SER B N 1
ATOM 1772 C CA . SER B 1 29 ? -20.359 14.609 14.727 1 30.22 29 SER B CA 1
ATOM 1773 C C . SER B 1 29 ? -19.609 14.438 13.414 1 30.22 29 SER B C 1
ATOM 1775 O O . SER B 1 29 ? -20.203 14.367 12.344 1 30.22 29 SER B O 1
ATOM 1777 N N . CYS B 1 30 ? -18.672 15.227 13.18 1 30.94 30 CYS B N 1
ATOM 1778 C CA . CYS B 1 30 ? -17.734 14.859 12.125 1 30.94 30 CYS B CA 1
ATOM 1779 C C . CYS B 1 30 ? -17.703 13.34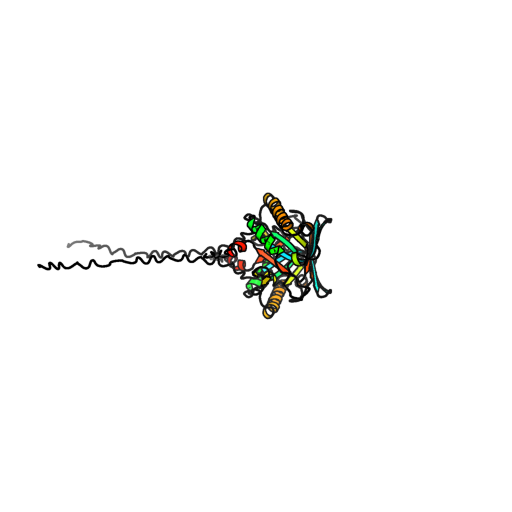4 11.93 1 30.94 30 CYS B C 1
ATOM 1781 O O . CYS B 1 30 ? -17.266 12.609 12.82 1 30.94 30 CYS B O 1
ATOM 1783 N N . LYS B 1 31 ? -18.797 12.789 11.484 1 32.28 31 LYS B N 1
ATOM 1784 C CA . LYS B 1 31 ? -18.797 11.367 11.164 1 32.28 31 LYS B CA 1
ATOM 1785 C C . LYS B 1 31 ? -17.453 10.922 10.625 1 32.28 31 LYS B C 1
ATOM 1787 O O . LYS B 1 31 ? -16.953 11.484 9.641 1 32.28 31 LYS B O 1
ATOM 1792 N N . THR B 1 32 ? -16.547 10.594 11.445 1 36.12 32 THR B N 1
ATOM 1793 C CA . THR B 1 32 ? -15.367 9.828 11.039 1 36.12 32 THR B CA 1
ATOM 1794 C C . THR B 1 32 ? -15.68 8.977 9.812 1 36.12 32 THR B C 1
ATOM 1796 O O . THR B 1 32 ? -16.688 8.273 9.773 1 36.12 32 THR B O 1
ATOM 1799 N N . LEU B 1 33 ? -15.406 9.406 8.703 1 42.69 33 LEU B N 1
ATOM 1800 C CA . LEU B 1 33 ? -15.492 8.641 7.469 1 42.69 33 LEU B CA 1
ATOM 1801 C C . LEU B 1 33 ? -15.336 7.145 7.746 1 42.69 33 LEU B C 1
ATOM 1803 O O . LEU B 1 33 ? -14.289 6.707 8.227 1 42.69 33 LEU B O 1
ATOM 1807 N N . GLN B 1 34 ? -16.328 6.527 8.312 1 46.34 34 GLN B N 1
ATOM 1808 C CA . GLN B 1 34 ? -16.344 5.086 8.531 1 46.34 34 GLN B CA 1
ATOM 1809 C C . GLN B 1 34 ? -15.812 4.34 7.305 1 46.34 34 GLN B C 1
ATOM 1811 O O . GLN B 1 34 ? -16.219 4.617 6.176 1 46.34 34 GLN B O 1
ATOM 1816 N N . ILE B 1 35 ? -14.672 3.918 7.375 1 55.12 35 ILE B N 1
ATOM 1817 C CA . ILE B 1 35 ? -14.211 2.904 6.43 1 55.12 35 ILE B CA 1
ATOM 1818 C C . ILE B 1 35 ? -15.289 1.847 6.238 1 55.12 35 ILE B C 1
ATOM 1820 O O . ILE B 1 35 ? -15.594 1.087 7.16 1 55.12 35 ILE B O 1
ATOM 1824 N N . ARG B 1 36 ? -16.203 2.023 5.207 1 62.06 36 ARG B N 1
ATOM 1825 C CA . ARG B 1 36 ? -17.344 1.119 5.125 1 62.06 36 ARG B CA 1
ATOM 1826 C C . ARG B 1 36 ? -17.234 0.195 3.916 1 62.06 36 ARG B C 1
ATOM 1828 O O . ARG B 1 36 ? -18.203 -0.432 3.508 1 62.06 36 ARG B O 1
ATOM 1835 N N . ALA B 1 37 ? -15.938 0.087 3.395 1 82.25 37 ALA B N 1
ATOM 1836 C CA . ALA B 1 37 ? -15.992 -0.792 2.23 1 82.25 37 ALA B CA 1
ATOM 1837 C C . ALA B 1 37 ? -14.641 -1.439 1.963 1 82.25 37 ALA B C 1
ATOM 1839 O O . ALA B 1 37 ? -13.641 -1.079 2.588 1 82.25 37 ALA B O 1
ATOM 1840 N N . MET B 1 38 ? -14.695 -2.479 1.117 1 93.12 38 MET B N 1
ATOM 1841 C CA . MET B 1 38 ? -13.516 -3.24 0.725 1 93.12 38 MET B CA 1
ATOM 1842 C C . MET B 1 38 ? -12.406 -2.312 0.228 1 93.12 38 MET B C 1
ATOM 1844 O O . MET B 1 38 ? -12.672 -1.358 -0.503 1 93.12 38 MET B O 1
ATOM 1848 N N . ARG B 1 39 ? -11.164 -2.605 0.701 1 94.69 39 ARG B N 1
ATOM 1849 C CA . ARG B 1 39 ? -10 -1.806 0.332 1 94.69 39 ARG B CA 1
ATOM 1850 C C . ARG B 1 39 ? -8.953 -2.658 -0.376 1 94.69 39 ARG B C 1
ATOM 1852 O O . ARG B 1 39 ? -8.734 -3.812 -0.004 1 94.69 39 ARG B O 1
ATOM 1859 N N . ALA B 1 40 ? -8.344 -2.072 -1.383 1 97.06 40 ALA B N 1
ATOM 1860 C CA . ALA B 1 40 ? -7.258 -2.756 -2.08 1 97.06 40 ALA B CA 1
ATOM 1861 C C . ALA B 1 40 ? -6.09 -1.809 -2.334 1 97.06 40 ALA B C 1
ATOM 1863 O O . ALA B 1 40 ? -6.289 -0.64 -2.674 1 97.06 40 ALA B O 1
ATOM 1864 N N . VAL B 1 41 ? -4.922 -2.23 -2.043 1 98.06 41 VAL B N 1
ATOM 1865 C CA . VAL B 1 41 ? -3.686 -1.593 -2.486 1 98.06 41 VAL B CA 1
ATOM 1866 C C . VAL B 1 41 ? -3.115 -2.348 -3.686 1 98.06 41 VAL B C 1
ATOM 1868 O O . VAL B 1 41 ? -2.83 -3.545 -3.594 1 98.06 41 VAL B O 1
ATOM 1871 N N . VAL B 1 42 ? -2.982 -1.642 -4.801 1 98.69 42 VAL B N 1
ATOM 1872 C CA . VAL B 1 42 ? -2.557 -2.252 -6.059 1 98.69 42 VAL B CA 1
ATOM 1873 C C . VAL B 1 42 ? -1.171 -1.733 -6.441 1 98.69 42 VAL B C 1
ATOM 1875 O O . VAL B 1 42 ? -0.973 -0.526 -6.59 1 98.69 42 VAL B O 1
ATOM 1878 N N . GLN B 1 43 ? -0.249 -2.654 -6.652 1 98.88 43 GLN B N 1
ATOM 1879 C CA . GLN B 1 43 ? 1.114 -2.275 -7.012 1 98.88 43 GLN B CA 1
ATOM 1880 C C . GLN B 1 43 ? 1.514 -2.877 -8.359 1 98.88 43 GLN B C 1
ATOM 1882 O O . GLN B 1 43 ? 1.412 -4.09 -8.555 1 98.88 43 GLN B O 1
ATOM 1887 N N . ARG B 1 44 ? 1.915 -2.029 -9.258 1 98.88 44 ARG B N 1
ATOM 1888 C CA . ARG B 1 44 ? 2.488 -2.504 -10.516 1 98.88 44 ARG B CA 1
ATOM 1889 C C . ARG B 1 44 ? 3.859 -3.131 -10.289 1 98.88 44 ARG B C 1
ATOM 1891 O O . ARG B 1 44 ? 4.742 -2.51 -9.688 1 98.88 44 ARG B O 1
ATOM 1898 N N . VAL B 1 45 ? 4.047 -4.395 -10.859 1 98.88 45 VAL B N 1
ATOM 1899 C CA . VAL B 1 45 ? 5.27 -5.102 -10.508 1 98.88 45 VAL B CA 1
ATOM 1900 C C . VAL B 1 45 ? 5.914 -5.684 -11.758 1 98.88 45 VAL B C 1
ATOM 1902 O O . VAL B 1 45 ? 5.219 -6.016 -12.727 1 98.88 45 VAL B O 1
ATOM 1905 N N . THR B 1 46 ? 7.238 -5.785 -11.688 1 98.69 46 THR B N 1
ATOM 1906 C CA . THR B 1 46 ? 7.934 -6.602 -12.672 1 98.69 46 THR B CA 1
ATOM 1907 C C . THR B 1 46 ? 7.895 -8.078 -12.281 1 98.69 46 THR B C 1
ATOM 1909 O O . THR B 1 46 ? 7.98 -8.953 -13.141 1 98.69 46 THR B O 1
ATOM 1912 N N . SER B 1 47 ? 7.816 -8.266 -11.008 1 98.81 47 SER B N 1
ATOM 1913 C CA . SER B 1 47 ? 7.617 -9.602 -10.461 1 98.81 47 SER B CA 1
ATOM 1914 C C . SER B 1 47 ? 7.16 -9.539 -9.008 1 98.81 47 SER B C 1
ATOM 1916 O O . SER B 1 47 ? 7.367 -8.539 -8.328 1 98.81 47 SER B O 1
ATOM 1918 N N . ALA B 1 48 ? 6.488 -10.594 -8.555 1 98.81 48 ALA B N 1
ATOM 1919 C CA . ALA B 1 48 ? 6.082 -10.773 -7.16 1 98.81 48 ALA B CA 1
ATOM 1920 C C . ALA B 1 48 ? 5.961 -12.258 -6.809 1 98.81 48 ALA B C 1
ATOM 1922 O O . ALA B 1 48 ? 5.707 -13.086 -7.684 1 98.81 48 ALA B O 1
ATOM 1923 N N . SER B 1 49 ? 6.188 -12.547 -5.547 1 98.81 49 SER B N 1
ATOM 1924 C CA . SER B 1 49 ? 6.055 -13.938 -5.117 1 98.81 49 SER B CA 1
ATOM 1925 C C . SER B 1 49 ? 5.715 -14.023 -3.635 1 98.81 49 SER B C 1
ATOM 1927 O O . SER B 1 49 ? 5.934 -13.078 -2.881 1 98.81 49 SER B O 1
ATOM 1929 N N . VAL B 1 50 ? 5.18 -15.133 -3.26 1 98.75 50 VAL B N 1
ATOM 1930 C CA . VAL B 1 50 ? 4.809 -15.422 -1.879 1 98.75 50 VAL B CA 1
ATOM 1931 C C . VAL B 1 50 ? 5.543 -16.672 -1.398 1 98.75 50 VAL B C 1
ATOM 1933 O O . VAL B 1 50 ? 5.527 -17.703 -2.072 1 98.75 50 VAL B O 1
ATOM 1936 N N . GLU B 1 51 ? 6.172 -16.484 -0.292 1 98.44 51 GLU B N 1
ATOM 1937 C CA . GLU B 1 51 ? 6.828 -17.609 0.375 1 98.44 51 GLU B CA 1
ATOM 1938 C C . GLU B 1 51 ? 6.234 -17.859 1.761 1 98.44 51 GLU B C 1
ATOM 1940 O O . GLU B 1 51 ? 5.977 -16.906 2.504 1 98.44 51 GLU B O 1
ATOM 1945 N N . VAL B 1 52 ? 6.027 -19.141 2.082 1 97.19 52 VAL B N 1
ATOM 1946 C CA . VAL B 1 52 ? 5.598 -19.562 3.412 1 97.19 52 VAL B CA 1
ATOM 1947 C C . VAL B 1 52 ? 6.551 -20.625 3.955 1 97.19 52 VAL B C 1
ATOM 1949 O O . VAL B 1 52 ? 6.801 -21.641 3.295 1 97.19 52 VAL B O 1
ATOM 1952 N N . ASP B 1 53 ? 7.09 -20.375 5.098 1 94.62 53 ASP B N 1
ATOM 1953 C CA . ASP B 1 53 ? 8.031 -21.297 5.727 1 94.62 53 ASP B CA 1
ATOM 1954 C C . ASP B 1 53 ? 9.156 -21.672 4.766 1 94.62 53 ASP B C 1
ATOM 1956 O O . ASP B 1 53 ? 9.492 -22.844 4.629 1 94.62 53 ASP B O 1
ATOM 1960 N N . GLY B 1 54 ? 9.523 -20.734 4.02 1 93.75 54 GLY B N 1
ATOM 1961 C CA . GLY B 1 54 ? 10.656 -20.922 3.131 1 93.75 54 GLY B CA 1
ATOM 1962 C C . GLY B 1 54 ? 10.289 -21.594 1.82 1 93.75 54 GLY B C 1
ATOM 1963 O O . GLY B 1 54 ? 11.148 -21.812 0.967 1 93.75 54 GLY B O 1
ATOM 1964 N N . HIS B 1 55 ? 9.031 -21.828 1.592 1 96.75 55 HIS B N 1
ATOM 1965 C CA . HIS B 1 55 ? 8.578 -22.469 0.366 1 96.75 55 HIS B CA 1
ATOM 1966 C C . HIS B 1 55 ? 7.805 -21.5 -0.516 1 96.75 55 HIS B C 1
ATOM 1968 O O . HIS B 1 55 ? 6.98 -20.734 -0.021 1 96.75 55 HIS B O 1
ATOM 1974 N N . MET B 1 56 ? 8.078 -21.672 -1.778 1 97.19 56 MET B N 1
ATOM 1975 C CA . MET B 1 56 ? 7.375 -20.844 -2.756 1 97.19 56 MET B CA 1
ATOM 1976 C C . MET B 1 56 ? 5.93 -21.297 -2.924 1 97.19 56 MET B C 1
ATOM 1978 O O . MET B 1 56 ? 5.68 -22.469 -3.232 1 97.19 56 MET B O 1
ATOM 1982 N N . VAL B 1 57 ? 5.043 -20.422 -2.717 1 97.75 57 VAL B N 1
ATOM 1983 C CA . VAL B 1 57 ? 3.619 -20.719 -2.844 1 97.75 57 VAL B CA 1
ATOM 1984 C C . VAL B 1 57 ? 3.123 -20.281 -4.219 1 97.75 57 VAL B C 1
ATOM 1986 O O . VAL B 1 57 ? 2.412 -21.031 -4.898 1 97.75 57 VAL B O 1
ATOM 1989 N N . SER B 1 58 ? 3.463 -19.062 -4.625 1 98.25 58 SER B N 1
ATOM 1990 C CA . SER B 1 58 ? 3.072 -18.531 -5.926 1 98.25 58 SER B CA 1
ATOM 1991 C C . SER B 1 58 ? 3.994 -17.391 -6.355 1 98.25 58 SER B C 1
ATOM 1993 O O . SER B 1 58 ? 4.727 -16.844 -5.535 1 98.25 58 SER B O 1
ATOM 1995 N N . GLU B 1 59 ? 3.975 -17.203 -7.641 1 98.62 59 GLU B N 1
ATOM 1996 C CA . GLU B 1 59 ? 4.797 -16.141 -8.227 1 98.62 59 GLU B CA 1
ATOM 1997 C C . GLU B 1 59 ? 4.188 -15.633 -9.531 1 98.62 59 GLU B C 1
ATOM 1999 O O . GLU B 1 59 ? 3.508 -16.375 -10.242 1 98.62 59 GLU B O 1
ATOM 2004 N N . ILE B 1 60 ? 4.473 -14.398 -9.797 1 98.81 60 ILE B N 1
ATOM 2005 C CA . ILE B 1 60 ? 4.059 -13.828 -11.07 1 98.81 60 ILE B CA 1
ATOM 2006 C C . ILE B 1 60 ? 5.203 -13.016 -11.672 1 98.81 60 ILE B C 1
ATOM 2008 O O . ILE B 1 60 ? 6.082 -12.539 -10.945 1 98.81 60 ILE B O 1
ATOM 2012 N N . GLY B 1 61 ? 5.18 -12.977 -13 1 98.56 61 GLY B N 1
ATOM 2013 C CA . GLY B 1 61 ? 5.984 -11.969 -13.688 1 98.56 61 GLY B CA 1
ATOM 2014 C C . GLY B 1 61 ? 5.355 -10.594 -13.664 1 98.56 61 GLY B C 1
ATOM 2015 O O . GLY B 1 61 ? 4.762 -10.188 -12.664 1 98.56 61 GLY B O 1
ATOM 2016 N N . PRO B 1 62 ? 5.559 -9.844 -14.805 1 98.75 62 PRO B N 1
ATOM 2017 C CA . PRO B 1 62 ? 4.977 -8.5 -14.82 1 98.75 62 PRO B CA 1
ATOM 2018 C C . PRO B 1 62 ? 3.465 -8.508 -14.609 1 98.75 62 PRO B C 1
ATOM 2020 O O . PRO B 1 62 ? 2.773 -9.398 -15.109 1 98.75 62 PRO B O 1
ATOM 2023 N N . GLY B 1 63 ? 2.973 -7.66 -13.805 1 98.88 63 GLY B N 1
ATOM 2024 C CA . GLY B 1 63 ? 1.548 -7.586 -13.523 1 98.88 63 GLY B CA 1
ATOM 2025 C C . GLY B 1 63 ? 1.225 -6.766 -12.289 1 98.88 63 GLY B C 1
ATOM 2026 O O . GLY B 1 63 ? 1.79 -5.688 -12.094 1 98.88 63 GLY B O 1
ATOM 2027 N N . LEU B 1 64 ? 0.235 -7.258 -11.539 1 98.94 64 LEU B N 1
ATOM 2028 C CA . LEU B 1 64 ? -0.242 -6.512 -10.375 1 98.94 64 LEU B CA 1
ATOM 2029 C C . LEU B 1 64 ? -0.202 -7.379 -9.125 1 98.94 64 LEU B C 1
ATOM 2031 O O . LEU B 1 64 ? -0.683 -8.516 -9.133 1 98.94 64 LEU B O 1
ATOM 2035 N N . LEU B 1 65 ? 0.449 -6.879 -8.125 1 98.94 65 LEU B N 1
ATOM 2036 C CA . LEU B 1 65 ? 0.226 -7.383 -6.77 1 98.94 65 LEU B CA 1
ATOM 2037 C C . LEU B 1 65 ? -0.891 -6.609 -6.078 1 98.94 65 LEU B C 1
ATOM 2039 O O . LEU B 1 65 ? -0.845 -5.379 -6.004 1 98.94 65 LEU B O 1
ATOM 2043 N N . VAL B 1 66 ? -1.893 -7.332 -5.578 1 98.88 66 VAL B N 1
ATOM 2044 C CA . VAL B 1 66 ? -3.059 -6.691 -4.98 1 98.88 66 VAL B CA 1
ATOM 2045 C C . VAL B 1 66 ? -3.221 -7.156 -3.535 1 98.88 66 VAL B C 1
ATOM 2047 O O . VAL B 1 66 ? -3.467 -8.336 -3.281 1 98.88 66 VAL B O 1
ATOM 2050 N N . LEU B 1 67 ? -3 -6.234 -2.598 1 98.56 67 LEU B N 1
ATOM 2051 C CA . LEU B 1 67 ? -3.34 -6.465 -1.197 1 98.56 67 LEU B CA 1
ATOM 2052 C C . LEU B 1 67 ? -4.797 -6.105 -0.927 1 98.56 67 LEU B C 1
ATOM 2054 O O . LEU B 1 67 ? -5.215 -4.969 -1.148 1 98.56 67 LEU B O 1
ATOM 2058 N N . VAL B 1 68 ? -5.559 -7.062 -0.396 1 97.94 68 VAL B N 1
ATOM 2059 C CA . VAL B 1 68 ? -6.996 -6.855 -0.257 1 97.94 68 VAL B CA 1
ATOM 2060 C C . VAL B 1 68 ? -7.387 -6.918 1.218 1 97.94 68 VAL B C 1
ATOM 2062 O O . VAL B 1 68 ? -7.117 -7.91 1.898 1 97.94 68 VAL B O 1
ATOM 2065 N N . GLY B 1 69 ? -7.988 -5.836 1.646 1 97.12 69 GLY B N 1
ATOM 2066 C CA . GLY B 1 69 ? -8.602 -5.797 2.965 1 97.12 69 GLY B CA 1
ATOM 2067 C C . GLY B 1 69 ? -10.109 -5.922 2.93 1 97.12 69 GLY B C 1
ATOM 2068 O O . GLY B 1 69 ? -10.781 -5.168 2.225 1 97.12 69 GLY B O 1
ATOM 2069 N N . LEU B 1 70 ? -10.633 -6.848 3.721 1 96.81 70 LEU B N 1
ATOM 2070 C CA . LEU B 1 70 ? -12.078 -7.07 3.783 1 96.81 70 LEU B CA 1
ATOM 2071 C C . LEU B 1 70 ? -12.672 -6.445 5.043 1 96.81 70 LEU B C 1
ATOM 2073 O O . LEU B 1 70 ? -12.164 -6.656 6.145 1 96.81 70 LEU B O 1
ATOM 2077 N N . HIS B 1 71 ? -13.648 -5.695 4.801 1 94.12 71 HIS B N 1
ATOM 2078 C CA . HIS B 1 71 ? -14.414 -5.113 5.895 1 94.12 71 HIS B CA 1
ATOM 2079 C C . HIS B 1 71 ? -15.578 -6.016 6.289 1 94.12 71 HIS B C 1
ATOM 2081 O O . HIS B 1 71 ? -16.109 -6.746 5.449 1 94.12 71 HIS B O 1
ATOM 2087 N N . GLU B 1 72 ? -16.016 -5.816 7.488 1 91.44 72 GLU B N 1
ATOM 2088 C CA . GLU B 1 72 ? -17.094 -6.652 7.992 1 91.44 72 GLU B CA 1
ATOM 2089 C C . GLU B 1 72 ? -18.375 -6.449 7.188 1 91.44 72 GLU B C 1
ATOM 2091 O O . GLU B 1 72 ? -19.172 -7.379 7.027 1 91.44 72 GLU B O 1
ATOM 2096 N N . SER B 1 73 ? -18.578 -5.324 6.578 1 91.25 73 SER B N 1
ATOM 2097 C CA . SER B 1 73 ? -19.797 -4.984 5.875 1 91.25 73 SER B CA 1
ATOM 2098 C C . SER B 1 73 ? -19.672 -5.258 4.379 1 91.25 73 SER B C 1
ATOM 2100 O O . SER B 1 73 ? -20.609 -4.984 3.611 1 91.25 73 SER B O 1
ATOM 2102 N N . ASP B 1 74 ? -18.625 -5.801 3.99 1 93.94 74 ASP B N 1
ATOM 2103 C CA . ASP B 1 74 ? -18.406 -6.004 2.562 1 93.94 74 ASP B CA 1
ATOM 2104 C C . ASP B 1 74 ? -19.453 -6.949 1.972 1 93.94 74 ASP B C 1
ATOM 2106 O O . ASP B 1 74 ? -19.844 -7.922 2.615 1 93.94 74 ASP B O 1
ATOM 2110 N N . THR B 1 75 ? -19.828 -6.664 0.752 1 92.81 75 THR B N 1
ATOM 2111 C CA . THR B 1 75 ? -20.781 -7.457 -0.01 1 92.81 75 THR B CA 1
ATOM 2112 C C . THR B 1 75 ? -20.172 -7.926 -1.327 1 92.81 75 THR B C 1
ATOM 2114 O O . THR B 1 75 ? -19.047 -7.547 -1.665 1 92.81 75 THR B O 1
ATOM 2117 N N . ASP B 1 76 ? -20.984 -8.633 -2.027 1 93.81 76 ASP B N 1
ATOM 2118 C CA . ASP B 1 76 ? -20.562 -9.117 -3.338 1 93.81 76 ASP B CA 1
ATOM 2119 C C . ASP B 1 76 ? -20.359 -7.961 -4.312 1 93.81 76 ASP B C 1
ATOM 2121 O O . ASP B 1 76 ? -19.484 -8.016 -5.184 1 93.81 76 ASP B O 1
ATOM 2125 N N . SER B 1 77 ? -21.172 -7.02 -4.133 1 94 77 SER B N 1
ATOM 2126 C CA . SER B 1 77 ? -21.047 -5.855 -5.004 1 94 77 SER B CA 1
ATOM 2127 C C . SER B 1 77 ? -19.703 -5.164 -4.816 1 94 77 SER B C 1
ATOM 2129 O O . SER B 1 77 ? -19.109 -4.688 -5.785 1 94 77 SER B O 1
ATOM 2131 N N . ASN B 1 78 ? -19.234 -5.082 -3.584 1 94.06 78 ASN B N 1
ATOM 2132 C CA . ASN B 1 78 ? -17.906 -4.531 -3.322 1 94.06 78 ASN B CA 1
ATOM 2133 C C . ASN B 1 78 ? -16.812 -5.344 -4.016 1 94.06 78 ASN B C 1
ATOM 2135 O O . ASN B 1 78 ? -15.906 -4.777 -4.625 1 94.06 78 ASN B O 1
ATOM 2139 N N . ALA B 1 79 ? -16.984 -6.637 -3.949 1 96 79 ALA B N 1
ATOM 2140 C CA . ALA B 1 79 ? -16.016 -7.539 -4.57 1 96 79 ALA B CA 1
ATOM 2141 C C . ALA B 1 79 ? -16 -7.363 -6.086 1 96 79 ALA B C 1
ATOM 2143 O O . ALA B 1 79 ? -14.93 -7.324 -6.699 1 96 79 ALA B O 1
ATOM 2144 N N . ASP B 1 80 ? -17.188 -7.234 -6.617 1 96.06 80 ASP B N 1
ATOM 2145 C CA . ASP B 1 80 ? -17.297 -7.031 -8.055 1 96.06 80 ASP B CA 1
ATOM 2146 C C . ASP B 1 80 ? -16.625 -5.73 -8.484 1 96.06 80 ASP B C 1
ATOM 2148 O O . ASP B 1 80 ? -15.953 -5.684 -9.516 1 96.06 80 ASP B O 1
ATOM 2152 N N . TYR B 1 81 ? -16.859 -4.754 -7.711 1 94 81 TYR B N 1
ATOM 2153 C CA . TYR B 1 81 ? -16.281 -3.451 -8.008 1 94 81 TYR B CA 1
ATOM 2154 C C . TYR B 1 81 ? -14.758 -3.525 -8.016 1 94 81 TYR B C 1
ATOM 2156 O O . TYR B 1 81 ? -14.109 -3.084 -8.969 1 94 81 TYR B O 1
ATOM 2164 N N . ILE B 1 82 ? -14.156 -4.082 -6.977 1 96.69 82 ILE B N 1
ATOM 2165 C CA . ILE B 1 82 ? -12.703 -4.176 -6.844 1 96.69 82 ILE B CA 1
ATOM 2166 C C . ILE B 1 82 ? -12.133 -5.012 -7.992 1 96.69 82 ILE B C 1
ATOM 2168 O O . ILE B 1 82 ? -11.133 -4.637 -8.609 1 96.69 82 ILE B O 1
ATOM 2172 N N . CYS B 1 83 ? -12.781 -6.117 -8.273 1 98 83 CYS B N 1
ATOM 2173 C CA . CYS B 1 83 ? -12.344 -6.988 -9.359 1 98 83 CYS B CA 1
ATOM 2174 C C . CYS B 1 83 ? -12.312 -6.238 -10.68 1 98 83 CYS B C 1
ATOM 2176 O O . CYS B 1 83 ? -11.289 -6.242 -11.375 1 98 83 CYS B O 1
ATOM 2178 N N . ARG B 1 84 ? -13.367 -5.602 -10.961 1 97.06 84 ARG B N 1
ATOM 2179 C CA . ARG B 1 84 ? -13.484 -4.859 -12.211 1 97.06 84 ARG B CA 1
ATOM 2180 C C . ARG B 1 84 ? -12.438 -3.756 -12.297 1 97.06 84 ARG B C 1
ATOM 2182 O O . ARG B 1 84 ? -11.758 -3.611 -13.312 1 97.06 84 ARG B O 1
ATOM 2189 N N . LYS B 1 85 ? -12.297 -3.014 -11.266 1 96.88 85 LYS B N 1
ATOM 2190 C CA . LYS B 1 85 ? -11.367 -1.884 -11.273 1 96.88 85 LYS B CA 1
ATOM 2191 C C . LYS B 1 85 ? -9.922 -2.357 -11.398 1 96.88 85 LYS B C 1
ATOM 2193 O O . LYS B 1 85 ? -9.148 -1.799 -12.172 1 96.88 85 LYS B O 1
ATOM 2198 N N . VAL B 1 86 ? -9.578 -3.357 -10.688 1 98.25 86 VAL B N 1
ATOM 2199 C CA . VAL B 1 86 ? -8.211 -3.854 -10.695 1 98.25 86 VAL B CA 1
ATOM 2200 C C . VAL B 1 86 ? -7.848 -4.355 -12.094 1 98.25 86 VAL B C 1
ATOM 2202 O O . VAL B 1 86 ? -6.781 -4.039 -12.617 1 98.25 86 VAL B O 1
ATOM 2205 N N . LEU B 1 87 ? -8.727 -5.059 -12.711 1 98.69 87 LEU B N 1
ATOM 2206 C CA . LEU B 1 87 ? -8.43 -5.699 -13.984 1 98.69 87 LEU B CA 1
ATOM 2207 C C . LEU B 1 87 ? -8.438 -4.68 -15.117 1 98.69 87 LEU B C 1
ATOM 2209 O O . LEU B 1 87 ? -7.738 -4.848 -16.125 1 98.69 87 LEU B O 1
ATOM 2213 N N . ASN B 1 88 ? -9.18 -3.596 -14.93 1 98.12 88 ASN B N 1
ATOM 2214 C CA . ASN B 1 88 ? -9.391 -2.697 -16.062 1 98.12 88 ASN B CA 1
ATOM 2215 C C . ASN B 1 88 ? -8.555 -1.424 -15.93 1 98.12 88 ASN B C 1
ATOM 2217 O O . ASN B 1 88 ? -8.406 -0.672 -16.891 1 98.12 88 ASN B O 1
ATOM 2221 N N . MET B 1 89 ? -8.039 -1.12 -14.773 1 97.81 89 MET B N 1
ATOM 2222 C CA . MET B 1 89 ? -7.262 0.101 -14.578 1 97.81 89 MET B CA 1
ATOM 2223 C C . MET B 1 89 ? -6.051 0.124 -15.5 1 97.81 89 MET B C 1
ATOM 2225 O O . MET B 1 89 ? -5.344 -0.876 -15.633 1 97.81 89 MET B O 1
ATOM 2229 N N . ARG B 1 90 ? -5.805 1.292 -16.109 1 98.25 90 ARG B N 1
ATOM 2230 C CA . ARG B 1 90 ? -4.746 1.438 -17.109 1 98.25 90 ARG B CA 1
ATOM 2231 C C . ARG B 1 90 ? -3.457 1.934 -16.453 1 98.25 90 ARG B C 1
ATOM 2233 O O . ARG B 1 90 ? -3.186 3.137 -16.453 1 98.25 90 ARG B O 1
ATOM 2240 N N . LEU B 1 91 ? -2.662 0.963 -16.109 1 98.19 91 LEU B N 1
ATOM 2241 C CA . LEU B 1 91 ? -1.465 1.319 -15.352 1 98.19 91 LEU B CA 1
ATOM 2242 C C . LEU B 1 91 ? -0.207 1.057 -16.172 1 98.19 91 LEU B C 1
ATOM 2244 O O . LEU B 1 91 ? 0.908 1.288 -15.695 1 98.19 91 LEU B O 1
ATOM 2248 N N . PHE B 1 92 ? -0.354 0.624 -17.391 1 98.38 92 PHE B N 1
ATOM 2249 C CA . PHE B 1 92 ? 0.809 0.208 -18.172 1 98.38 92 PHE B CA 1
ATOM 2250 C C . PHE B 1 92 ? 0.96 1.066 -19.422 1 98.38 92 PHE B C 1
ATOM 2252 O O . PHE B 1 92 ? -0.024 1.595 -19.938 1 98.38 92 PHE B O 1
ATOM 2259 N N . THR B 1 93 ? 2.191 1.134 -19.797 1 96.88 93 THR B N 1
ATOM 2260 C CA . THR B 1 93 ? 2.518 1.847 -21.031 1 96.88 93 THR B 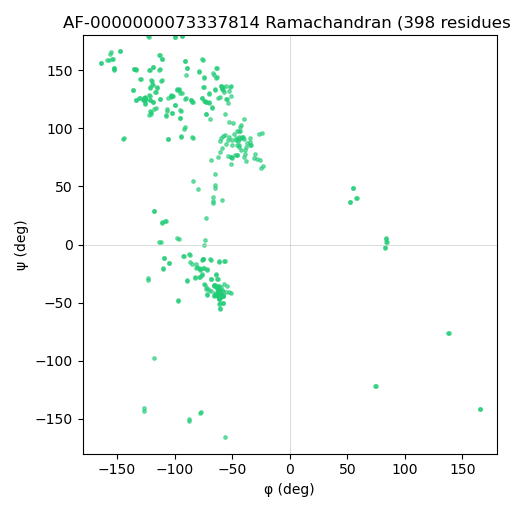CA 1
ATOM 2261 C C . THR B 1 93 ? 2.129 1.021 -22.25 1 96.88 93 THR B C 1
ATOM 2263 O O . THR B 1 93 ? 2.326 -0.195 -22.281 1 96.88 93 THR B O 1
ATOM 2266 N N . ASN B 1 94 ? 1.509 1.745 -23.203 1 96.75 94 ASN B N 1
ATOM 2267 C CA . ASN B 1 94 ? 1.311 1.146 -24.516 1 96.75 94 ASN B CA 1
ATOM 2268 C C . ASN B 1 94 ? 2.623 1.049 -25.297 1 96.75 94 ASN B C 1
ATOM 2270 O O . ASN B 1 94 ? 3.162 2.062 -25.734 1 96.75 94 ASN B O 1
ATOM 2274 N N . GLU B 1 95 ? 3.039 -0.104 -25.484 1 92.94 95 GLU B N 1
ATOM 2275 C CA . GLU B 1 95 ? 4.355 -0.301 -26.078 1 92.94 95 GLU B CA 1
ATOM 2276 C C . GLU B 1 95 ? 4.363 0.15 -27.547 1 92.94 95 GLU B C 1
ATOM 2278 O O . GLU B 1 95 ? 5.406 0.544 -28.062 1 92.94 95 GLU B O 1
ATOM 2283 N N . SER B 1 96 ? 3.248 0.061 -28.203 1 94.81 96 SER B N 1
ATOM 2284 C CA . SER B 1 96 ? 3.162 0.443 -29.609 1 94.81 96 SER B CA 1
ATOM 2285 C C . SER B 1 96 ? 3.201 1.958 -29.766 1 94.81 96 SER B C 1
ATOM 2287 O O . SER B 1 96 ? 3.846 2.471 -30.688 1 94.81 96 SER B O 1
ATOM 2289 N N . THR B 1 97 ? 2.643 2.742 -28.875 1 95 97 THR B N 1
ATOM 2290 C CA . THR B 1 97 ? 2.527 4.188 -29.031 1 95 97 THR B CA 1
ATOM 2291 C C . THR B 1 97 ? 3.455 4.906 -28.047 1 95 97 THR B C 1
ATOM 2293 O O . THR B 1 97 ? 3.73 6.098 -28.219 1 95 97 THR B O 1
ATOM 2296 N N . GLY B 1 98 ? 3.84 4.242 -27.031 1 93.81 98 GLY B N 1
ATOM 2297 C CA . GLY B 1 98 ? 4.668 4.859 -26 1 93.81 98 GLY B CA 1
ATOM 2298 C C . GLY B 1 98 ? 3.861 5.621 -24.969 1 93.81 98 GLY B C 1
ATOM 2299 O O . GLY B 1 98 ? 4.422 6.176 -24.016 1 93.81 98 GLY B O 1
ATOM 2300 N N . ARG B 1 99 ? 2.557 5.602 -25.078 1 95.12 99 ARG B N 1
ATOM 2301 C CA . ARG B 1 99 ? 1.688 6.344 -24.172 1 95.12 99 ARG B CA 1
ATOM 2302 C C . ARG B 1 99 ? 1.586 5.652 -22.828 1 95.12 99 ARG B C 1
ATOM 2304 O O . ARG B 1 99 ? 1.283 4.457 -22.75 1 95.12 99 ARG B O 1
ATOM 2311 N N . GLY B 1 100 ? 1.885 6.434 -21.781 1 95.25 100 GLY B N 1
ATOM 2312 C CA . GLY B 1 100 ? 1.726 5.91 -20.438 1 95.25 100 GLY B CA 1
ATOM 2313 C C . GLY B 1 100 ? 0.278 5.852 -19.984 1 95.25 100 GLY B C 1
ATOM 2314 O O . GLY B 1 100 ? -0.59 6.492 -20.578 1 95.25 100 GLY B O 1
ATOM 2315 N N . TRP B 1 101 ? 0.049 4.984 -18.953 1 96.62 101 TRP B N 1
ATOM 2316 C CA . TRP B 1 101 ? -1.295 4.863 -18.391 1 96.62 101 TRP B CA 1
ATOM 2317 C C . TRP B 1 101 ? -2.311 4.539 -19.484 1 96.62 101 TRP B C 1
ATOM 2319 O O . TRP B 1 101 ? -3.355 5.188 -19.578 1 96.62 101 TRP B O 1
ATOM 2329 N N . ASP B 1 102 ? -1.997 3.604 -20.25 1 97.44 102 ASP B N 1
ATOM 2330 C CA . ASP B 1 102 ? -2.801 3.389 -21.453 1 97.44 102 ASP B CA 1
ATOM 2331 C C . ASP B 1 102 ? -3.363 1.97 -21.484 1 97.44 102 ASP B C 1
ATOM 2333 O O . ASP B 1 102 ? -4.426 1.733 -22.062 1 97.44 102 ASP B O 1
ATOM 2337 N N . GLN B 1 103 ? -2.703 1.035 -20.938 1 98.25 103 GLN B N 1
ATOM 2338 C CA . GLN B 1 103 ? -3.145 -0.353 -21 1 98.25 103 GLN B CA 1
ATOM 2339 C C . GLN B 1 103 ? -3.359 -0.936 -19.609 1 98.25 103 GLN B C 1
ATOM 2341 O O . GLN B 1 103 ? -2.73 -0.496 -18.641 1 98.25 103 GLN B O 1
ATOM 2346 N N . ASN B 1 104 ? -4.301 -1.884 -19.594 1 98.5 104 ASN B N 1
ATOM 2347 C CA . ASN B 1 104 ? -4.527 -2.607 -18.344 1 98.5 104 ASN B CA 1
ATOM 2348 C C . ASN B 1 104 ? -3.838 -3.967 -18.359 1 98.5 104 ASN B C 1
ATOM 2350 O O . ASN B 1 104 ? -3.146 -4.312 -19.312 1 98.5 104 ASN B O 1
ATOM 2354 N N . VAL B 1 105 ? -3.973 -4.66 -17.281 1 98.81 105 VAL B N 1
ATOM 2355 C CA . VAL B 1 105 ? -3.234 -5.898 -17.062 1 98.81 105 VAL B CA 1
ATOM 2356 C C . VAL B 1 105 ? -3.682 -6.949 -18.078 1 98.81 105 VAL B C 1
ATOM 2358 O O . VAL B 1 105 ? -2.873 -7.758 -18.547 1 98.81 105 VAL B O 1
ATOM 2361 N N . MET B 1 106 ? -4.926 -6.945 -18.438 1 98.62 106 MET B N 1
ATOM 2362 C CA . MET B 1 106 ? -5.461 -7.922 -19.391 1 98.62 106 MET B CA 1
ATOM 2363 C C . MET B 1 106 ? -4.969 -7.637 -20.797 1 98.62 106 MET B C 1
ATOM 2365 O O . MET B 1 106 ? -4.566 -8.555 -21.516 1 98.62 106 MET B O 1
ATOM 2369 N N . GLN B 1 107 ? -4.98 -6.406 -21.172 1 97.69 107 GLN B N 1
ATOM 2370 C CA . GLN B 1 107 ? -4.508 -6.012 -22.5 1 97.69 107 GLN B CA 1
ATOM 2371 C C . GLN B 1 107 ? -3.031 -6.348 -22.672 1 97.69 107 GLN B C 1
ATOM 2373 O O . GLN B 1 107 ? -2.59 -6.66 -23.781 1 97.69 107 GLN B O 1
ATOM 2378 N N . ARG B 1 108 ? -2.252 -6.344 -21.594 1 98.12 108 ARG B N 1
ATOM 2379 C CA . ARG B 1 108 ? -0.829 -6.664 -21.625 1 98.12 108 ARG B CA 1
ATOM 2380 C C . ARG B 1 108 ? -0.6 -8.164 -21.484 1 98.12 108 ARG B C 1
ATOM 2382 O O . ARG B 1 108 ? 0.524 -8.648 -21.641 1 98.12 108 ARG B O 1
ATOM 2389 N N . ASN B 1 109 ? -1.639 -8.914 -21.188 1 98.31 109 ASN B N 1
ATOM 2390 C CA . ASN B 1 109 ? -1.559 -10.336 -20.891 1 98.31 109 ASN B CA 1
ATOM 2391 C C . ASN B 1 109 ? -0.621 -10.609 -19.703 1 98.31 109 ASN B C 1
ATOM 2393 O O . ASN B 1 109 ? 0.212 -11.516 -19.766 1 98.31 109 ASN B O 1
ATOM 2397 N N . TYR B 1 110 ? -0.676 -9.781 -18.719 1 98.75 110 TYR B N 1
ATOM 2398 C CA . TYR B 1 110 ? 0.117 -9.906 -17.516 1 98.75 110 TYR B CA 1
ATOM 2399 C C . TYR B 1 110 ? -0.659 -10.656 -16.438 1 98.75 110 TYR B C 1
ATOM 2401 O O . TYR B 1 110 ? -1.759 -11.156 -16.688 1 98.75 110 TYR B O 1
ATOM 2409 N N . GLU B 1 111 ? -0.018 -10.852 -15.273 1 98.88 111 GLU B N 1
ATOM 2410 C CA . GLU B 1 111 ? -0.606 -11.688 -14.227 1 98.88 111 GLU B CA 1
ATOM 2411 C C . GLU B 1 111 ? -0.979 -10.859 -13.008 1 98.88 111 GLU B C 1
ATOM 2413 O O . GLU B 1 111 ? -0.556 -9.703 -12.875 1 98.88 111 GLU B O 1
ATOM 2418 N N . VAL B 1 112 ? -1.857 -11.445 -12.117 1 98.94 112 VAL B N 1
ATOM 2419 C CA . VAL B 1 112 ? -2.303 -10.797 -10.891 1 98.94 112 VAL B CA 1
ATOM 2420 C C . VAL B 1 112 ? -2.057 -11.719 -9.695 1 98.94 112 VAL B C 1
ATOM 2422 O O . VAL B 1 112 ? -2.412 -12.898 -9.734 1 98.94 112 VAL B O 1
ATOM 2425 N N . L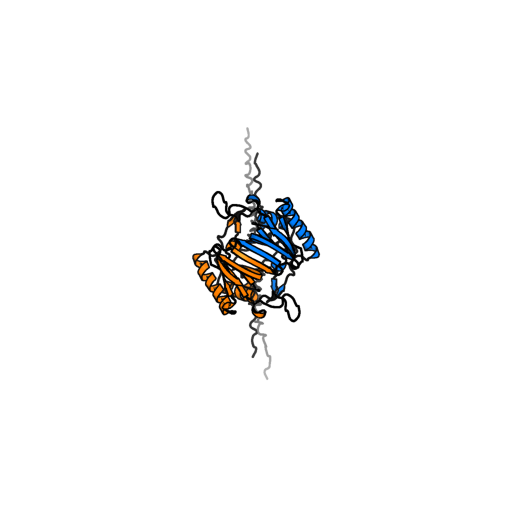EU B 1 113 ? -1.383 -11.227 -8.742 1 98.94 113 LEU B N 1
ATOM 2426 C CA . LEU B 1 113 ? -1.217 -11.922 -7.473 1 98.94 113 LEU B CA 1
ATOM 2427 C C . LEU B 1 113 ? -2.059 -11.258 -6.383 1 98.94 113 LEU B C 1
ATOM 2429 O O . LEU B 1 113 ? -1.828 -10.102 -6.027 1 98.94 113 LEU B O 1
ATOM 2433 N N . LEU B 1 114 ? -3.043 -11.984 -5.84 1 98.81 114 LEU B N 1
ATOM 2434 C CA . LEU B 1 114 ? -3.91 -11.516 -4.77 1 98.81 114 LEU B CA 1
ATOM 2435 C C . LEU B 1 114 ? -3.412 -11.992 -3.412 1 98.81 114 LEU B C 1
ATOM 2437 O O . LEU B 1 114 ? -3.057 -13.164 -3.256 1 98.81 114 LEU B O 1
ATOM 2441 N N . VAL B 1 115 ? -3.369 -11.086 -2.488 1 98.44 115 VAL B N 1
ATOM 2442 C CA . VAL B 1 115 ? -2.988 -11.43 -1.121 1 98.44 115 VAL B CA 1
ATOM 2443 C C . VAL B 1 115 ? -3.973 -10.797 -0.138 1 98.44 115 VAL B C 1
ATOM 2445 O O . VAL B 1 115 ? -4.188 -9.578 -0.156 1 98.44 115 VAL B O 1
ATOM 2448 N N . SER B 1 116 ? -4.594 -11.617 0.732 1 97.69 116 SER B N 1
ATOM 2449 C CA . SER B 1 116 ? -5.457 -11.102 1.787 1 97.69 116 SER B CA 1
ATOM 2450 C C . SER B 1 116 ? -4.664 -10.273 2.793 1 97.69 116 SER B C 1
ATOM 2452 O O . SER B 1 116 ? -3.588 -10.688 3.234 1 97.69 116 SER B O 1
ATOM 2454 N N . GLN B 1 117 ? -5.191 -9.125 3.123 1 97.44 117 GLN B N 1
ATOM 2455 C CA . GLN B 1 117 ? -4.469 -8.203 3.992 1 97.44 117 GLN B CA 1
ATOM 2456 C C . GLN B 1 117 ? -5.426 -7.461 4.922 1 97.44 117 GLN B C 1
ATOM 2458 O O . GLN B 1 117 ? -5.785 -6.312 4.66 1 97.44 117 GLN B O 1
ATOM 2463 N N . PHE B 1 118 ? -5.676 -7.969 6.09 1 96.25 118 PHE B N 1
ATOM 2464 C CA . PHE B 1 118 ? -6.625 -7.379 7.031 1 96.25 118 PHE B CA 1
ATOM 2465 C C . PHE B 1 118 ? -6.027 -6.141 7.691 1 96.25 118 PHE B C 1
ATOM 2467 O O . PHE B 1 118 ? -6.762 -5.27 8.164 1 96.25 118 PHE B O 1
ATOM 2474 N N . THR B 1 119 ? -4.688 -6.055 7.645 1 96.88 119 THR B N 1
ATOM 2475 C CA . THR B 1 119 ? -4.047 -4.938 8.328 1 96.88 119 THR B CA 1
ATOM 2476 C C . THR B 1 119 ? -4.355 -3.621 7.625 1 96.88 119 THR B C 1
ATOM 2478 O O . THR B 1 119 ? -4.133 -2.545 8.18 1 96.88 119 THR B O 1
ATOM 2481 N N . LEU B 1 120 ? -4.875 -3.67 6.418 1 95.94 120 LEU B N 1
ATOM 2482 C CA . LEU B 1 120 ? -5.312 -2.457 5.734 1 95.94 120 LEU B CA 1
ATOM 2483 C C . LEU B 1 120 ? -6.426 -1.767 6.512 1 95.94 120 LEU B C 1
ATOM 2485 O O . LEU B 1 120 ? -6.711 -0.588 6.281 1 95.94 120 LEU B O 1
ATOM 2489 N N . TYR B 1 121 ? -7.02 -2.463 7.465 1 92.25 121 TYR B N 1
ATOM 2490 C CA . TYR B 1 121 ? -8.078 -1.891 8.289 1 92.25 121 TYR B CA 1
ATOM 2491 C C . TYR B 1 121 ? -7.578 -1.633 9.711 1 92.25 121 TYR B C 1
ATOM 2493 O O . TYR B 1 121 ? -8.375 -1.556 10.648 1 92.25 121 TYR B O 1
ATOM 2501 N N . GLY B 1 122 ? -6.352 -1.57 9.789 1 91.12 122 GLY B N 1
ATOM 2502 C CA . GLY B 1 122 ? -5.816 -1.199 11.094 1 91.12 122 GLY B CA 1
ATOM 2503 C C . GLY B 1 122 ? -6.141 0.23 11.484 1 91.12 122 GLY B C 1
ATOM 2504 O O . GLY B 1 122 ? -5.781 1.172 10.773 1 91.12 122 GLY B O 1
ATOM 2505 N N . VAL B 1 123 ? -6.855 0.361 12.555 1 86 123 VAL B N 1
ATOM 2506 C CA . VAL B 1 123 ? -7.117 1.67 13.141 1 86 123 VAL B CA 1
ATOM 2507 C C . VAL B 1 123 ? -6.148 1.922 14.297 1 86 123 VAL B C 1
ATOM 2509 O O . VAL B 1 123 ? -5.934 1.045 15.133 1 86 123 VAL B O 1
ATOM 2512 N N . LEU B 1 124 ? -5.594 3.096 14.258 1 86 124 LEU B N 1
ATOM 2513 C CA . LEU B 1 124 ? -4.598 3.355 15.289 1 86 124 LEU B CA 1
ATOM 2514 C C . LEU B 1 124 ? -5.238 3.988 16.516 1 86 124 LEU B C 1
ATOM 2516 O O . LEU B 1 124 ? -5.762 5.102 16.453 1 86 124 LEU B O 1
ATOM 2520 N N . LYS B 1 125 ? -5.465 3.213 17.5 1 80.62 125 LYS B N 1
ATOM 2521 C CA . LYS B 1 125 ? -5.758 3.691 18.859 1 80.62 125 LYS B CA 1
ATOM 2522 C C . LYS B 1 125 ? -4.473 3.969 19.625 1 80.62 125 LYS B C 1
ATOM 2524 O O . LYS B 1 125 ? -3.875 3.053 20.203 1 80.62 125 LYS B O 1
ATOM 2529 N N . GLY B 1 126 ? -4.016 5.285 19.547 1 89.38 126 GLY B N 1
ATOM 2530 C CA . GLY B 1 126 ? -2.654 5.52 20 1 89.38 126 GLY B CA 1
ATOM 2531 C C . GLY B 1 126 ? -1.606 5.016 19.031 1 89.38 126 GLY B C 1
ATOM 2532 O O . GLY B 1 126 ? -1.604 5.398 17.859 1 89.38 126 GLY B O 1
ATOM 2533 N N . ASN B 1 127 ? -0.719 4.059 19.594 1 94.62 127 ASN B N 1
ATOM 2534 C CA . ASN B 1 127 ? 0.357 3.555 18.75 1 94.62 127 ASN B CA 1
ATOM 2535 C C . ASN B 1 127 ? 0.125 2.1 18.359 1 94.62 127 ASN B C 1
ATOM 2537 O O . ASN B 1 127 ? 0.801 1.579 17.469 1 94.62 127 ASN B O 1
ATOM 2541 N N . LYS B 1 128 ? -0.799 1.477 18.969 1 95.12 128 LYS B N 1
ATOM 2542 C CA . LYS B 1 128 ? -1.1 0.083 18.656 1 95.12 128 LYS B CA 1
ATOM 2543 C C . LYS B 1 128 ? -2.234 -0.017 17.641 1 95.12 128 LYS B C 1
ATOM 2545 O O . LYS B 1 128 ? -3.291 0.592 17.812 1 95.12 128 LYS B O 1
ATOM 2550 N N . PRO B 1 129 ? -2.01 -0.774 16.641 1 95.56 129 PRO B N 1
ATOM 2551 C CA . PRO B 1 129 ? -3.113 -0.935 15.688 1 95.56 129 PRO B CA 1
ATOM 2552 C C . PRO B 1 129 ? -4.227 -1.832 16.219 1 95.56 129 PRO B C 1
ATOM 2554 O O . PRO B 1 129 ? -3.957 -2.777 16.969 1 95.56 129 PRO B O 1
ATOM 2557 N N . ASP B 1 130 ? -5.422 -1.466 15.883 1 93.69 130 ASP B N 1
ATOM 2558 C CA . ASP B 1 130 ? -6.633 -2.244 16.141 1 93.69 130 ASP B CA 1
ATOM 2559 C C . ASP B 1 130 ? -7.273 -2.693 14.82 1 93.69 130 ASP B C 1
ATOM 2561 O O . ASP B 1 130 ? -7.422 -1.896 13.891 1 93.69 130 ASP B O 1
ATOM 2565 N N . PHE B 1 131 ? -7.688 -3.996 14.773 1 94.12 131 PHE B N 1
ATOM 2566 C CA . PHE B 1 131 ? -8.18 -4.543 13.516 1 94.12 131 PHE B CA 1
ATOM 2567 C C . PHE B 1 131 ? -9.633 -4.973 13.641 1 94.12 131 PHE B C 1
ATOM 2569 O O . PHE B 1 131 ? -10.086 -5.859 12.914 1 94.12 131 PHE B O 1
ATOM 2576 N N . HIS B 1 132 ? -10.375 -4.387 14.461 1 92.06 132 HIS B N 1
ATOM 2577 C CA . HIS B 1 132 ? -11.711 -4.855 14.805 1 92.06 132 HIS B CA 1
ATOM 2578 C C . HIS B 1 132 ? -12.688 -4.621 13.656 1 92.06 132 HIS B C 1
ATOM 2580 O O . HIS B 1 132 ? -13.742 -5.258 13.602 1 92.06 132 HIS B O 1
ATOM 2586 N N . VAL B 1 133 ? -12.406 -3.756 12.805 1 91.5 133 VAL B N 1
ATOM 2587 C CA . VAL B 1 133 ? -13.336 -3.432 11.727 1 91.5 133 VAL B CA 1
ATOM 2588 C C . VAL B 1 133 ? -13.156 -4.41 10.57 1 91.5 133 VAL B C 1
ATOM 2590 O O . VAL B 1 133 ? -13.992 -4.477 9.672 1 91.5 133 VAL B O 1
ATOM 2593 N N . ALA B 1 134 ? -12.07 -5.109 10.539 1 94.88 134 ALA B N 1
ATOM 2594 C CA . ALA B 1 134 ? -11.836 -6.125 9.516 1 94.88 134 ALA B CA 1
ATOM 2595 C C . ALA B 1 134 ? -12.812 -7.285 9.656 1 94.88 134 ALA B C 1
ATOM 2597 O O . ALA B 1 134 ? -13.234 -7.621 10.766 1 94.88 134 ALA B O 1
ATOM 2598 N N . MET B 1 135 ? -13.164 -7.82 8.586 1 95.81 135 MET B N 1
ATOM 2599 C CA . MET B 1 135 ? -14 -9.016 8.602 1 95.81 135 MET B CA 1
ATOM 2600 C C . MET B 1 135 ? -13.328 -10.141 9.383 1 95.81 135 MET B C 1
ATOM 2602 O O . MET B 1 135 ? -12.148 -10.422 9.18 1 95.81 135 MET B O 1
ATOM 2606 N N . PRO B 1 136 ? -14.062 -10.766 10.242 1 96.06 136 PRO B N 1
ATOM 2607 C CA . PRO B 1 136 ? -13.461 -11.852 11.016 1 96.06 136 PRO B CA 1
ATOM 2608 C C . PRO B 1 136 ? -13 -13.023 10.141 1 96.06 136 PRO B C 1
ATOM 2610 O O . PRO B 1 136 ? -13.633 -13.32 9.125 1 96.06 136 PRO B O 1
ATOM 2613 N N . PRO B 1 137 ? -12.023 -13.734 10.578 1 95.38 137 PRO B N 1
ATOM 2614 C CA . PRO B 1 137 ? -11.375 -14.758 9.758 1 95.38 137 PRO B CA 1
ATOM 2615 C C . PRO B 1 137 ? -12.336 -15.844 9.289 1 95.38 137 PRO B C 1
ATOM 2617 O O . PRO B 1 137 ? -12.258 -16.297 8.141 1 95.38 137 PRO B O 1
ATOM 2620 N N . GLN B 1 138 ? -13.219 -16.25 10.102 1 95.62 138 GLN B N 1
ATOM 2621 C CA . GLN B 1 138 ? -14.133 -17.328 9.75 1 95.62 138 GLN B CA 1
ATOM 2622 C C . GLN B 1 138 ? -15.008 -16.922 8.562 1 95.62 138 GLN B C 1
ATOM 2624 O O . GLN B 1 138 ? -15.305 -17.766 7.699 1 95.62 138 GLN B O 1
ATOM 2629 N N . LYS B 1 139 ? -15.352 -15.703 8.539 1 96.5 139 LYS B N 1
ATOM 2630 C CA . LYS B 1 139 ? -16.156 -15.188 7.43 1 96.5 139 LYS B CA 1
ATOM 2631 C C . LYS B 1 139 ? -15.273 -14.695 6.289 1 96.5 139 LYS B C 1
ATOM 2633 O O . LYS B 1 139 ? -15.656 -14.766 5.121 1 96.5 139 LYS B O 1
ATOM 2638 N N . ALA B 1 140 ? -14.164 -14.227 6.656 1 97.62 140 ALA B N 1
ATOM 2639 C CA . ALA B 1 140 ? -13.266 -13.594 5.691 1 97.62 140 ALA B CA 1
ATOM 2640 C C . ALA B 1 140 ? -12.711 -14.617 4.711 1 97.62 140 ALA B C 1
ATOM 2642 O O . ALA B 1 140 ? -12.555 -14.328 3.521 1 97.62 140 ALA B O 1
ATOM 2643 N N . LYS B 1 141 ? -12.383 -15.781 5.176 1 97.5 141 LYS B N 1
ATOM 2644 C CA . LYS B 1 141 ? -11.734 -16.781 4.332 1 97.5 141 LYS B CA 1
ATOM 2645 C C . LYS B 1 141 ? -12.617 -17.156 3.146 1 97.5 141 LYS B C 1
ATOM 2647 O O . LYS B 1 141 ? -12.211 -17.016 1.992 1 97.5 141 LYS B O 1
ATOM 2652 N N . PRO B 1 142 ? -13.867 -17.578 3.428 1 97.88 142 PRO B N 1
ATOM 2653 C CA . PRO B 1 142 ? -14.703 -17.922 2.271 1 97.88 142 PRO B CA 1
ATOM 2654 C C . PRO B 1 142 ? -14.992 -16.703 1.38 1 97.88 142 PRO B C 1
ATOM 2656 O O . PRO B 1 142 ? -15.109 -16.859 0.161 1 97.88 142 PRO B O 1
ATOM 2659 N N . PHE B 1 143 ? -15.18 -15.555 1.935 1 97.69 143 PHE B N 1
ATOM 2660 C CA . PHE B 1 143 ? -15.406 -14.352 1.143 1 97.69 143 PHE B CA 1
ATOM 2661 C C . PHE B 1 143 ? -14.211 -14.062 0.24 1 97.69 143 PHE B C 1
ATOM 2663 O O . PHE B 1 143 ? -14.375 -13.758 -0.941 1 97.69 143 PHE B O 1
ATOM 2670 N N . TYR B 1 144 ? -13.094 -14.227 0.772 1 98.25 144 TYR B N 1
ATOM 2671 C CA . TYR B 1 144 ? -11.867 -14.016 0.012 1 98.25 144 TYR B CA 1
ATOM 2672 C C . TYR B 1 144 ? -11.742 -15.023 -1.124 1 98.25 144 TYR B C 1
ATOM 2674 O O . TYR B 1 144 ? -11.367 -14.664 -2.242 1 98.25 144 TYR B O 1
ATOM 2682 N N . GLU B 1 145 ? -12.023 -16.172 -0.828 1 98.06 145 GLU B N 1
ATOM 2683 C CA . GLU B 1 145 ? -12 -17.203 -1.855 1 98.06 145 GLU B CA 1
ATOM 2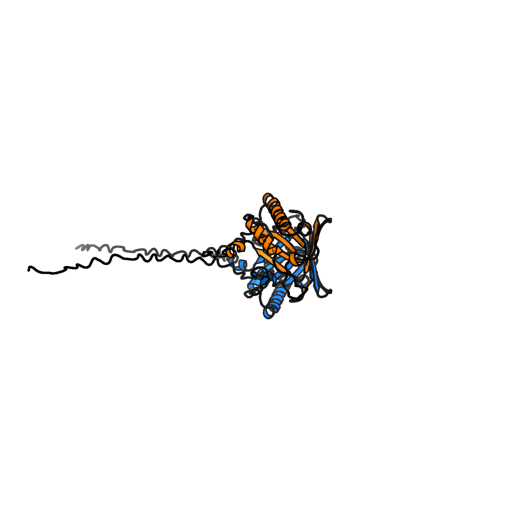684 C C . GLU B 1 145 ? -12.945 -16.859 -3.002 1 98.06 145 GLU B C 1
ATOM 2686 O O . GLU B 1 145 ? -12.609 -17.062 -4.172 1 98.06 145 GLU B O 1
ATOM 2691 N N . SER B 1 146 ? -14.094 -16.406 -2.617 1 98 146 SER B N 1
ATOM 2692 C CA . SER B 1 146 ? -15.062 -16 -3.637 1 98 146 SER B CA 1
ATOM 2693 C C . SER B 1 146 ? -14.523 -14.852 -4.48 1 98 146 SER B C 1
ATOM 2695 O O . SER B 1 146 ? -14.789 -14.773 -5.68 1 98 146 SER B O 1
ATOM 2697 N N . LEU B 1 147 ? -13.852 -13.922 -3.889 1 98 147 LEU B N 1
ATOM 2698 C CA . LEU B 1 147 ? -13.234 -12.82 -4.609 1 98 147 LEU B CA 1
ATOM 2699 C C . LEU B 1 147 ? -12.195 -13.328 -5.609 1 98 147 LEU B C 1
ATOM 2701 O O . LEU B 1 147 ? -12.172 -12.898 -6.762 1 98 147 LEU B O 1
ATOM 2705 N N . VAL B 1 148 ? -11.375 -14.258 -5.164 1 98.44 148 VAL B N 1
ATOM 2706 C CA . VAL B 1 148 ? -10.359 -14.844 -6.035 1 98.44 148 VAL B CA 1
ATOM 2707 C C . VAL B 1 148 ? -11.031 -15.508 -7.234 1 98.44 148 VAL B C 1
ATOM 2709 O O . VAL B 1 148 ? -10.586 -15.352 -8.375 1 98.44 148 VAL B O 1
ATOM 2712 N N . ASP B 1 149 ? -12.094 -16.203 -6.98 1 98.31 149 ASP B N 1
ATOM 2713 C CA . ASP B 1 149 ? -12.836 -16.859 -8.055 1 98.31 149 ASP B CA 1
ATOM 2714 C C . ASP B 1 149 ? -13.391 -15.852 -9.047 1 98.31 149 ASP B C 1
ATOM 2716 O O . ASP B 1 149 ? -13.438 -16.109 -10.25 1 98.31 149 ASP B O 1
ATOM 2720 N N . LYS B 1 150 ? -13.867 -14.75 -8.523 1 98.31 150 LYS B N 1
ATOM 2721 C CA . LYS B 1 150 ? -14.359 -13.688 -9.398 1 98.31 150 LYS B CA 1
ATOM 2722 C C . LYS B 1 150 ? -13.273 -13.211 -10.352 1 98.31 150 LYS B C 1
ATOM 2724 O O . LYS B 1 150 ? -13.531 -13 -11.539 1 98.31 150 LYS B O 1
ATOM 2729 N N . PHE B 1 151 ? -12.094 -13.023 -9.844 1 98.75 1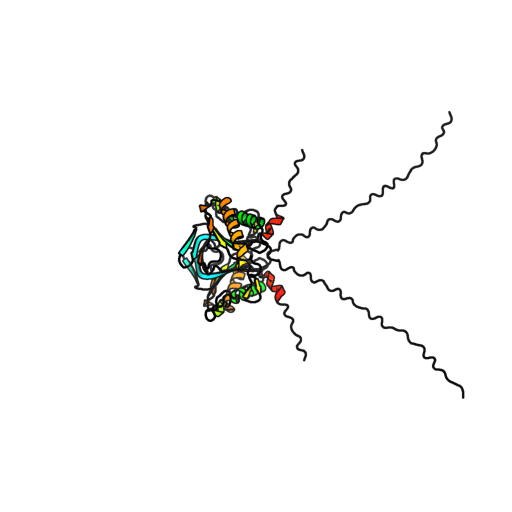51 PHE B N 1
ATOM 2730 C CA . PHE B 1 151 ? -10.977 -12.641 -10.688 1 98.75 151 PHE B CA 1
ATOM 2731 C C . PHE B 1 151 ? -10.703 -13.695 -11.75 1 98.75 151 PHE B C 1
ATOM 2733 O O . PHE B 1 151 ? -10.477 -13.375 -12.914 1 98.75 151 PHE B O 1
ATOM 2740 N N . ARG B 1 152 ? -10.688 -14.945 -11.344 1 98.69 152 ARG B N 1
ATOM 2741 C CA . ARG B 1 152 ? -10.398 -16.047 -12.25 1 98.69 152 ARG B CA 1
ATOM 2742 C C . ARG B 1 152 ? -11.43 -16.125 -13.375 1 98.69 152 ARG B C 1
ATOM 2744 O O . ARG B 1 152 ? -11.078 -16.375 -14.531 1 98.69 152 ARG B O 1
ATOM 2751 N N . LYS B 1 153 ? -12.633 -15.891 -13.078 1 98.38 153 LYS B N 1
ATOM 2752 C CA . LYS B 1 153 ? -13.711 -15.93 -14.062 1 98.38 153 LYS B CA 1
ATOM 2753 C C . LYS B 1 153 ? -13.648 -14.727 -15 1 98.38 153 LYS B C 1
ATOM 2755 O O . LYS B 1 153 ? -13.938 -14.852 -16.188 1 98.38 153 LYS B O 1
ATOM 2760 N N . ALA B 1 154 ? -13.305 -13.609 -14.453 1 98.56 154 ALA B N 1
ATOM 2761 C CA . ALA B 1 154 ? -13.328 -12.359 -15.211 1 98.56 154 ALA B CA 1
ATOM 2762 C C . ALA B 1 154 ? -12.117 -12.25 -16.125 1 98.56 154 ALA B C 1
ATOM 2764 O O . ALA B 1 154 ? -12.109 -11.461 -17.078 1 98.56 154 ALA B O 1
ATOM 2765 N N . TYR B 1 155 ? -11.086 -12.977 -15.836 1 98.25 155 TYR B N 1
ATOM 2766 C CA . TYR B 1 155 ? -9.844 -12.961 -16.609 1 98.25 155 TYR B CA 1
ATOM 2767 C C . TYR B 1 155 ? -9.453 -14.375 -17.031 1 98.25 155 TYR B C 1
ATOM 2769 O O . TYR B 1 155 ? -10.305 -15.164 -17.453 1 98.25 155 TYR B O 1
ATOM 2777 N N . ARG B 1 156 ? -8.258 -14.836 -17.094 1 96.62 156 ARG B N 1
ATOM 2778 C CA . ARG B 1 156 ? -7.789 -16.203 -17.297 1 96.62 156 ARG B CA 1
ATOM 2779 C C . ARG B 1 156 ? -7.324 -16.812 -15.984 1 96.62 156 ARG B C 1
ATOM 2781 O O . ARG B 1 156 ? -6.5 -16.234 -15.273 1 96.62 156 ARG B O 1
ATOM 2788 N N . PRO B 1 157 ? -7.836 -17.938 -15.672 1 97.56 157 PRO B N 1
ATOM 2789 C CA . PRO B 1 157 ? -7.578 -18.531 -14.359 1 97.56 157 PRO B CA 1
ATOM 2790 C C . PRO B 1 157 ? -6.086 -18.719 -14.078 1 97.56 157 PRO B C 1
ATOM 2792 O O . PRO B 1 157 ? -5.648 -18.547 -12.938 1 97.56 157 PRO B O 1
ATOM 2795 N N . ASP B 1 158 ? -5.301 -19.016 -15.07 1 97.69 158 ASP B N 1
ATOM 2796 C CA . ASP B 1 158 ? -3.885 -19.312 -14.859 1 97.69 158 ASP B CA 1
ATOM 2797 C C . ASP B 1 158 ? -3.092 -18.031 -14.594 1 97.69 158 ASP B C 1
ATOM 2799 O O . ASP B 1 158 ? -1.951 -18.094 -14.133 1 97.69 158 ASP B O 1
ATOM 2803 N N . ALA B 1 159 ? -3.686 -16.859 -14.844 1 98.56 159 ALA B N 1
ATOM 2804 C CA . ALA B 1 159 ? -3.021 -15.578 -14.641 1 98.56 159 ALA B CA 1
ATOM 2805 C C . ALA B 1 159 ? -3.299 -15.031 -13.242 1 98.56 159 ALA B C 1
ATOM 2807 O O . ALA B 1 159 ? -2.689 -14.047 -12.82 1 98.56 159 ALA B O 1
ATOM 2808 N N . ILE B 1 160 ? -4.227 -15.68 -12.547 1 98.88 160 ILE B N 1
ATOM 2809 C CA . ILE B 1 160 ? -4.594 -15.25 -11.203 1 98.88 160 ILE B CA 1
ATOM 2810 C C . ILE B 1 160 ? -3.93 -16.156 -10.172 1 98.88 160 ILE B C 1
ATOM 2812 O O . ILE B 1 160 ? -4.184 -17.375 -10.148 1 98.88 160 ILE B O 1
ATOM 2816 N N . LYS B 1 161 ? -3.018 -15.578 -9.438 1 98.75 161 LYS B N 1
ATOM 2817 C CA . LYS B 1 161 ? -2.342 -16.281 -8.352 1 98.75 161 LYS B CA 1
ATOM 2818 C C . LYS B 1 161 ? -2.752 -15.727 -6.988 1 98.75 161 LYS B C 1
ATOM 2820 O O . LYS B 1 161 ? -3.303 -14.625 -6.906 1 98.75 161 LYS B O 1
ATOM 2825 N N . ASP B 1 162 ? -2.557 -16.484 -5.953 1 97.38 162 ASP B N 1
ATOM 2826 C CA . ASP B 1 162 ? -2.887 -16 -4.617 1 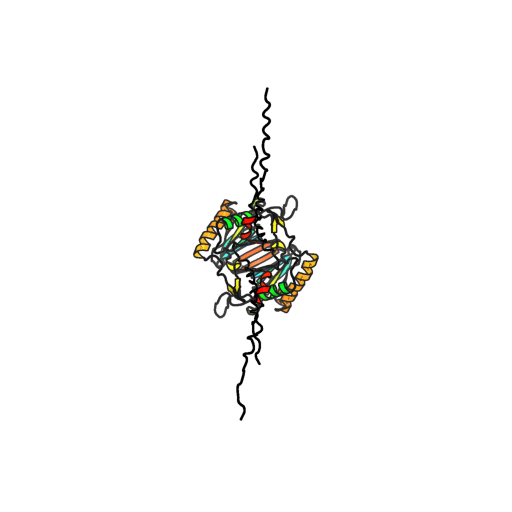97.38 162 ASP B CA 1
ATOM 2827 C C . ASP B 1 162 ? -1.933 -16.578 -3.574 1 97.38 162 ASP B C 1
ATOM 2829 O O . ASP B 1 162 ? -1.082 -17.406 -3.895 1 97.38 162 ASP B O 1
ATOM 2833 N N . GLY B 1 163 ? -1.952 -16.016 -2.402 1 96.44 163 GLY B N 1
ATOM 2834 C CA . GLY B 1 163 ? -1.177 -16.516 -1.281 1 96.44 163 GLY B CA 1
ATOM 2835 C C . GLY B 1 163 ? -1.904 -17.578 -0.482 1 96.44 163 GLY B C 1
ATOM 2836 O O . GLY B 1 163 ? -2.602 -18.422 -1.051 1 96.44 163 GLY B O 1
ATOM 2837 N N . VAL B 1 164 ? -1.551 -17.625 0.761 1 96.44 164 VAL B N 1
ATOM 2838 C CA . VAL B 1 164 ? -2.215 -18.531 1.696 1 96.44 164 VAL B CA 1
ATOM 2839 C C . VAL B 1 164 ? -2.932 -17.719 2.775 1 96.44 164 VAL B C 1
ATOM 2841 O O . VAL B 1 164 ? -2.289 -17.047 3.588 1 96.44 164 VAL B O 1
ATOM 2844 N N . PHE B 1 165 ? -4.25 -17.859 2.828 1 96.19 165 PHE B N 1
ATOM 2845 C CA . PHE B 1 165 ? -5.062 -17.047 3.73 1 96.19 165 PHE B CA 1
ATOM 2846 C C . PHE B 1 165 ? -4.676 -17.312 5.184 1 96.19 165 PHE B C 1
ATOM 2848 O O . PHE B 1 165 ? -4.598 -18.469 5.613 1 96.19 165 PHE B O 1
ATOM 2855 N N . GLY B 1 166 ? -4.371 -16.234 5.883 1 92.31 166 GLY B N 1
ATOM 2856 C CA . GLY B 1 166 ? -4.141 -16.312 7.316 1 92.31 166 GLY B CA 1
ATOM 2857 C C . GLY B 1 166 ? -2.73 -16.75 7.672 1 92.31 166 GLY B C 1
ATOM 2858 O O . GLY B 1 166 ? -2.359 -16.766 8.844 1 92.31 166 GLY B O 1
ATOM 2859 N N . ALA B 1 167 ? -1.897 -17.047 6.746 1 94.44 167 ALA B N 1
ATOM 2860 C CA . ALA B 1 167 ? -0.548 -17.531 7.004 1 94.44 167 ALA B CA 1
ATOM 2861 C C . ALA B 1 167 ? 0.447 -16.391 7.117 1 94.44 167 ALA B C 1
ATOM 2863 O O . ALA B 1 167 ? 0.235 -15.312 6.543 1 94.44 167 ALA B O 1
ATOM 2864 N N . MET B 1 168 ? 1.476 -16.672 7.883 1 95.25 168 MET B N 1
ATOM 2865 C CA . MET B 1 168 ? 2.645 -15.789 7.828 1 95.25 168 MET B CA 1
ATOM 2866 C C . MET B 1 168 ? 3.379 -15.945 6.5 1 95.25 168 MET B C 1
ATOM 2868 O O . MET B 1 168 ? 3.846 -17.047 6.168 1 95.25 168 MET B O 1
ATOM 2872 N N . MET B 1 169 ? 3.506 -14.836 5.793 1 97.56 169 MET B N 1
ATOM 2873 C CA . MET B 1 169 ? 4.062 -14.883 4.445 1 97.56 169 MET B CA 1
ATOM 2874 C C . MET B 1 169 ? 5.168 -13.852 4.273 1 97.56 169 MET B C 1
ATOM 2876 O O . MET B 1 169 ? 5.098 -12.766 4.855 1 97.56 169 MET B O 1
ATOM 2880 N N . LYS B 1 170 ? 6.098 -14.266 3.578 1 98.38 170 LYS B N 1
ATOM 2881 C CA . LYS B 1 170 ? 7.027 -13.32 2.965 1 98.38 170 LYS B CA 1
ATOM 2882 C C . LYS B 1 170 ? 6.613 -12.992 1.534 1 98.38 170 LYS B C 1
ATOM 2884 O O . LYS B 1 170 ? 6.562 -13.875 0.679 1 98.38 170 LYS B O 1
ATOM 2889 N N . VAL B 1 171 ? 6.281 -11.781 1.31 1 98.81 171 VAL B N 1
ATOM 2890 C CA . VAL B 1 171 ? 5.852 -11.375 -0.024 1 98.81 171 VAL B CA 1
ATOM 2891 C C . VAL B 1 171 ? 6.941 -10.531 -0.684 1 98.81 171 VAL B C 1
ATOM 2893 O O . VAL B 1 171 ? 7.219 -9.414 -0.245 1 98.81 171 VAL B O 1
ATOM 2896 N N . ASN B 1 172 ? 7.555 -11.07 -1.708 1 98.81 172 ASN B N 1
ATOM 2897 C CA . ASN B 1 172 ? 8.547 -10.352 -2.498 1 98.81 172 ASN B CA 1
ATOM 2898 C C . ASN B 1 172 ? 7.891 -9.5 -3.584 1 98.81 172 ASN B C 1
ATOM 2900 O O . ASN B 1 172 ? 7.125 -10.016 -4.402 1 98.81 172 ASN B O 1
ATOM 2904 N N . ILE B 1 173 ? 8.164 -8.266 -3.533 1 98.81 173 ILE B N 1
ATOM 2905 C CA . ILE B 1 173 ? 7.551 -7.32 -4.461 1 98.81 173 ILE B CA 1
ATOM 2906 C C . ILE B 1 173 ? 8.641 -6.52 -5.172 1 98.81 173 ILE B C 1
ATOM 2908 O O . ILE B 1 173 ? 9.477 -5.887 -4.523 1 98.81 173 ILE B O 1
ATOM 2912 N N . VAL B 1 174 ? 8.688 -6.57 -6.441 1 98.75 174 VAL B N 1
ATOM 2913 C CA . VAL B 1 174 ? 9.5 -5.633 -7.207 1 98.75 174 VAL B CA 1
ATOM 2914 C C . VAL B 1 174 ? 8.609 -4.602 -7.887 1 98.75 174 VAL B C 1
ATOM 2916 O O . VAL B 1 174 ? 8.148 -4.812 -9.008 1 98.75 174 VAL B O 1
ATOM 2919 N N . ASN B 1 175 ? 8.375 -3.52 -7.195 1 98.88 175 ASN B N 1
ATOM 2920 C CA . ASN B 1 175 ? 7.48 -2.453 -7.633 1 98.88 175 ASN B CA 1
ATOM 2921 C C . ASN B 1 175 ? 8.094 -1.646 -8.773 1 98.88 175 ASN B C 1
ATOM 2923 O O . ASN B 1 175 ? 9.188 -1.093 -8.633 1 98.88 175 ASN B O 1
ATOM 2927 N N . ASP B 1 176 ? 7.367 -1.592 -9.891 1 98.31 176 ASP B N 1
ATOM 2928 C CA . ASP B 1 176 ? 7.828 -0.94 -11.117 1 98.31 176 ASP B CA 1
ATOM 2929 C C . ASP B 1 176 ? 7.309 0.493 -11.203 1 98.31 176 ASP B C 1
ATOM 2931 O O . ASP B 1 176 ? 6.109 0.715 -11.375 1 98.31 176 ASP B O 1
ATOM 2935 N N . GLY B 1 177 ? 8.312 1.471 -11.023 1 96.5 177 GLY B N 1
ATOM 2936 C CA . GLY B 1 177 ? 7.914 2.869 -11.055 1 96.5 177 GLY B CA 1
ATOM 2937 C C . GLY B 1 177 ? 8.586 3.701 -9.977 1 96.5 177 GLY B C 1
ATOM 2938 O O . GLY B 1 177 ? 9.555 4.406 -10.242 1 96.5 177 GLY B O 1
ATOM 2939 N N . PRO B 1 178 ? 8.016 3.469 -8.766 1 97.88 178 PRO B N 1
ATOM 2940 C CA . PRO B 1 178 ? 6.914 2.592 -8.359 1 97.88 178 PRO B CA 1
ATOM 2941 C C . PRO B 1 178 ? 5.543 3.182 -8.68 1 97.88 178 PRO B C 1
ATOM 2943 O O . PRO B 1 178 ? 5.402 4.402 -8.797 1 97.88 178 PRO B O 1
ATOM 2946 N N . VAL B 1 179 ? 4.613 2.352 -8.953 1 98.31 179 VAL B N 1
ATOM 2947 C CA . VAL B 1 179 ? 3.203 2.697 -9.117 1 98.31 179 VAL B CA 1
ATOM 2948 C C . VAL B 1 179 ? 2.359 1.931 -8.102 1 98.31 179 VAL B C 1
ATOM 2950 O O . VAL B 1 179 ? 2.326 0.698 -8.117 1 98.31 179 VAL B O 1
ATOM 2953 N N . THR B 1 180 ? 1.749 2.631 -7.191 1 98.44 180 THR B N 1
ATOM 2954 C CA . THR B 1 180 ? 0.854 2.064 -6.191 1 98.44 180 THR B CA 1
ATOM 2955 C C . THR B 1 180 ? -0.459 2.84 -6.137 1 98.44 180 THR B C 1
ATOM 2957 O O . THR B 1 180 ? -0.459 4.062 -5.98 1 98.44 180 THR B O 1
ATOM 2960 N N . MET B 1 181 ? -1.537 2.117 -6.277 1 97.31 181 MET B N 1
ATOM 2961 C CA . MET B 1 181 ? -2.879 2.691 -6.242 1 97.31 181 MET B CA 1
ATOM 2962 C C . MET B 1 181 ? -3.643 2.211 -5.012 1 97.31 181 MET B C 1
ATOM 2964 O O . MET B 1 181 ? -3.393 1.114 -4.512 1 97.31 181 MET B O 1
ATOM 2968 N N . GLN B 1 182 ? -4.508 3.062 -4.578 1 93.62 182 GLN B N 1
ATOM 2969 C CA . GLN B 1 182 ? -5.449 2.676 -3.531 1 93.62 182 GLN B CA 1
ATOM 2970 C C . GLN B 1 182 ? -6.887 2.707 -4.043 1 93.62 182 GLN B C 1
ATOM 2972 O O . GLN B 1 182 ? -7.312 3.689 -4.656 1 93.62 182 GLN B O 1
ATOM 2977 N N . LEU B 1 183 ? -7.637 1.636 -3.781 1 92.62 183 LEU B N 1
ATOM 2978 C CA . LEU B 1 183 ? -9.039 1.52 -4.172 1 92.62 183 LEU B CA 1
ATOM 2979 C C . LEU B 1 183 ? -9.922 1.286 -2.951 1 92.62 183 LEU B C 1
ATOM 2981 O O . LEU B 1 183 ? -9.555 0.528 -2.049 1 92.62 183 LEU B O 1
ATOM 2985 N N . ASP B 1 184 ? -11.016 2.01 -2.908 1 87.94 184 ASP B N 1
ATOM 2986 C CA . ASP B 1 184 ? -12.078 1.792 -1.929 1 87.94 184 ASP B CA 1
ATOM 2987 C C . ASP B 1 184 ? -13.422 1.586 -2.613 1 87.94 184 ASP B C 1
ATOM 2989 O O . ASP B 1 184 ? -13.844 2.406 -3.436 1 87.94 184 ASP B O 1
ATOM 2993 N N . SER B 1 185 ? -14.062 0.543 -2.33 1 82.75 185 SER B N 1
ATOM 2994 C CA . SER B 1 185 ? -15.281 0.189 -3.041 1 82.75 185 SER B CA 1
ATOM 2995 C C . SER B 1 185 ? -16.453 1.041 -2.576 1 82.75 185 SER B C 1
ATOM 2997 O O . SER B 1 185 ? -17.562 0.953 -3.133 1 82.75 185 SER B O 1
ATOM 2999 N N . SER B 1 186 ? -16.406 1.793 -1.463 1 67.19 186 SER B N 1
ATOM 3000 C CA . SER B 1 186 ? -17.516 2.66 -1.092 1 67.19 186 SER B CA 1
ATOM 3001 C C . SER B 1 186 ? -17.859 3.637 -2.213 1 67.19 186 SER B C 1
ATOM 3003 O O . SER B 1 186 ? -18.969 4.16 -2.271 1 67.19 186 SER B O 1
ATOM 3005 N N . GLN B 1 187 ? -17.125 3.852 -3.166 1 56.06 187 GLN B N 1
ATOM 3006 C CA . GLN B 1 187 ? -17.328 4.793 -4.262 1 56.06 187 GLN B CA 1
ATOM 3007 C C . GLN B 1 187 ? -18.25 4.199 -5.328 1 56.06 187 GLN B C 1
ATOM 3009 O O . GLN B 1 187 ? -18.688 4.906 -6.238 1 56.06 187 GLN B O 1
ATOM 3014 N N . SER B 1 188 ? -18.516 2.891 -5.414 1 52.59 188 SER B N 1
ATOM 3015 C CA . SER B 1 188 ? -19.328 2.232 -6.426 1 52.59 188 SER B CA 1
ATOM 3016 C C . SER B 1 188 ? -20.703 2.896 -6.547 1 52.59 188 SER B C 1
ATOM 3018 O O . SER B 1 188 ? -21.266 2.969 -7.641 1 52.59 188 SER B O 1
ATOM 3020 N N . SER B 1 189 ? -21.406 3.303 -5.562 1 43.59 189 SER B N 1
ATOM 3021 C CA . SER B 1 189 ? -22.812 3.682 -5.676 1 43.59 189 SER B CA 1
ATOM 3022 C C . SER B 1 189 ? -22.984 4.879 -6.602 1 43.59 189 SER B C 1
ATOM 3024 O O . SER B 1 189 ? -24.031 5.031 -7.242 1 43.59 189 SER B O 1
ATOM 3026 N N . LYS B 1 190 ? -22.109 5.785 -6.598 1 41.12 190 LYS B N 1
ATOM 3027 C CA . LYS B 1 190 ? -22.562 6.98 -7.301 1 41.12 190 LYS B CA 1
ATOM 3028 C C . LYS B 1 190 ? -22.469 6.801 -8.812 1 41.12 190 LYS B C 1
ATOM 3030 O O . LYS B 1 190 ? -23.078 7.559 -9.57 1 41.12 190 LYS B O 1
ATOM 3035 N N . SER B 1 191 ? -21.594 6.004 -9.312 1 39.25 191 SER B N 1
ATOM 3036 C CA . SER B 1 191 ? -21.406 6.156 -10.75 1 39.25 191 SER B CA 1
ATOM 3037 C C . SER B 1 191 ? -22.5 5.422 -11.523 1 39.25 191 SER B C 1
ATOM 3039 O O . SER B 1 191 ? -22.578 5.512 -12.75 1 39.25 191 SER B O 1
ATOM 3041 N N . THR B 1 192 ? -23.203 4.5 -10.984 1 34.97 192 THR B N 1
ATOM 3042 C CA . THR B 1 192 ? -24.109 3.791 -11.867 1 34.97 192 THR B CA 1
ATOM 3043 C C . THR B 1 192 ? -25.328 4.66 -12.203 1 34.97 192 THR B C 1
ATOM 3045 O O . THR B 1 192 ? -26.297 4.176 -12.781 1 34.97 192 THR B O 1
ATOM 3048 N N . ASN B 1 193 ? -25.531 5.828 -11.773 1 33.53 193 ASN B N 1
ATOM 3049 C CA . ASN B 1 193 ? -26.766 6.406 -12.281 1 33.53 193 ASN B CA 1
ATOM 3050 C C . ASN B 1 193 ? -26.688 6.652 -13.789 1 33.53 193 ASN B C 1
ATOM 3052 O O . ASN B 1 193 ? -26.297 7.738 -14.219 1 33.53 193 ASN B O 1
ATOM 3056 N N . GLU B 1 194 ? -26.031 5.812 -14.578 1 30.97 194 GLU B N 1
ATOM 3057 C CA . GLU B 1 194 ? -26.312 5.961 -16 1 30.97 194 GLU B CA 1
ATOM 3058 C C . GLU B 1 194 ? -27.812 5.914 -16.266 1 30.97 194 GLU B C 1
ATOM 3060 O O . GLU B 1 194 ? -28.5 4.996 -15.82 1 30.97 194 GLU B O 1
ATOM 3065 N N . GLU B 1 195 ? -28.453 7.051 -16.562 1 31.59 195 GLU B N 1
ATOM 3066 C CA . GLU B 1 195 ? -29.766 7.344 -17.109 1 31.59 195 GLU B CA 1
ATOM 3067 C C . GLU B 1 195 ? -30.125 6.398 -18.25 1 31.59 195 GLU B C 1
ATOM 3069 O O . GLU B 1 195 ? -29.344 6.242 -19.188 1 31.59 195 GLU B O 1
ATOM 3074 N N . THR B 1 196 ? -30.781 5.285 -18.062 1 30.39 196 THR B N 1
ATOM 3075 C CA . THR B 1 196 ? -31.547 4.535 -19.047 1 30.39 196 THR B CA 1
ATOM 3076 C C . THR B 1 196 ? -32.312 5.48 -19.984 1 30.39 196 THR B C 1
ATOM 3078 O O . THR B 1 196 ? -33.125 6.277 -19.531 1 30.39 196 THR B O 1
ATOM 3081 N N . GLY B 1 197 ? -31.703 6.043 -21.016 1 28.25 197 GLY B N 1
ATOM 3082 C CA . GLY B 1 197 ? -32.344 6.727 -22.125 1 28.25 197 GLY B CA 1
ATOM 3083 C C . GLY B 1 197 ? -33.625 6.043 -22.594 1 28.25 197 GLY B C 1
ATOM 3084 O O . GLY B 1 197 ? -33.656 4.82 -22.75 1 28.25 197 GLY B O 1
ATOM 3085 N N . LYS B 1 198 ? -34.781 6.551 -22.359 1 31.88 198 LYS B N 1
ATOM 3086 C CA . LYS B 1 198 ? -36.125 6.316 -22.938 1 31.88 198 LYS B CA 1
ATOM 3087 C C . LYS B 1 198 ? -36.062 6.238 -24.453 1 31.88 198 LYS B C 1
ATOM 3089 O O . LYS B 1 198 ? -35.594 7.176 -25.109 1 31.88 198 LYS B O 1
ATOM 3094 N N . THR B 1 199 ? -35.844 5.043 -25 1 24.31 199 THR B N 1
ATOM 3095 C CA . THR B 1 199 ? -36.188 4.754 -26.391 1 24.31 199 THR B CA 1
ATOM 3096 C C . THR B 1 199 ? -37.594 5.281 -26.734 1 24.31 199 THR B C 1
ATOM 3098 O O . THR B 1 199 ? -38.562 4.852 -26.141 1 24.31 199 THR B O 1
ATOM 3101 N N . ILE B 1 200 ? -37.719 6.555 -26.938 1 25.89 200 ILE B N 1
ATOM 3102 C CA . ILE B 1 200 ? -38.875 7.055 -27.688 1 25.89 200 ILE B CA 1
ATOM 3103 C C . ILE B 1 200 ? -38.969 6.305 -29.016 1 25.89 200 ILE B C 1
ATOM 3105 O O . ILE B 1 200 ? -38.031 6.312 -29.812 1 25.89 200 ILE B O 1
ATOM 3109 N N . ASN B 1 201 ? -39.781 5.195 -28.953 1 21.7 201 ASN B N 1
ATOM 3110 C CA . ASN B 1 201 ? -40.562 4.902 -30.156 1 21.7 201 ASN B CA 1
ATOM 3111 C C . ASN B 1 201 ? -41.625 5.988 -30.422 1 21.7 201 ASN B C 1
ATOM 3113 O O . ASN B 1 201 ? -42.281 6.469 -29.5 1 21.7 201 ASN B O 1
#

Sequence (402 aa):
MHCLHHSLSTLPSFAKSADKTAKKSTFASCKTLQIRAMRAVVQRVTSASVEVDGHMVSEIGPGLLVLVGLHESDTDSNADYICRKVLNMRLFTNESTGRGWDQNVMQRNYEVLLVSQFTLYGVLKGNKPDFHVAMPPQKAKPFYESLVDKFRKAYRPDAIKDGVFGAMMKVNIVNDGPVTMQLDSSQSSKSTNEETGKTINMHCLHHSLSTLPSFAKSADKTAKKSTFASCKTLQIRAMRAVVQRVTSASVEVDGHMVSEIGPGLLVLVGLHESDTDSNADYICRKVLNMRLFTNESTGRGWDQNVMQRNYEVLLVSQFTLYGVLKGNKPDFHVAMPPQKAKPFYESLVDKFRKAYRPDAIKDGVFGAMMKVNIVNDGPVTMQLDSSQSSKSTNEETGKTIN

Solvent-accessible surface area (backbone atoms only — not comparable to full-atom values): 22749 Å² total; per-residue (Å²): 130,88,86,84,90,79,83,76,79,81,80,83,87,72,82,77,76,79,78,77,74,74,76,74,74,74,70,72,70,73,69,68,78,66,86,70,36,30,33,36,43,39,30,34,20,56,30,36,35,31,28,42,94,88,35,80,71,35,71,42,55,43,26,36,42,33,39,36,19,50,29,64,74,50,49,68,66,33,46,51,46,47,46,51,47,65,50,48,32,16,76,31,61,30,82,90,78,65,44,64,50,59,26,23,41,64,81,66,68,40,27,37,38,41,34,83,29,52,45,52,42,40,41,68,66,81,43,36,66,37,55,81,60,23,33,53,66,84,60,34,51,63,53,48,51,51,44,52,50,49,44,26,69,76,56,54,52,91,38,52,43,48,65,61,86,92,50,69,25,41,33,39,34,32,27,45,36,66,38,44,38,59,46,60,34,66,61,60,74,70,68,66,71,66,77,79,75,76,78,80,125,132,91,74,82,71,82,78,82,81,80,77,82,77,82,73,81,78,78,77,76,76,75,78,74,75,74,69,72,68,73,68,66,79,68,87,69,35,29,33,33,43,38,31,35,22,56,28,35,34,30,28,43,93,86,37,81,73,36,72,41,54,45,27,37,42,33,39,36,19,50,28,62,74,50,48,69,66,34,46,51,47,50,45,50,49,64,50,48,31,16,76,30,59,30,82,90,80,65,42,65,49,60,25,21,41,64,80,66,68,39,27,38,39,42,34,83,28,51,45,52,41,38,40,68,65,82,43,36,64,39,54,79,61,22,34,54,66,86,61,35,52,60,52,50,52,51,46,53,50,50,45,25,70,76,54,55,53,89,38,51,42,50,65,62,88,94,49,68,26,40,33,40,36,34,26,44,36,67,40,44,39,59,48,59,33,68,61,61,73,70,69,65,74,65,77,80,76,78,78,79,125

Foldseek 3Di:
DDDDDDPVPDDDDPDPPPPPPPPPPPPPPPPPPPLQFKKKKKWFFQKKFKDAPRHTQDMFGTAIEIEIFAFQNYDVLRLLQVLVCQQFFQQQADPVVRDGRPGGCQRVVGAYEYEYDLCVQFDDPDPDTDRVRTHDLVVVVVVVVVSLVSNCVVHPVVRYHYYDPPGDIDMDGHAVVTDMDMDTSVVVPPPPPPDPPPPPD/DDPCPPDPDDPDPPPPPPPPPPPPPPPPPPPPPPLQFKKKKKWFFQKKFKDAPRDTDDMFGTAIEIEIFAFQNYDVLRLLQCLVCQQFFQQQADPVVRDGRPGGCQRVVGAYEYEYDQCVQFDDPDPDTDRVRTHDLVVVVVVVVVSLVSNCVVHPVVRYHYYDPPGDIDMDGHAVVTDMDMDTSVVVPPPPPPPPPPPPD

Secondary structure (DSSP, 8-state):
------------------------------------S-EEEEEEEEEEEEEETTEEEEEESSEEEEEEEPBTT--HHHHHHHHHHHHH---B--TTT--SS-B-TTTTT-EEEEEE-GGGG-EEETTEEE-TTBPPHHHHHHHHHHHHHHHHHHS-GGGEEE--TTS-EEEEEEEEEEEEEEEEGGGHHHHT---------/------------------------------------S-EEEEEEEEEEEEEETTEEEEEESSEEEEEEEPBTT--HHHHHHHHHHHHH---B--TTT--SS-B-TTTTT-EEEEEE-GGGG-EEETTEEE-TTBPPHHHHHHHHHHHHHHHHHHS-GGGEEE--TTS-EEEEEEEEEEEEEEEEGGGHHHHT---------

pLDDT: mean 79.97, std 28.28, range [21.7, 98.94]